Protein AF-A0A8X6NM04-F1 (afdb_monomer_lite)

Organism: Nephila pilipes (NCBI:txid299642)

Radius of gyration: 36.45 Å; chains: 1; bounding box: 81×59×105 Å

Secondary structure (DSSP, 8-state):
----HHHHHHHHHHHHHTT--HHHHHHHHHHHHGGGSPPHHHHHHHHHHHHTT----SPP---PSPS-S--HHHHHHHHHHHHH-TT--HHHHHHHHT--HHHHHHIIIIIS-----PPPPPS----HHHHHHHHHHHHHHHHHTGGG--TTGGGEEEEEEEEEES--PPPTTTT-----TTSPPP----PPPPS-EEEEEEEEETTEEEEEEE--S-SS--HHHIIIIIHHHHHHHHHHH-TT--EEEE----TTTSSHHHHHHHHHTTEEEE--HHHHHHHHHHSHHHHHHHHHHHTT---SB--SEEE-TTS-TTS-PPEEET-B--HHHHHT---SSSEEEEEEETTEEEEEEEHHHHHHHHHHHHHHHHHHT--TT-EEEEE--S-HHHHHHHHHHHHHTPEEEE--TTS-HHHHHHHHTTS-EEEEEEESEEEETTEEEE-HHHHHHHHHH-TT-SEEEEE-----

Structure (mmCIF, N/CA/C/O backbone):
data_AF-A0A8X6NM04-F1
#
_entry.id   AF-A0A8X6NM04-F1
#
loop_
_atom_site.group_PDB
_atom_site.id
_atom_site.type_symbol
_atom_site.label_atom_id
_atom_site.label_alt_id
_atom_site.label_comp_id
_atom_site.label_asym_id
_atom_site.label_entity_id
_atom_site.label_seq_id
_atom_site.pdbx_PDB_ins_code
_atom_site.Cartn_x
_atom_site.Cartn_y
_atom_site.Cartn_z
_atom_site.occupancy
_atom_site.B_iso_or_equiv
_atom_site.auth_seq_id
_atom_site.auth_comp_id
_atom_site.auth_asym_id
_atom_site.auth_atom_id
_atom_site.pdbx_PDB_model_num
ATOM 1 N N . MET A 1 1 ? 29.252 -13.497 -58.259 1.00 56.97 1 MET A N 1
ATOM 2 C CA . MET A 1 1 ? 29.589 -14.003 -56.911 1.00 56.97 1 MET A CA 1
ATOM 3 C C . MET A 1 1 ? 30.751 -13.171 -56.391 1.00 56.97 1 MET A C 1
ATOM 5 O O . MET A 1 1 ? 31.732 -13.041 -57.114 1.00 56.97 1 MET A O 1
ATOM 9 N N . GLU A 1 2 ? 30.635 -12.533 -55.226 1.00 68.25 2 GLU A N 1
ATOM 10 C CA . GLU A 1 2 ? 31.760 -11.788 -54.645 1.00 68.25 2 GLU A CA 1
ATOM 11 C C . GLU A 1 2 ? 32.726 -12.760 -53.964 1.00 68.25 2 GLU A C 1
ATOM 13 O O . GLU A 1 2 ? 32.400 -13.390 -52.959 1.00 68.25 2 GLU A O 1
ATOM 18 N N . LEU A 1 3 ? 33.918 -12.913 -54.539 1.00 76.88 3 LEU A N 1
ATOM 19 C CA . LEU A 1 3 ? 34.967 -13.748 -53.967 1.00 76.88 3 LEU A CA 1
ATOM 20 C C . LEU A 1 3 ? 35.626 -13.008 -52.799 1.00 76.88 3 LEU A C 1
ATOM 22 O O . LEU A 1 3 ? 36.336 -12.022 -52.982 1.00 76.88 3 LEU A O 1
ATOM 26 N N . ASN A 1 4 ? 35.379 -13.492 -51.584 1.00 82.12 4 ASN A N 1
ATOM 27 C CA . ASN A 1 4 ? 36.111 -13.071 -50.389 1.00 82.12 4 ASN A CA 1
ATOM 28 C C . ASN A 1 4 ? 37.496 -13.760 -50.276 1.00 82.12 4 ASN A C 1
ATOM 30 O O . ASN A 1 4 ? 37.853 -14.651 -51.050 1.00 82.12 4 ASN A O 1
ATOM 34 N N . ARG A 1 5 ? 38.280 -13.371 -49.262 1.00 83.12 5 ARG A N 1
ATOM 35 C CA . ARG A 1 5 ? 39.640 -13.892 -49.020 1.00 83.12 5 ARG A CA 1
ATOM 36 C C . ARG A 1 5 ? 39.695 -15.400 -48.758 1.00 83.12 5 ARG A C 1
ATOM 38 O O . ARG A 1 5 ? 40.692 -16.024 -49.107 1.00 83.12 5 ARG A O 1
ATOM 45 N N . GLU A 1 6 ? 38.668 -15.978 -48.146 1.00 84.62 6 GLU A N 1
ATOM 46 C CA . GLU A 1 6 ? 38.619 -17.414 -47.850 1.00 84.62 6 GLU A CA 1
ATOM 47 C C . GLU A 1 6 ? 38.424 -18.238 -49.123 1.00 84.62 6 GLU A C 1
ATOM 49 O O . GLU A 1 6 ? 39.082 -19.264 -49.286 1.00 84.62 6 GLU A O 1
ATOM 54 N N . HIS A 1 7 ? 37.630 -17.743 -50.079 1.00 88.06 7 HIS A N 1
ATOM 55 C CA . HIS A 1 7 ? 37.476 -18.394 -51.382 1.00 88.06 7 HIS A CA 1
ATOM 56 C C . HIS A 1 7 ? 38.807 -18.481 -52.135 1.00 88.06 7 HIS A C 1
ATOM 58 O O . HIS A 1 7 ? 39.165 -19.546 -52.630 1.00 88.06 7 HIS A O 1
ATOM 64 N N . PHE A 1 8 ? 39.591 -17.398 -52.166 1.00 88.62 8 PHE A N 1
ATOM 65 C CA . PHE A 1 8 ? 40.907 -17.429 -52.809 1.00 88.62 8 PHE A CA 1
ATOM 66 C C . PHE A 1 8 ? 41.858 -18.420 -52.139 1.00 88.62 8 PHE A C 1
ATOM 68 O O . PHE A 1 8 ? 42.585 -19.132 -52.823 1.00 88.62 8 PHE A O 1
ATOM 75 N N . ARG A 1 9 ? 41.826 -18.533 -50.809 1.00 89.88 9 ARG A N 1
ATOM 76 C CA . ARG A 1 9 ? 42.635 -19.521 -50.082 1.00 89.88 9 ARG A CA 1
ATOM 77 C C . ARG A 1 9 ? 42.192 -20.959 -50.364 1.00 89.88 9 ARG A C 1
ATOM 79 O O . ARG A 1 9 ? 43.049 -21.833 -50.464 1.00 89.88 9 ARG A O 1
ATOM 86 N N . ALA A 1 10 ? 40.893 -21.200 -50.544 1.00 88.06 10 ALA A N 1
ATOM 87 C CA . ALA A 1 10 ? 40.372 -22.502 -50.957 1.00 88.06 10 ALA A CA 1
ATOM 88 C C . ALA A 1 10 ? 40.851 -22.889 -52.367 1.00 88.06 10 ALA A C 1
ATOM 90 O O . ALA A 1 10 ? 41.275 -24.025 -52.576 1.00 88.06 10 ALA A O 1
ATOM 91 N N . ILE A 1 11 ? 40.870 -21.939 -53.309 1.00 88.75 11 ILE A N 1
ATOM 92 C CA . ILE A 1 11 ? 41.395 -22.159 -54.667 1.00 88.75 11 ILE A CA 1
ATOM 93 C C . ILE A 1 11 ? 42.910 -22.421 -54.629 1.00 88.75 11 ILE A C 1
ATOM 95 O O . ILE A 1 11 ? 43.389 -23.360 -55.260 1.00 88.75 11 ILE A O 1
ATOM 99 N N . ILE A 1 12 ? 43.667 -21.666 -53.825 1.00 90.00 12 ILE A N 1
ATOM 100 C CA . ILE A 1 12 ? 45.109 -21.901 -53.625 1.00 90.00 12 ILE A CA 1
ATOM 101 C C . ILE A 1 12 ? 45.352 -23.308 -53.052 1.00 90.00 12 ILE A C 1
ATOM 103 O O . ILE A 1 12 ? 46.252 -24.005 -53.517 1.00 90.00 12 ILE A O 1
ATOM 107 N N . PHE A 1 13 ? 44.547 -23.756 -52.081 1.00 89.50 13 PHE A N 1
ATOM 108 C CA . PHE A 1 13 ? 44.647 -25.109 -51.520 1.00 89.50 13 PHE A CA 1
ATOM 109 C C . PHE A 1 13 ? 44.315 -26.195 -52.551 1.00 89.50 13 PHE A C 1
ATOM 111 O O . PHE A 1 13 ? 44.999 -27.217 -52.621 1.00 89.50 13 PHE A O 1
ATOM 118 N N . HIS A 1 14 ? 43.296 -25.965 -53.381 1.00 89.94 14 HIS A N 1
ATOM 119 C CA . HIS A 1 14 ? 42.945 -26.857 -54.481 1.00 89.94 14 HIS A CA 1
ATOM 120 C C . HIS A 1 14 ? 44.099 -26.992 -55.488 1.00 89.94 14 HIS A C 1
ATOM 122 O O . HIS A 1 14 ? 44.499 -28.108 -55.818 1.00 89.94 14 HIS A O 1
ATOM 128 N N . ASN A 1 15 ? 44.698 -25.876 -55.905 1.00 90.19 15 ASN A N 1
ATOM 129 C CA . ASN A 1 15 ? 45.829 -25.870 -56.834 1.00 90.19 15 ASN A CA 1
ATOM 130 C C . ASN A 1 15 ? 47.096 -26.494 -56.235 1.00 90.19 15 ASN A C 1
ATOM 132 O O . ASN A 1 15 ? 47.800 -27.233 -56.922 1.00 90.19 15 ASN A O 1
ATOM 136 N N . PHE A 1 16 ? 47.328 -26.298 -54.935 1.00 88.88 16 PHE A N 1
ATOM 137 C CA . PHE A 1 16 ? 48.385 -26.989 -54.199 1.00 88.88 16 PHE A CA 1
ATOM 138 C C . PHE A 1 16 ? 48.189 -28.515 -54.224 1.00 88.88 16 PHE A C 1
ATOM 140 O O . PHE A 1 16 ? 49.127 -29.261 -54.493 1.00 88.88 16 PHE A O 1
ATOM 147 N N . ARG A 1 17 ? 46.953 -28.997 -54.018 1.00 87.31 17 ARG A N 1
ATOM 148 C CA . ARG A 1 17 ? 46.610 -30.429 -54.105 1.00 87.31 17 ARG A CA 1
ATOM 149 C C . ARG A 1 17 ? 46.719 -30.995 -55.523 1.00 87.31 17 ARG A C 1
ATOM 151 O O . ARG A 1 17 ? 47.002 -32.180 -55.661 1.00 87.31 17 ARG A O 1
ATOM 158 N N . ARG A 1 18 ? 46.524 -30.166 -56.554 1.00 87.62 18 ARG A N 1
ATOM 159 C CA . ARG A 1 18 ? 46.741 -30.527 -57.968 1.00 87.62 18 ARG A CA 1
ATOM 160 C C . ARG A 1 18 ? 48.221 -30.650 -58.347 1.00 87.62 18 ARG A C 1
ATOM 162 O O . ARG A 1 18 ? 48.507 -31.141 -59.433 1.00 87.62 18 ARG A O 1
ATOM 169 N N . GLY A 1 19 ? 49.144 -30.228 -57.479 1.00 85.06 19 GLY A N 1
ATOM 170 C CA . GLY A 1 19 ? 50.585 -30.281 -57.738 1.00 85.06 19 GLY A CA 1
ATOM 171 C C . GLY A 1 19 ? 51.109 -29.140 -58.614 1.00 85.06 19 GLY A C 1
ATOM 172 O O . GLY A 1 19 ? 52.221 -29.242 -59.124 1.00 85.06 19 GLY A O 1
ATOM 173 N N . LEU A 1 20 ? 50.333 -28.064 -58.785 1.00 90.38 20 LEU A N 1
ATOM 174 C CA . LEU A 1 20 ? 50.782 -26.868 -59.499 1.00 90.38 20 LEU A CA 1
ATOM 175 C C . LEU A 1 20 ? 51.885 -26.156 -58.708 1.00 90.38 20 LEU A C 1
ATOM 177 O O . LEU A 1 20 ? 51.884 -26.128 -57.474 1.00 90.38 20 LEU A O 1
ATOM 181 N N . SER A 1 21 ? 52.829 -25.545 -59.417 1.00 89.12 21 SER A N 1
ATOM 182 C CA . SER A 1 21 ? 53.830 -24.682 -58.802 1.00 89.12 21 SER A CA 1
ATOM 183 C C . SER A 1 21 ? 53.207 -23.363 -58.327 1.00 89.12 21 SER A C 1
ATOM 185 O O . SER A 1 21 ? 52.134 -22.934 -58.756 1.00 89.12 21 SER A O 1
ATOM 187 N N . ARG A 1 22 ? 53.915 -22.667 -57.429 1.00 91.44 22 ARG A N 1
ATOM 188 C CA . ARG A 1 22 ? 53.482 -21.366 -56.883 1.00 91.44 22 ARG A CA 1
ATOM 189 C C . ARG A 1 22 ? 53.242 -20.324 -57.977 1.00 91.44 22 ARG A C 1
ATOM 191 O O . ARG A 1 22 ? 52.344 -19.500 -57.829 1.00 91.44 22 ARG A O 1
ATOM 198 N N . GLN A 1 23 ? 54.068 -20.354 -59.023 1.00 89.12 23 GLN A N 1
ATOM 199 C CA . GLN A 1 23 ? 53.992 -19.420 -60.140 1.00 89.12 23 GLN A CA 1
ATOM 200 C C . GLN A 1 23 ? 52.780 -19.737 -61.016 1.00 89.12 23 GLN A C 1
ATOM 202 O O . GLN A 1 23 ? 51.954 -18.860 -61.222 1.00 89.12 23 GLN A O 1
ATOM 207 N N . GLU A 1 24 ? 52.590 -21.005 -61.388 1.00 89.50 24 GLU A N 1
ATOM 208 C CA . GLU A 1 24 ? 51.430 -21.442 -62.177 1.00 89.50 24 GLU A CA 1
ATOM 209 C C . GLU A 1 24 ? 50.105 -21.149 -61.461 1.00 89.50 24 GLU A C 1
ATOM 211 O O . GLU A 1 24 ? 49.157 -20.667 -62.072 1.00 89.50 24 GLU A O 1
ATOM 216 N N . CYS A 1 25 ? 50.047 -21.363 -60.143 1.00 90.12 25 CYS A N 1
ATOM 217 C CA . CYS A 1 25 ? 48.865 -21.033 -59.350 1.00 90.12 25 CYS A CA 1
ATOM 218 C C . CYS A 1 25 ? 48.574 -19.523 -59.320 1.00 90.12 25 CYS A C 1
ATOM 220 O O . CYS A 1 25 ? 47.410 -19.125 -59.270 1.00 90.12 25 CYS A O 1
ATOM 222 N N . PHE A 1 26 ? 49.608 -18.680 -59.290 1.00 91.50 26 PHE A N 1
ATOM 223 C CA . PHE A 1 26 ? 49.437 -17.231 -59.339 1.00 91.50 26 PHE A CA 1
ATOM 224 C C . PHE A 1 26 ? 49.000 -16.773 -60.729 1.00 91.50 26 PHE A C 1
ATOM 226 O O . PHE A 1 26 ? 48.071 -15.977 -60.826 1.00 91.50 26 PHE A O 1
ATOM 233 N N . ASP A 1 27 ? 49.608 -17.314 -61.782 1.00 89.19 27 ASP A N 1
ATOM 234 C CA . ASP A 1 27 ? 49.278 -16.979 -63.165 1.00 89.19 27 ASP A CA 1
ATOM 235 C C . ASP A 1 27 ? 47.831 -17.390 -63.501 1.00 89.19 27 ASP A C 1
ATOM 237 O O . ASP A 1 27 ? 47.102 -16.610 -64.112 1.00 89.19 27 ASP A O 1
ATOM 241 N N . GLU A 1 28 ? 47.364 -18.547 -63.013 1.00 90.44 28 GLU A N 1
ATOM 242 C CA . GLU A 1 28 ? 45.967 -18.995 -63.142 1.00 90.44 28 GLU A CA 1
ATOM 243 C C . GLU A 1 28 ? 44.995 -18.057 -62.406 1.00 90.44 28 GLU A C 1
ATOM 245 O O . GLU A 1 28 ? 44.000 -17.607 -62.977 1.00 90.44 28 GLU A O 1
ATOM 250 N N . LEU A 1 29 ? 45.295 -17.699 -61.152 1.00 89.50 29 LEU A N 1
ATOM 251 C CA . LEU A 1 29 ? 44.462 -16.776 -60.375 1.00 89.50 29 LEU A CA 1
ATOM 252 C C . LEU A 1 29 ? 44.427 -15.373 -60.991 1.00 89.50 29 LEU A C 1
ATOM 254 O O . LEU A 1 29 ? 43.369 -14.745 -61.022 1.00 89.50 29 LEU A O 1
ATOM 258 N N . ASN A 1 30 ? 45.560 -14.885 -61.489 1.00 89.25 30 ASN A N 1
ATOM 259 C CA . ASN A 1 30 ? 45.670 -13.569 -62.103 1.00 89.25 30 ASN A CA 1
ATOM 260 C C . ASN A 1 30 ? 44.990 -13.535 -63.481 1.00 89.25 30 ASN A C 1
ATOM 262 O O . ASN A 1 30 ? 44.308 -12.567 -63.801 1.00 89.25 30 ASN A O 1
ATOM 266 N N . SER A 1 31 ? 45.087 -14.614 -64.266 1.00 89.56 31 SER A N 1
ATOM 267 C CA . SER A 1 31 ? 44.394 -14.732 -65.553 1.00 89.56 31 SER A CA 1
ATOM 268 C C . SER A 1 31 ? 42.873 -14.784 -65.400 1.00 89.56 31 SER A C 1
ATOM 270 O O . SER A 1 31 ? 42.169 -14.235 -66.246 1.00 89.56 31 SER A O 1
ATOM 272 N N . LEU A 1 32 ? 42.360 -15.434 -64.350 1.00 86.50 32 LEU A N 1
ATOM 273 C CA . LEU A 1 32 ? 40.918 -15.591 -64.130 1.00 86.50 32 LEU A CA 1
ATOM 274 C C . LEU A 1 32 ? 40.281 -14.412 -63.385 1.00 86.50 32 LEU A C 1
ATOM 276 O O . LEU A 1 32 ? 39.110 -14.108 -63.618 1.00 86.50 32 LEU A O 1
ATOM 280 N N . TYR A 1 33 ? 41.016 -13.765 -62.474 1.00 86.31 33 TYR A N 1
ATOM 281 C CA . TYR A 1 33 ? 40.444 -12.789 -61.536 1.00 86.31 33 TYR A CA 1
ATOM 282 C C . TYR A 1 33 ? 41.114 -11.407 -61.548 1.00 86.31 33 TYR A C 1
ATOM 284 O O . TYR A 1 33 ? 40.620 -10.522 -60.844 1.00 86.31 33 TYR A O 1
ATOM 292 N N . SER A 1 34 ? 42.181 -11.213 -62.337 1.00 84.00 34 SER A N 1
ATOM 293 C CA . SER A 1 34 ? 42.927 -9.954 -62.519 1.00 84.00 34 SER A CA 1
ATOM 294 C C . SER A 1 34 ? 43.060 -9.169 -61.208 1.00 84.00 34 SER A C 1
ATOM 296 O O . SER A 1 34 ? 43.652 -9.642 -60.241 1.00 84.00 34 SER A O 1
ATOM 298 N N . ASP A 1 35 ? 42.414 -8.011 -61.120 1.00 79.38 35 ASP A N 1
ATOM 299 C CA . ASP A 1 35 ? 42.551 -7.016 -60.057 1.00 79.38 35 ASP A CA 1
ATOM 300 C C . ASP A 1 35 ? 42.051 -7.516 -58.690 1.00 79.38 35 ASP A C 1
ATOM 302 O O . ASP A 1 35 ? 42.374 -6.947 -57.647 1.00 79.38 35 ASP A O 1
ATOM 306 N N . LYS A 1 36 ? 41.238 -8.580 -58.684 1.00 82.94 36 LYS A N 1
ATOM 307 C CA . LYS A 1 36 ? 40.711 -9.213 -57.467 1.00 82.94 36 LYS A CA 1
ATOM 308 C C . LYS A 1 36 ? 41.568 -10.387 -56.997 1.00 82.94 36 LYS A C 1
ATOM 310 O O . LYS A 1 36 ? 41.307 -10.913 -55.915 1.00 82.94 36 LYS A O 1
ATOM 315 N N . ALA A 1 37 ? 42.563 -10.807 -57.779 1.00 84.69 37 ALA A N 1
ATOM 316 C CA . ALA A 1 37 ? 43.438 -11.913 -57.428 1.00 84.69 37 ALA A CA 1
ATOM 317 C C . ALA A 1 37 ? 44.348 -11.556 -56.233 1.00 84.69 37 ALA A C 1
ATOM 319 O O . ALA A 1 37 ? 44.793 -10.415 -56.081 1.00 84.69 37 ALA A O 1
ATOM 320 N N . PRO A 1 38 ? 44.656 -12.524 -55.353 1.00 87.88 38 PRO A N 1
ATOM 321 C CA . PRO A 1 38 ? 45.616 -12.315 -54.279 1.00 87.88 38 PRO A CA 1
ATOM 322 C C . PRO A 1 38 ? 47.025 -12.086 -54.841 1.00 87.88 38 PRO A C 1
ATOM 324 O O . PRO A 1 38 ? 47.426 -12.697 -55.828 1.00 87.88 38 PRO A O 1
ATOM 327 N N . SER A 1 39 ? 47.818 -11.255 -54.159 1.00 89.94 39 SER A N 1
ATOM 328 C CA . SER A 1 39 ? 49.214 -11.016 -54.547 1.00 89.94 39 SER A CA 1
ATOM 329 C C . SER A 1 39 ? 50.041 -12.309 -54.556 1.00 89.94 39 SER A C 1
ATOM 331 O O . SER A 1 39 ? 49.798 -13.216 -53.750 1.00 89.94 39 SER A O 1
ATOM 333 N N . TYR A 1 40 ? 51.088 -12.362 -55.384 1.00 89.62 40 TYR A N 1
ATOM 334 C CA . TYR A 1 40 ? 52.023 -13.494 -55.417 1.00 89.62 40 TYR A CA 1
ATOM 335 C C . TYR A 1 40 ? 52.589 -13.831 -54.027 1.00 89.62 40 TYR A C 1
ATOM 337 O O . TYR A 1 40 ? 52.680 -14.996 -53.642 1.00 89.62 40 TYR A O 1
ATOM 345 N N . SER A 1 41 ? 52.887 -12.811 -53.215 1.00 88.88 41 SER A N 1
ATOM 346 C CA . SER A 1 41 ? 53.340 -12.972 -51.827 1.00 88.88 41 SER A CA 1
ATOM 347 C C . SER A 1 41 ? 52.325 -13.721 -50.960 1.00 88.88 41 SER A C 1
ATOM 349 O O . SER A 1 41 ? 52.701 -14.555 -50.137 1.00 88.88 41 SER A O 1
ATOM 351 N N . THR A 1 42 ? 51.031 -13.463 -51.156 1.00 89.00 42 THR A N 1
ATOM 352 C CA . THR A 1 42 ? 49.950 -14.171 -50.463 1.00 89.00 42 THR A CA 1
ATOM 353 C C . THR A 1 42 ? 49.895 -15.637 -50.890 1.00 89.00 42 THR A C 1
ATOM 355 O O . THR A 1 42 ? 49.866 -16.505 -50.020 1.00 89.00 42 THR A O 1
ATOM 358 N N . VAL A 1 43 ? 49.955 -15.925 -52.196 1.00 88.62 43 VAL A N 1
ATOM 359 C CA . VAL A 1 43 ? 49.988 -17.303 -52.730 1.00 88.62 43 VAL A CA 1
ATOM 360 C C . VAL A 1 43 ? 51.196 -18.067 -52.179 1.00 88.62 43 VAL A C 1
ATOM 362 O O . VAL A 1 43 ? 51.049 -19.161 -51.636 1.00 88.62 43 VAL A O 1
ATOM 365 N N . LYS A 1 44 ? 52.385 -17.454 -52.217 1.00 91.62 44 LYS A N 1
ATOM 366 C CA . LYS A 1 44 ? 53.628 -18.021 -51.678 1.00 91.62 44 LYS A CA 1
ATOM 367 C C . LYS A 1 44 ? 53.525 -18.351 -50.187 1.00 91.62 44 LYS A C 1
ATOM 369 O O . LYS A 1 44 ? 53.950 -19.432 -49.779 1.00 91.62 44 LYS A O 1
ATOM 374 N N . ASN A 1 45 ? 52.968 -17.447 -49.380 1.00 89.31 45 ASN A N 1
ATOM 375 C CA . ASN A 1 45 ? 52.812 -17.663 -47.941 1.00 89.31 45 ASN A CA 1
ATOM 376 C C . ASN A 1 45 ? 51.864 -18.830 -47.646 1.00 89.31 45 ASN A C 1
ATOM 378 O O . ASN A 1 45 ? 52.206 -19.690 -46.842 1.00 89.31 45 ASN A O 1
ATOM 382 N N . TRP A 1 46 ? 50.732 -18.921 -48.347 1.00 89.94 46 TRP A N 1
ATOM 383 C CA . TRP A 1 46 ? 49.800 -20.039 -48.178 1.00 89.94 46 TRP A CA 1
ATOM 384 C C . TRP A 1 46 ? 50.385 -21.379 -48.632 1.00 89.94 46 TRP A C 1
ATOM 386 O O . TRP A 1 46 ? 50.229 -22.369 -47.927 1.00 89.94 46 TRP A O 1
ATOM 396 N N . TYR A 1 47 ? 51.150 -21.414 -49.727 1.00 89.75 47 TYR A N 1
ATOM 397 C CA . TYR A 1 47 ? 51.883 -22.622 -50.131 1.00 89.75 47 TYR A CA 1
ATOM 398 C C . TYR A 1 47 ? 52.893 -23.081 -49.070 1.00 89.75 47 TYR A C 1
ATOM 400 O O . TYR A 1 47 ? 53.063 -24.278 -48.850 1.00 89.75 47 TYR A O 1
ATOM 408 N N . ASN A 1 48 ? 53.572 -22.146 -48.399 1.00 89.31 48 ASN A N 1
ATOM 409 C CA . ASN A 1 48 ? 54.482 -22.488 -47.306 1.00 89.31 48 ASN A CA 1
ATOM 410 C C . ASN A 1 48 ? 53.731 -23.049 -46.094 1.00 89.31 48 ASN A C 1
ATOM 412 O O . ASN A 1 48 ? 54.193 -24.014 -45.495 1.00 89.31 48 ASN A O 1
ATOM 416 N N . GLU A 1 49 ? 52.575 -22.481 -45.755 1.00 87.31 49 GLU A N 1
ATOM 417 C CA . GLU A 1 49 ? 51.721 -22.973 -44.670 1.00 87.31 49 GLU A CA 1
ATOM 418 C C . GLU A 1 49 ? 51.145 -24.368 -44.971 1.00 87.31 49 GLU A C 1
ATOM 420 O O . GLU A 1 49 ? 51.139 -25.235 -44.097 1.00 87.31 49 GLU A O 1
ATOM 425 N N . PHE A 1 50 ? 50.743 -24.639 -46.216 1.00 88.69 50 PHE A N 1
ATOM 426 C CA . PHE A 1 50 ? 50.280 -25.968 -46.629 1.00 88.69 50 PHE A CA 1
ATOM 427 C C . PHE A 1 50 ? 51.409 -27.006 -46.635 1.00 88.69 50 PHE A C 1
ATOM 429 O O . PHE A 1 50 ? 51.211 -28.119 -46.153 1.00 88.69 50 PHE A O 1
ATOM 436 N N . ASN A 1 51 ? 52.620 -26.628 -47.057 1.00 86.06 51 ASN A N 1
ATOM 437 C CA . ASN A 1 51 ? 53.811 -27.475 -46.908 1.00 86.06 51 ASN A CA 1
ATOM 438 C C . ASN A 1 51 ? 54.159 -27.771 -45.438 1.00 86.06 51 ASN A C 1
ATOM 440 O O . ASN A 1 51 ? 54.749 -28.807 -45.150 1.00 86.06 51 ASN A O 1
ATOM 444 N N . ARG A 1 52 ? 53.788 -26.885 -44.503 1.00 85.88 52 ARG A N 1
ATOM 445 C CA . ARG A 1 52 ? 53.930 -27.088 -43.048 1.00 85.88 52 ARG A CA 1
ATOM 446 C C . ARG A 1 52 ? 52.807 -27.941 -42.440 1.00 85.88 52 ARG A C 1
ATOM 448 O O . ARG A 1 52 ? 52.788 -28.131 -41.229 1.00 85.88 52 ARG A O 1
ATOM 455 N N . GLY A 1 53 ? 51.882 -28.459 -43.254 1.00 82.50 53 GLY A N 1
ATOM 456 C CA . GLY A 1 53 ? 50.808 -29.357 -42.819 1.00 82.50 53 GLY A CA 1
ATOM 457 C C . GLY A 1 53 ? 49.515 -28.662 -42.381 1.00 82.50 53 GLY A C 1
ATOM 458 O O . GLY A 1 53 ? 48.600 -29.327 -41.890 1.00 82.50 53 GLY A O 1
ATOM 459 N N . ARG A 1 54 ? 49.385 -27.341 -42.568 1.00 80.50 54 ARG A N 1
ATOM 460 C CA . ARG A 1 54 ? 48.144 -26.618 -42.252 1.00 80.50 54 ARG A CA 1
ATOM 461 C C . ARG A 1 54 ? 47.015 -27.065 -43.184 1.00 80.50 54 ARG A C 1
ATOM 463 O O . ARG A 1 54 ? 47.140 -26.979 -44.399 1.00 80.50 54 ARG A O 1
ATOM 470 N N . CYS A 1 55 ? 45.883 -27.477 -42.615 1.00 72.69 55 CYS A N 1
ATOM 471 C CA . CYS A 1 55 ? 44.677 -27.846 -43.375 1.00 72.69 55 CYS A CA 1
ATOM 472 C C . CYS A 1 55 ? 43.520 -26.839 -43.218 1.00 72.69 55 CYS A C 1
ATOM 474 O O . CYS A 1 55 ? 42.488 -26.990 -43.866 1.00 72.69 55 CYS A O 1
ATOM 476 N N . SER A 1 56 ? 43.676 -25.816 -42.367 1.00 80.19 56 SER A N 1
ATOM 477 C CA . SER A 1 56 ? 42.656 -24.782 -42.146 1.00 80.19 56 SER A CA 1
ATOM 478 C C . SER A 1 56 ? 42.872 -23.560 -43.039 1.00 80.19 56 SER A C 1
ATOM 480 O O . SER A 1 56 ? 43.976 -23.016 -43.120 1.00 80.19 56 SER A O 1
ATOM 482 N N . ILE A 1 57 ? 41.780 -23.115 -43.661 1.00 80.25 57 ILE A N 1
ATOM 483 C CA . ILE A 1 57 ? 41.694 -21.957 -44.563 1.00 80.25 57 ILE A CA 1
ATOM 484 C C . ILE A 1 57 ? 41.393 -20.652 -43.782 1.00 80.25 57 ILE A C 1
ATOM 486 O O . ILE A 1 57 ? 41.601 -19.541 -44.287 1.00 80.25 57 ILE A O 1
ATOM 490 N N . GLN A 1 58 ? 40.955 -20.779 -42.524 1.00 79.75 58 GLN A N 1
ATOM 491 C CA . GLN A 1 58 ? 40.611 -19.664 -41.637 1.00 79.75 58 GLN A CA 1
ATOM 492 C C . GLN A 1 58 ? 41.858 -18.999 -41.036 1.00 79.75 58 GLN A C 1
ATOM 494 O O . GLN A 1 58 ? 42.921 -19.618 -40.918 1.00 79.75 58 GLN A O 1
ATOM 499 N N . ASP A 1 59 ? 41.727 -17.724 -40.660 1.00 73.94 59 ASP A N 1
ATOM 500 C CA . ASP A 1 59 ? 42.764 -16.999 -39.918 1.00 73.94 59 ASP A CA 1
ATOM 501 C C . ASP A 1 59 ? 42.929 -17.577 -38.502 1.00 73.94 59 ASP A C 1
ATOM 503 O O . ASP A 1 59 ? 41.954 -17.914 -37.836 1.00 73.94 59 ASP A O 1
ATOM 507 N N . GLU A 1 60 ? 44.170 -17.666 -38.021 1.00 71.88 60 GLU A N 1
ATOM 508 C CA . GLU A 1 60 ? 44.435 -18.001 -36.617 1.00 71.88 60 GLU A CA 1
ATOM 509 C C . GLU A 1 60 ? 44.059 -16.837 -35.694 1.00 71.88 60 GLU A C 1
ATOM 511 O O . GLU A 1 60 ? 44.146 -15.662 -36.070 1.00 71.88 60 GLU A O 1
ATOM 516 N N . SER A 1 61 ? 43.674 -17.162 -34.457 1.00 59.81 61 SER A N 1
ATOM 517 C CA . SER A 1 61 ? 43.362 -16.169 -33.433 1.00 59.81 61 SER A CA 1
ATOM 518 C C . SER A 1 61 ? 44.576 -15.278 -33.162 1.00 59.81 61 SER A C 1
ATOM 520 O O . SER A 1 61 ? 45.589 -15.731 -32.630 1.00 59.81 61 SER A O 1
ATOM 522 N N . ARG A 1 62 ? 44.478 -13.991 -33.503 1.00 60.31 62 ARG A N 1
ATOM 523 C CA . ARG A 1 62 ? 45.515 -13.001 -33.189 1.00 60.31 62 ARG A CA 1
ATOM 524 C C . ARG A 1 62 ? 45.315 -12.475 -31.768 1.00 60.31 62 ARG A C 1
ATOM 526 O O . ARG A 1 62 ? 44.235 -11.980 -31.448 1.00 60.31 62 ARG A O 1
ATOM 533 N N . ALA A 1 63 ? 46.357 -12.504 -30.940 1.00 48.72 63 ALA A N 1
ATOM 534 C CA . ALA A 1 63 ? 46.366 -11.789 -29.665 1.00 48.72 63 ALA A CA 1
ATOM 535 C C . ALA A 1 63 ? 46.496 -10.276 -29.928 1.00 48.72 63 ALA A C 1
ATOM 537 O O . ALA A 1 63 ? 47.583 -9.760 -30.178 1.00 48.72 63 ALA A O 1
ATOM 538 N N . GLY A 1 64 ? 45.371 -9.560 -29.942 1.00 54.22 64 GLY A N 1
ATOM 539 C CA . GLY A 1 64 ? 45.368 -8.096 -29.929 1.00 54.22 64 GLY A CA 1
ATOM 540 C C . GLY A 1 64 ? 45.673 -7.532 -28.534 1.00 54.22 64 GLY A C 1
ATOM 541 O O . GLY A 1 64 ? 45.535 -8.232 -27.533 1.00 54.22 64 GLY A O 1
ATOM 542 N N . ARG A 1 65 ? 46.035 -6.240 -28.462 1.00 45.38 65 ARG A N 1
ATOM 543 C CA . ARG A 1 65 ? 46.108 -5.448 -27.213 1.00 45.38 65 ARG A CA 1
ATOM 544 C C . ARG A 1 65 ? 44.837 -5.691 -26.371 1.00 45.38 65 ARG A C 1
ATOM 546 O O . ARG A 1 65 ? 43.751 -5.601 -26.951 1.00 45.38 65 ARG A O 1
ATOM 553 N N . PRO A 1 66 ? 44.923 -5.993 -25.058 1.00 48.31 66 PRO A N 1
ATOM 554 C CA . PRO A 1 66 ? 43.743 -6.339 -24.267 1.00 48.31 66 PRO A CA 1
ATOM 555 C C . PRO A 1 66 ? 42.724 -5.195 -24.311 1.00 48.31 66 PRO A C 1
ATOM 557 O O . PRO A 1 66 ? 43.038 -4.050 -23.988 1.00 48.31 66 PRO A O 1
ATOM 560 N N . LYS A 1 67 ? 41.502 -5.503 -24.763 1.00 46.31 67 LYS A N 1
ATOM 561 C CA . LYS A 1 67 ? 40.420 -4.525 -24.972 1.00 46.31 67 LYS A CA 1
ATOM 562 C C . LYS A 1 67 ? 39.754 -4.048 -23.673 1.00 46.31 67 LYS A C 1
ATOM 564 O O . LYS A 1 67 ? 38.930 -3.140 -23.728 1.00 46.31 67 LYS A O 1
ATOM 569 N N . SER A 1 68 ? 40.096 -4.610 -22.515 1.00 52.81 68 SER A N 1
ATOM 570 C CA . SER A 1 68 ? 39.493 -4.241 -21.233 1.00 52.81 68 SER A CA 1
ATOM 571 C C . SER A 1 68 ? 40.549 -4.063 -20.146 1.00 52.81 68 SER A C 1
ATOM 573 O O . SER A 1 68 ? 41.237 -5.007 -19.776 1.00 52.81 68 SER A O 1
ATOM 575 N N . VAL A 1 69 ? 40.608 -2.857 -19.579 1.00 55.69 69 VAL A N 1
ATOM 576 C CA . VAL A 1 69 ? 41.354 -2.501 -18.350 1.00 55.69 69 VAL A CA 1
ATOM 577 C C . VAL A 1 69 ? 40.788 -3.226 -17.105 1.00 55.69 69 VAL A C 1
ATOM 579 O O . VAL A 1 69 ? 41.333 -3.142 -16.009 1.00 55.69 69 VAL A O 1
ATOM 582 N N . VAL A 1 70 ? 39.694 -3.979 -17.263 1.00 62.62 70 VAL A N 1
ATOM 583 C CA . VAL A 1 70 ? 39.004 -4.708 -16.197 1.00 62.62 70 VAL A CA 1
ATOM 584 C C . VAL A 1 70 ? 39.595 -6.115 -16.045 1.00 62.62 70 VAL A C 1
ATOM 586 O O . VAL A 1 70 ? 39.244 -7.035 -16.779 1.00 62.62 70 VAL A O 1
ATOM 589 N N . VAL A 1 71 ? 40.514 -6.262 -15.090 1.00 80.19 71 VAL A N 1
ATOM 590 C CA . VAL A 1 71 ? 41.145 -7.534 -14.692 1.00 80.19 71 VAL A CA 1
ATOM 591 C C . VAL A 1 71 ? 40.445 -8.073 -13.428 1.00 80.19 71 VAL A C 1
ATOM 593 O O . VAL A 1 71 ? 40.059 -7.263 -12.578 1.00 80.19 71 VAL A O 1
ATOM 596 N N . PRO A 1 72 ? 40.291 -9.403 -13.242 1.00 82.38 72 PRO A N 1
ATOM 597 C CA . PRO A 1 72 ? 39.671 -9.990 -12.043 1.00 82.38 72 PRO A CA 1
ATOM 598 C C . PRO A 1 72 ? 40.241 -9.492 -10.705 1.00 82.38 72 PRO A C 1
ATOM 600 O O . PRO A 1 72 ? 39.500 -9.306 -9.742 1.00 82.38 72 PRO A O 1
ATOM 603 N N . GLU A 1 73 ? 41.540 -9.203 -10.656 1.00 85.56 73 GLU A N 1
ATOM 604 C CA . GLU A 1 73 ? 42.227 -8.626 -9.493 1.00 85.56 73 GLU A CA 1
ATOM 605 C C . GLU A 1 73 ? 41.656 -7.255 -9.109 1.00 85.56 73 GLU A C 1
ATOM 607 O O . GLU A 1 73 ? 41.343 -7.007 -7.946 1.00 85.56 73 GLU A O 1
ATOM 612 N N . LYS A 1 74 ? 41.444 -6.381 -10.101 1.00 84.25 74 LYS A N 1
ATOM 613 C CA . LYS A 1 74 ? 40.861 -5.049 -9.901 1.00 84.25 74 LYS A CA 1
ATOM 614 C C . LYS A 1 74 ? 39.383 -5.140 -9.509 1.00 84.25 74 LYS A C 1
ATOM 616 O O . LYS A 1 74 ? 38.947 -4.378 -8.653 1.00 84.25 74 LYS A O 1
ATOM 621 N N . ILE A 1 75 ? 38.627 -6.101 -10.057 1.00 88.19 75 ILE A N 1
ATOM 622 C CA . ILE A 1 75 ? 37.237 -6.367 -9.635 1.00 88.19 75 ILE A CA 1
ATOM 623 C C . ILE A 1 75 ? 37.188 -6.742 -8.147 1.00 88.19 75 ILE A C 1
ATOM 625 O O . ILE A 1 75 ? 36.373 -6.202 -7.396 1.00 88.19 75 ILE A O 1
ATOM 629 N N . ASN A 1 76 ? 38.064 -7.649 -7.710 1.00 90.06 76 ASN A N 1
ATOM 630 C CA . ASN A 1 76 ? 38.127 -8.070 -6.311 1.00 90.06 76 ASN A CA 1
ATOM 631 C C . ASN A 1 76 ? 38.572 -6.929 -5.388 1.00 90.06 76 ASN A C 1
ATOM 633 O O . ASN A 1 76 ? 37.981 -6.757 -4.326 1.00 90.06 76 ASN A O 1
ATOM 637 N N . ALA A 1 77 ? 39.537 -6.110 -5.808 1.00 88.50 77 ALA A N 1
ATOM 638 C CA . ALA A 1 77 ? 39.966 -4.944 -5.040 1.00 88.50 77 ALA A CA 1
ATOM 639 C C . ALA A 1 77 ? 38.823 -3.931 -4.831 1.00 88.50 77 ALA A C 1
ATOM 641 O O . ALA A 1 77 ? 38.605 -3.470 -3.712 1.00 88.50 77 ALA A O 1
ATOM 642 N N . VAL A 1 78 ? 38.031 -3.649 -5.875 1.00 89.38 78 VAL A N 1
ATOM 643 C CA . VAL A 1 78 ? 36.829 -2.799 -5.760 1.00 89.38 78 VAL A CA 1
ATOM 644 C C . VAL A 1 78 ? 35.797 -3.430 -4.818 1.00 89.38 78 VAL A C 1
ATOM 646 O O . VAL A 1 78 ? 35.203 -2.731 -3.999 1.00 89.38 78 VAL A O 1
ATOM 649 N N . ARG A 1 79 ? 35.591 -4.752 -4.886 1.00 92.06 79 ARG A N 1
ATOM 650 C CA . ARG A 1 79 ? 34.655 -5.466 -4.002 1.00 92.06 79 ARG A CA 1
ATOM 651 C C . ARG A 1 79 ? 35.042 -5.349 -2.527 1.00 92.06 79 ARG A C 1
ATOM 653 O O . ARG A 1 79 ? 34.162 -5.143 -1.694 1.00 92.06 79 ARG A O 1
ATOM 660 N N . GLU A 1 80 ? 36.322 -5.498 -2.200 1.00 93.06 80 GLU A N 1
ATOM 661 C CA . GLU A 1 80 ? 36.783 -5.423 -0.811 1.00 93.06 80 GLU A CA 1
ATOM 662 C C . GLU A 1 80 ? 36.694 -4.001 -0.246 1.00 93.06 80 GLU A C 1
ATOM 664 O O . GLU A 1 80 ? 36.239 -3.842 0.887 1.00 93.06 80 GLU A O 1
ATOM 669 N N . LEU A 1 81 ? 36.980 -2.967 -1.049 1.00 91.62 81 LEU A N 1
ATOM 670 C CA . LEU A 1 81 ? 36.754 -1.575 -0.637 1.00 91.62 81 LEU A CA 1
ATOM 671 C C . LEU A 1 81 ? 35.288 -1.319 -0.252 1.00 91.62 81 LEU A C 1
ATOM 673 O O . LEU A 1 81 ? 35.023 -0.739 0.795 1.00 91.62 81 LEU A O 1
ATOM 677 N N . ILE A 1 82 ? 34.331 -1.828 -1.037 1.00 90.38 82 ILE A N 1
ATOM 678 C CA . ILE A 1 82 ? 32.891 -1.672 -0.754 1.00 90.38 82 ILE A CA 1
ATOM 679 C C . ILE A 1 82 ? 32.461 -2.428 0.514 1.00 90.38 82 ILE A C 1
ATOM 681 O O . ILE A 1 82 ? 31.538 -2.007 1.214 1.00 90.38 82 ILE A O 1
ATOM 685 N N . LYS A 1 83 ? 33.076 -3.580 0.812 1.00 90.44 83 LYS A N 1
ATOM 686 C CA . LYS A 1 83 ? 32.764 -4.340 2.034 1.00 90.44 83 LYS A CA 1
ATOM 687 C C . LYS A 1 83 ? 33.257 -3.632 3.290 1.00 90.44 83 LYS A C 1
ATOM 689 O O . LYS A 1 83 ? 32.583 -3.721 4.315 1.00 90.44 83 LYS A O 1
ATOM 694 N N . GLN A 1 84 ? 34.415 -2.981 3.206 1.00 91.81 84 GLN A N 1
ATOM 695 C CA . GLN A 1 84 ? 34.991 -2.211 4.306 1.00 91.81 84 GLN A CA 1
ATOM 696 C C . GLN A 1 84 ? 34.199 -0.929 4.549 1.00 91.81 84 GLN A C 1
ATOM 698 O O . GLN A 1 84 ? 33.798 -0.668 5.682 1.00 91.81 84 GLN A O 1
ATOM 703 N N . ASP A 1 85 ? 33.917 -0.179 3.483 1.00 89.56 85 ASP A N 1
ATOM 704 C CA . ASP A 1 85 ? 33.106 1.028 3.537 1.00 89.56 85 ASP A CA 1
ATOM 705 C C . ASP A 1 85 ? 32.030 1.018 2.446 1.00 89.56 85 ASP A C 1
ATOM 707 O O . ASP A 1 85 ? 32.293 1.130 1.247 1.00 89.56 85 ASP A O 1
ATOM 711 N N . ARG A 1 86 ? 30.770 0.924 2.881 1.00 87.62 86 ARG A N 1
ATOM 712 C CA . ARG A 1 86 ? 29.614 0.925 1.977 1.00 87.62 86 ARG A CA 1
ATOM 713 C C . ARG A 1 86 ? 29.282 2.315 1.426 1.00 87.62 86 ARG A C 1
ATOM 715 O O . ARG A 1 86 ? 28.411 2.414 0.56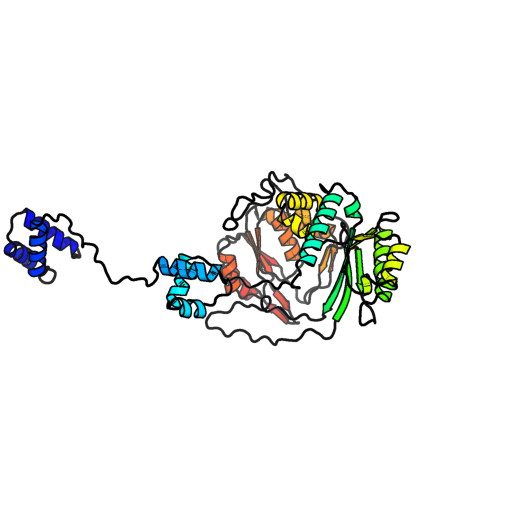0 1.00 87.62 86 ARG A O 1
ATOM 722 N N . HIS A 1 87 ? 29.935 3.371 1.911 1.00 88.06 87 HIS A N 1
ATOM 723 C CA . HIS A 1 87 ? 29.741 4.756 1.477 1.00 88.06 87 HIS A CA 1
ATOM 724 C C . HIS A 1 87 ? 30.807 5.247 0.495 1.00 88.06 87 HIS A C 1
ATOM 726 O O . HIS A 1 87 ? 30.708 6.389 0.042 1.00 88.06 87 HIS A O 1
ATOM 732 N N . VAL A 1 88 ? 31.753 4.383 0.110 1.00 89.50 88 VAL A N 1
ATOM 733 C CA . VAL A 1 88 ? 32.855 4.725 -0.795 1.00 89.50 88 VAL A CA 1
ATOM 734 C C . VAL A 1 88 ? 32.360 5.331 -2.116 1.00 89.50 88 VAL A C 1
ATOM 736 O O . VAL A 1 88 ? 31.448 4.832 -2.787 1.00 89.50 88 VAL A O 1
ATOM 739 N N . THR A 1 89 ? 32.968 6.446 -2.501 1.00 89.06 89 THR A N 1
ATOM 740 C CA . THR A 1 89 ? 32.644 7.196 -3.712 1.00 89.06 89 THR A CA 1
ATOM 741 C C . THR A 1 89 ? 33.480 6.737 -4.904 1.00 89.06 89 THR A C 1
ATOM 743 O O . THR A 1 89 ? 34.573 6.193 -4.770 1.00 89.06 89 THR A O 1
ATOM 746 N N . TYR A 1 90 ? 33.000 7.030 -6.115 1.00 88.56 90 TYR A N 1
ATOM 747 C CA . TYR A 1 90 ? 33.736 6.749 -7.351 1.00 88.56 90 TYR A CA 1
ATOM 748 C C . TYR A 1 90 ? 35.158 7.341 -7.354 1.00 88.56 90 TYR A C 1
ATOM 750 O O . TYR A 1 90 ? 36.086 6.689 -7.820 1.00 88.56 90 TYR A O 1
ATOM 758 N N . ARG A 1 91 ? 35.329 8.550 -6.802 1.00 87.44 91 ARG A N 1
ATOM 759 C CA . ARG A 1 91 ? 36.628 9.237 -6.737 1.00 87.44 91 ARG A CA 1
ATOM 760 C C . ARG A 1 91 ? 37.585 8.583 -5.743 1.00 87.44 91 ARG A C 1
ATOM 762 O O . ARG A 1 91 ? 38.776 8.515 -6.009 1.00 87.44 91 ARG A O 1
ATOM 769 N N . GLU A 1 92 ? 37.076 8.095 -4.616 1.00 88.25 92 GLU A N 1
ATOM 770 C CA . GLU A 1 92 ? 37.887 7.379 -3.623 1.00 88.25 92 GLU A CA 1
ATOM 771 C C . GLU A 1 92 ? 38.354 6.022 -4.159 1.00 88.25 92 GLU A C 1
ATOM 773 O O . GLU A 1 92 ? 39.503 5.642 -3.938 1.00 88.25 92 GLU A O 1
ATOM 778 N N . ILE A 1 93 ? 37.508 5.324 -4.927 1.00 89.25 93 ILE A N 1
ATOM 779 C CA . ILE A 1 93 ? 37.899 4.092 -5.628 1.00 89.25 93 ILE A CA 1
ATOM 780 C C . ILE A 1 93 ? 38.980 4.389 -6.679 1.00 89.25 93 ILE A C 1
ATOM 782 O O . ILE A 1 93 ? 39.973 3.665 -6.746 1.00 89.25 93 ILE A O 1
ATOM 786 N N . GLU A 1 94 ? 38.808 5.448 -7.478 1.00 90.12 94 GLU A N 1
ATOM 787 C CA . GLU A 1 94 ? 39.786 5.883 -8.487 1.00 90.12 94 GLU A CA 1
ATOM 788 C C . GLU A 1 94 ? 41.137 6.216 -7.846 1.00 90.12 94 GLU A C 1
ATOM 790 O O . GLU A 1 94 ? 42.153 5.661 -8.255 1.00 90.12 94 GLU A O 1
ATOM 795 N N . ALA A 1 95 ? 41.140 7.021 -6.781 1.00 88.31 95 ALA A N 1
ATOM 796 C CA . ALA A 1 95 ? 42.354 7.394 -6.059 1.00 88.31 95 ALA A CA 1
ATOM 797 C C . ALA A 1 95 ? 43.049 6.203 -5.376 1.00 88.31 95 ALA A C 1
ATOM 799 O O . ALA A 1 95 ? 44.274 6.172 -5.297 1.00 88.31 95 ALA A O 1
ATOM 800 N N . SER A 1 96 ? 42.285 5.220 -4.890 1.00 87.94 96 SER A N 1
ATOM 801 C CA . SER A 1 96 ? 42.839 4.067 -4.166 1.00 87.94 96 SER A CA 1
ATOM 802 C C . SER A 1 96 ? 43.402 2.989 -5.093 1.00 87.94 96 SER A C 1
ATOM 804 O O . SER A 1 96 ? 44.361 2.309 -4.735 1.00 87.94 96 SER A O 1
ATOM 806 N N . LEU A 1 97 ? 42.785 2.782 -6.262 1.00 86.69 97 LEU A N 1
ATOM 807 C CA . LEU A 1 97 ? 43.102 1.654 -7.144 1.00 86.69 97 LEU A CA 1
ATOM 808 C C . LEU A 1 97 ? 43.723 2.056 -8.486 1.00 86.69 97 LEU A C 1
ATOM 810 O O . LEU A 1 97 ? 44.079 1.154 -9.255 1.00 86.69 97 LEU A O 1
ATOM 814 N N . ASP A 1 98 ? 43.849 3.358 -8.757 1.00 83.88 98 ASP A N 1
ATOM 815 C CA . ASP A 1 98 ? 44.327 3.933 -10.021 1.00 83.88 98 ASP A CA 1
ATOM 816 C C . ASP A 1 98 ? 43.576 3.345 -11.230 1.00 83.88 98 ASP A C 1
ATOM 818 O O . ASP A 1 98 ? 44.140 2.797 -12.179 1.00 83.88 98 ASP A O 1
ATOM 822 N N . ILE A 1 99 ? 42.244 3.342 -11.129 1.00 84.44 99 ILE A N 1
ATOM 823 C CA . ILE A 1 99 ? 41.332 2.825 -12.154 1.00 84.44 99 ILE A CA 1
ATOM 824 C C . ILE A 1 99 ? 40.503 3.991 -12.678 1.00 84.44 99 ILE A C 1
ATOM 826 O O . ILE A 1 99 ? 39.878 4.696 -11.894 1.00 84.44 99 ILE A O 1
ATOM 830 N N . SER A 1 100 ? 40.402 4.131 -14.000 1.00 84.00 100 SER A N 1
ATOM 831 C CA . SER A 1 100 ? 39.556 5.164 -14.601 1.00 84.00 100 SER A CA 1
ATOM 832 C C . SER A 1 100 ? 38.080 5.027 -14.210 1.00 84.00 100 SER A C 1
ATOM 834 O O . SER A 1 100 ? 37.526 3.922 -14.172 1.00 84.00 100 SER A 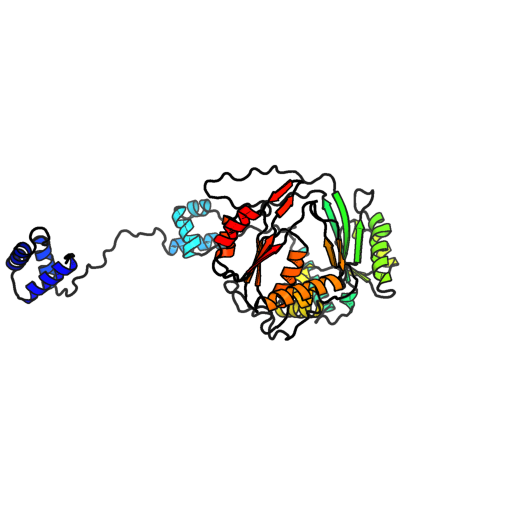O 1
ATOM 836 N N . MET A 1 101 ? 37.409 6.167 -14.035 1.00 85.12 101 MET A N 1
ATOM 837 C CA . MET A 1 101 ? 35.969 6.274 -13.754 1.00 85.12 101 MET A CA 1
ATOM 838 C C . MET A 1 101 ? 35.083 5.355 -14.627 1.00 85.12 101 MET A C 1
ATOM 840 O O . MET A 1 101 ? 34.159 4.708 -14.131 1.00 85.12 101 MET A O 1
ATOM 844 N N . THR A 1 102 ? 35.385 5.247 -15.927 1.00 84.75 102 THR A N 1
ATOM 845 C CA . THR A 1 102 ? 34.654 4.390 -16.880 1.00 84.75 102 THR A CA 1
ATOM 846 C C . THR A 1 102 ? 34.806 2.904 -16.559 1.00 84.75 102 THR A C 1
ATOM 848 O O . THR A 1 102 ? 33.853 2.137 -16.679 1.00 84.75 102 THR A O 1
ATOM 851 N N . SER A 1 103 ? 35.998 2.482 -16.135 1.00 86.12 103 SER A N 1
ATOM 852 C CA . SER A 1 103 ? 36.261 1.089 -15.764 1.00 86.12 103 SER A CA 1
ATOM 853 C C . SER A 1 103 ? 35.630 0.758 -14.411 1.00 86.12 103 SER A C 1
ATOM 855 O O . SER A 1 103 ? 35.080 -0.328 -14.259 1.00 86.12 103 SER A O 1
ATOM 857 N N . ILE A 1 104 ? 35.614 1.706 -13.466 1.00 87.25 104 ILE A N 1
ATOM 858 C CA . ILE A 1 104 ? 34.882 1.575 -12.196 1.00 87.25 104 ILE A CA 1
ATOM 859 C C . ILE A 1 104 ? 33.385 1.391 -12.461 1.00 87.25 104 ILE A C 1
ATOM 861 O O . ILE A 1 104 ? 32.779 0.480 -11.903 1.00 87.25 104 ILE A O 1
ATOM 865 N N . ASN A 1 105 ? 32.792 2.192 -13.353 1.00 88.06 105 ASN A N 1
ATOM 866 C CA . ASN A 1 105 ? 31.378 2.068 -13.714 1.00 88.06 105 ASN A CA 1
ATOM 867 C C . ASN A 1 105 ? 31.040 0.664 -14.253 1.00 88.06 105 ASN A C 1
ATOM 869 O O . ASN A 1 105 ? 30.096 0.038 -13.770 1.00 88.06 105 ASN A O 1
ATOM 873 N N . LYS A 1 106 ? 31.869 0.127 -15.161 1.00 87.50 106 LYS A N 1
ATOM 874 C CA . LYS A 1 106 ? 31.731 -1.252 -15.660 1.00 87.50 106 LYS A CA 1
ATOM 875 C C . LYS A 1 106 ? 31.892 -2.291 -14.555 1.00 87.50 106 LYS A C 1
ATOM 877 O O . LYS A 1 106 ? 31.082 -3.203 -14.445 1.00 87.50 106 LYS A O 1
ATOM 882 N N . ILE A 1 107 ? 32.904 -2.150 -13.697 1.00 89.00 107 ILE A N 1
ATOM 883 C CA . ILE A 1 107 ? 33.118 -3.071 -12.573 1.00 89.00 107 ILE A CA 1
ATOM 884 C C . ILE A 1 107 ? 31.892 -3.096 -11.653 1.00 89.00 107 ILE A C 1
ATOM 886 O O . ILE A 1 107 ? 31.424 -4.175 -11.298 1.00 89.00 107 ILE A O 1
ATOM 890 N N . LEU A 1 108 ? 31.336 -1.937 -11.299 1.00 89.31 108 LEU A N 1
ATOM 891 C CA . LEU A 1 108 ? 30.195 -1.844 -10.388 1.00 89.31 108 LEU A CA 1
ATOM 892 C C . LEU A 1 108 ? 28.898 -2.388 -11.003 1.00 89.31 108 LEU A C 1
ATOM 894 O O . LEU A 1 108 ? 28.173 -3.117 -10.326 1.00 89.31 108 LEU A O 1
ATOM 898 N N . HIS A 1 109 ? 28.604 -2.059 -12.263 1.00 87.81 109 HIS A N 1
ATOM 899 C CA . HIS A 1 109 ? 27.311 -2.370 -12.880 1.00 87.81 109 HIS A CA 1
ATOM 900 C C . HIS A 1 109 ? 27.291 -3.666 -13.700 1.00 87.81 109 HIS A C 1
ATOM 902 O O . HIS A 1 109 ? 26.277 -4.356 -13.682 1.00 87.81 109 HIS A O 1
ATOM 908 N N . GLU A 1 110 ? 28.387 -4.028 -14.372 1.00 88.25 110 GLU A N 1
ATOM 909 C CA . GLU A 1 110 ? 28.456 -5.219 -15.236 1.00 88.25 110 GLU A CA 1
ATOM 910 C C . GLU A 1 110 ? 29.038 -6.441 -14.504 1.00 88.25 110 GLU A C 1
ATOM 912 O O . GLU A 1 110 ? 28.600 -7.561 -14.749 1.00 88.25 110 GLU A O 1
ATOM 917 N N . HIS A 1 111 ? 29.998 -6.251 -13.586 1.00 88.94 111 HIS A N 1
ATOM 918 C CA . HIS A 1 111 ? 30.678 -7.369 -12.907 1.00 88.94 111 HIS A CA 1
ATOM 919 C C . HIS A 1 111 ? 30.208 -7.616 -11.468 1.00 88.94 111 HIS A C 1
ATOM 921 O O . HIS A 1 111 ? 30.037 -8.766 -11.064 1.00 88.94 111 HIS A O 1
ATOM 927 N N . LEU A 1 112 ? 30.044 -6.560 -10.666 1.00 88.44 112 LEU A N 1
ATOM 928 C CA . LEU A 1 112 ? 29.620 -6.666 -9.265 1.00 88.44 112 LEU A CA 1
ATOM 929 C C . LEU A 1 112 ? 28.102 -6.563 -9.091 1.00 88.44 112 LEU A C 1
ATOM 931 O O . LEU A 1 112 ? 27.597 -6.998 -8.059 1.00 88.44 112 LEU A O 1
ATOM 935 N N . ILE A 1 113 ? 27.397 -6.008 -10.083 1.00 89.44 113 ILE A N 1
ATOM 936 C CA . ILE A 1 113 ? 25.935 -5.847 -10.108 1.00 89.44 113 ILE A CA 1
ATOM 937 C C . ILE A 1 113 ? 25.434 -5.162 -8.821 1.00 89.44 113 ILE A C 1
ATOM 939 O O . ILE A 1 113 ? 24.425 -5.528 -8.219 1.00 89.44 113 ILE A O 1
ATOM 943 N N . VAL A 1 114 ? 26.173 -4.153 -8.354 1.00 87.25 114 VAL A N 1
ATOM 944 C CA . VAL A 1 114 ? 25.802 -3.395 -7.155 1.00 87.25 114 VAL A CA 1
ATOM 945 C C . VAL A 1 114 ? 24.919 -2.207 -7.524 1.00 87.25 114 VAL A C 1
ATOM 947 O O . VAL A 1 114 ? 25.112 -1.538 -8.542 1.00 87.25 114 VAL A O 1
ATOM 950 N N . LYS A 1 115 ? 23.940 -1.915 -6.664 1.00 85.00 115 LYS A N 1
ATOM 951 C CA . LYS A 1 115 ? 23.039 -0.767 -6.801 1.00 85.00 115 LYS A CA 1
ATOM 952 C C . LYS A 1 115 ? 23.268 0.209 -5.657 1.00 85.00 115 LYS A C 1
ATOM 954 O O . LYS A 1 115 ? 23.378 -0.192 -4.501 1.00 85.00 115 LYS A O 1
ATOM 959 N N . LYS A 1 116 ? 23.279 1.505 -5.969 1.00 83.31 116 LYS A N 1
ATOM 960 C CA . LYS A 1 116 ? 23.293 2.552 -4.947 1.00 83.31 116 LYS A CA 1
ATOM 961 C C . LYS A 1 116 ? 21.970 2.537 -4.179 1.00 83.31 116 LYS A C 1
ATOM 963 O O . LYS A 1 116 ? 20.908 2.716 -4.776 1.00 83.31 116 LYS A O 1
ATOM 968 N N . ILE A 1 117 ? 22.051 2.380 -2.862 1.00 82.19 117 ILE A N 1
ATOM 969 C CA . ILE A 1 117 ? 20.923 2.513 -1.936 1.00 82.19 117 ILE A CA 1
ATOM 970 C C . ILE A 1 117 ? 21.190 3.736 -1.059 1.00 82.19 117 ILE A C 1
ATOM 972 O O . ILE A 1 117 ? 22.314 3.956 -0.612 1.00 82.19 117 ILE A O 1
ATOM 976 N N . CYS A 1 118 ? 20.174 4.569 -0.847 1.00 77.06 118 CYS A N 1
ATOM 977 C CA . CYS A 1 118 ? 20.285 5.702 0.066 1.00 77.06 118 CYS A CA 1
ATOM 978 C C . CYS A 1 118 ? 20.274 5.208 1.518 1.00 77.06 118 CYS A C 1
ATOM 980 O O . CYS A 1 118 ? 19.470 4.344 1.869 1.00 77.06 118 CYS A O 1
ATOM 982 N N . SER A 1 119 ? 21.129 5.782 2.368 1.00 79.50 119 SER A N 1
ATOM 983 C CA . SER A 1 119 ? 21.096 5.524 3.809 1.00 79.50 119 SER A CA 1
ATOM 984 C C . SER A 1 119 ? 19.706 5.822 4.374 1.00 79.50 119 SER A C 1
ATOM 986 O O . SER A 1 119 ? 19.101 6.849 4.055 1.00 79.50 119 SER A O 1
ATOM 988 N N . ARG A 1 120 ? 19.211 4.937 5.239 1.00 78.00 120 ARG A N 1
ATOM 989 C CA . ARG A 1 120 ? 17.985 5.170 6.001 1.00 78.00 120 ARG A CA 1
ATOM 990 C C . ARG A 1 120 ? 18.330 5.987 7.238 1.00 78.00 120 ARG A C 1
ATOM 992 O O . ARG A 1 120 ? 19.228 5.616 7.990 1.00 78.00 120 ARG A O 1
ATOM 999 N N . TRP A 1 121 ? 17.612 7.083 7.449 1.00 77.56 121 TRP A N 1
ATOM 1000 C CA . TRP A 1 121 ? 17.720 7.839 8.689 1.00 77.56 121 TRP A CA 1
ATOM 1001 C C . TRP A 1 121 ? 17.215 6.986 9.851 1.00 77.56 121 TRP A C 1
ATOM 1003 O O . TRP A 1 121 ? 16.094 6.478 9.815 1.00 77.56 121 TRP A O 1
ATOM 1013 N N . ILE A 1 122 ? 18.061 6.820 10.865 1.00 76.94 122 ILE A N 1
ATOM 1014 C CA . ILE A 1 122 ? 17.698 6.195 12.134 1.00 76.94 122 ILE A CA 1
ATOM 1015 C C . ILE A 1 122 ? 17.477 7.343 13.129 1.00 76.94 122 ILE A C 1
ATOM 1017 O O . ILE A 1 122 ? 18.395 8.147 13.299 1.00 76.94 122 ILE A O 1
ATOM 1021 N N . PRO A 1 123 ? 16.298 7.453 13.771 1.00 72.88 123 PRO A N 1
ATOM 1022 C CA . PRO A 1 123 ? 15.954 8.607 14.608 1.00 72.88 123 PRO A CA 1
ATOM 1023 C C . PRO A 1 123 ? 16.911 8.860 15.778 1.00 72.88 123 PRO A C 1
ATOM 1025 O O . PRO A 1 123 ? 17.081 9.999 16.205 1.00 72.88 123 PRO A O 1
ATOM 1028 N N . HIS A 1 124 ? 17.533 7.804 16.308 1.00 78.50 124 HIS A N 1
ATOM 1029 C CA . HIS A 1 124 ? 18.421 7.901 17.457 1.00 78.50 124 HIS A CA 1
ATOM 1030 C C . HIS A 1 124 ? 19.531 6.852 17.407 1.00 78.50 124 HIS A C 1
ATOM 1032 O O . HIS A 1 124 ? 19.303 5.706 17.014 1.00 78.50 124 HIS A O 1
ATOM 1038 N N . ASN A 1 125 ? 20.730 7.225 17.854 1.00 86.19 125 ASN A N 1
ATOM 1039 C CA . ASN A 1 125 ? 21.831 6.282 17.998 1.00 86.19 125 ASN A CA 1
ATOM 1040 C C . ASN A 1 125 ? 21.755 5.612 19.377 1.00 86.19 125 ASN A C 1
ATOM 1042 O O . ASN A 1 125 ? 22.064 6.230 20.393 1.00 86.19 125 ASN A O 1
ATOM 1046 N N . LEU A 1 126 ? 21.295 4.360 19.416 1.00 87.38 126 LEU A N 1
ATOM 1047 C CA . LEU A 1 126 ? 21.035 3.643 20.666 1.00 87.38 126 LEU A CA 1
ATOM 1048 C C . LEU A 1 126 ? 22.327 3.185 21.354 1.00 87.38 126 LEU A C 1
ATOM 1050 O O . LEU A 1 126 ? 23.191 2.551 20.741 1.00 87.38 126 LEU A O 1
ATOM 1054 N N . THR A 1 127 ? 22.397 3.390 22.667 1.00 90.50 127 THR A N 1
ATOM 1055 C CA . THR A 1 127 ? 23.421 2.790 23.530 1.00 90.50 127 THR A CA 1
ATOM 1056 C C . THR A 1 127 ? 23.215 1.278 23.663 1.00 90.50 127 THR A C 1
ATOM 1058 O O . THR A 1 127 ? 22.112 0.758 23.480 1.00 90.50 127 THR A O 1
ATOM 1061 N N . ASN A 1 128 ? 24.264 0.536 24.026 1.00 91.06 128 ASN A N 1
ATOM 1062 C CA . ASN A 1 128 ? 24.155 -0.917 24.222 1.00 91.06 128 ASN A CA 1
ATOM 1063 C C . ASN A 1 128 ? 23.182 -1.293 25.352 1.00 91.06 128 ASN A C 1
ATOM 1065 O O . ASN A 1 128 ? 22.483 -2.297 25.240 1.00 91.06 128 ASN A O 1
ATOM 1069 N N . ALA A 1 129 ? 23.084 -0.466 26.398 1.00 87.00 129 ALA A N 1
ATOM 1070 C CA . ALA A 1 129 ? 22.111 -0.652 27.472 1.00 87.00 129 ALA A CA 1
ATOM 1071 C C . ALA A 1 129 ? 20.669 -0.498 26.962 1.00 87.00 129 ALA A C 1
ATOM 1073 O O . ALA A 1 129 ? 19.837 -1.358 27.232 1.00 87.00 129 ALA A O 1
ATOM 1074 N N . GLN A 1 130 ? 20.391 0.533 26.154 1.00 81.69 130 GLN A N 1
ATOM 1075 C CA . GLN A 1 130 ? 19.080 0.714 25.517 1.00 81.69 130 GLN A CA 1
ATOM 1076 C C . GLN A 1 130 ? 18.744 -0.452 24.584 1.00 81.69 130 GLN A C 1
ATOM 1078 O O . GLN A 1 130 ? 17.620 -0.943 24.602 1.00 81.69 130 GLN A O 1
ATOM 1083 N N . LYS A 1 131 ? 19.715 -0.939 23.797 1.00 86.38 131 LYS A N 1
ATOM 1084 C CA . LYS A 1 131 ? 19.525 -2.125 22.945 1.00 86.38 131 LYS A CA 1
ATOM 1085 C C . LYS A 1 131 ? 19.155 -3.355 23.774 1.00 86.38 131 LYS A C 1
ATOM 1087 O O . LYS A 1 131 ? 18.221 -4.058 23.412 1.00 86.38 131 LYS A O 1
ATOM 1092 N N . LYS A 1 132 ? 19.860 -3.595 24.884 1.00 87.50 132 LYS A N 1
ATOM 1093 C CA . LYS A 1 132 ? 19.589 -4.728 25.773 1.00 87.50 132 LYS A CA 1
ATOM 1094 C C . LYS A 1 132 ? 18.214 -4.620 26.433 1.00 87.50 132 LYS A C 1
ATOM 1096 O O . LYS A 1 132 ? 17.442 -5.559 26.320 1.00 87.50 132 LYS A O 1
ATOM 1101 N N . ALA A 1 133 ? 17.892 -3.475 27.036 1.00 78.38 133 ALA A N 1
ATOM 1102 C CA . ALA A 1 133 ? 16.600 -3.249 27.685 1.00 78.38 133 ALA A CA 1
ATOM 1103 C C . ALA A 1 133 ? 15.427 -3.472 26.722 1.00 78.38 133 ALA A C 1
ATOM 1105 O O . ALA A 1 133 ? 14.433 -4.086 27.089 1.00 78.38 133 ALA A O 1
ATOM 1106 N N . ARG A 1 134 ? 15.581 -3.039 25.465 1.00 79.75 134 ARG A N 1
ATOM 1107 C CA . ARG A 1 134 ? 14.599 -3.310 24.412 1.00 79.75 134 ARG A CA 1
ATOM 1108 C C . ARG A 1 134 ? 14.459 -4.806 24.149 1.00 79.75 134 ARG A C 1
ATOM 1110 O O . ARG A 1 134 ? 13.347 -5.301 24.153 1.00 79.75 134 ARG A O 1
ATOM 1117 N N . VAL A 1 135 ? 15.572 -5.529 23.983 1.00 84.38 135 VAL A N 1
ATOM 1118 C CA . VAL A 1 135 ? 15.558 -6.988 23.749 1.00 84.38 135 VAL A CA 1
ATOM 1119 C C . VAL A 1 135 ? 14.935 -7.764 24.911 1.00 84.38 135 VAL A C 1
ATOM 1121 O O . VAL A 1 135 ? 14.207 -8.726 24.671 1.00 84.38 135 VAL A O 1
ATOM 1124 N N . ASP A 1 136 ? 15.242 -7.382 26.148 1.00 81.62 136 ASP A N 1
ATOM 1125 C CA . ASP A 1 136 ? 14.714 -8.033 27.349 1.00 81.62 136 ASP A CA 1
ATOM 1126 C C . ASP A 1 136 ? 13.196 -7.817 27.457 1.00 81.62 136 ASP A C 1
ATOM 1128 O O . ASP A 1 136 ? 12.458 -8.779 27.667 1.00 81.62 136 ASP A O 1
ATOM 1132 N N . TRP A 1 137 ? 12.719 -6.600 27.181 1.00 71.12 137 TRP A N 1
ATOM 1133 C CA . TRP A 1 137 ? 11.287 -6.306 27.114 1.00 71.12 137 TRP A CA 1
ATOM 1134 C C . TRP A 1 137 ? 10.566 -7.095 26.006 1.00 71.12 137 TRP A C 1
ATOM 1136 O O . TRP A 1 137 ? 9.487 -7.637 26.260 1.00 71.12 137 TRP A O 1
ATOM 1146 N N . CYS A 1 138 ? 11.193 -7.282 24.827 1.00 71.38 138 CYS A N 1
ATOM 1147 C CA . CYS A 1 138 ? 10.613 -8.126 23.767 1.00 71.38 138 CYS A CA 1
ATOM 1148 C C . CYS A 1 138 ? 10.300 -9.518 24.272 1.00 71.38 138 CYS A C 1
ATOM 1150 O O . CYS A 1 138 ? 9.258 -10.081 23.954 1.00 71.38 138 CYS A O 1
ATOM 1152 N N . LYS A 1 139 ? 11.254 -10.098 24.998 1.00 81.25 139 LYS A N 1
ATOM 1153 C CA . LYS A 1 139 ? 11.137 -11.465 25.487 1.00 81.25 139 LYS A CA 1
ATOM 1154 C C . LYS A 1 139 ? 9.993 -11.566 26.482 1.00 81.25 139 LYS A C 1
ATOM 1156 O O . LYS A 1 139 ? 9.183 -12.472 26.348 1.00 81.25 139 LYS A O 1
ATOM 1161 N N . GLU A 1 140 ? 9.866 -10.595 27.384 1.00 76.50 140 GLU A N 1
ATOM 1162 C CA . GLU A 1 140 ? 8.757 -10.537 28.340 1.00 76.50 140 GLU A CA 1
ATOM 1163 C C . GLU A 1 140 ? 7.396 -10.415 27.635 1.00 76.50 140 GLU A C 1
ATOM 1165 O O . GLU A 1 140 ? 6.454 -11.133 27.972 1.00 76.50 140 GLU A O 1
ATOM 1170 N N . MET A 1 141 ? 7.274 -9.553 26.619 1.00 72.50 141 MET A N 1
ATOM 1171 C CA . MET A 1 141 ? 6.026 -9.424 25.856 1.00 72.50 141 MET A CA 1
ATOM 1172 C C . MET A 1 141 ? 5.722 -10.677 25.030 1.00 72.50 141 MET A C 1
ATOM 1174 O O . MET A 1 141 ? 4.577 -11.130 25.010 1.00 72.50 141 MET A O 1
ATOM 1178 N N . LEU A 1 142 ? 6.734 -11.272 24.394 1.00 77.06 142 LEU A N 1
ATOM 1179 C CA . LEU A 1 142 ? 6.587 -12.531 23.665 1.00 77.06 142 LEU A CA 1
ATOM 1180 C C . LEU A 1 142 ? 6.112 -13.646 24.593 1.00 77.06 142 LEU A C 1
ATOM 1182 O O . LEU A 1 142 ? 5.181 -14.350 24.223 1.00 77.06 142 LEU A O 1
ATOM 1186 N N . GLU A 1 143 ? 6.679 -13.758 25.798 1.00 77.44 143 GLU A N 1
ATOM 1187 C CA . GLU A 1 143 ? 6.256 -14.709 26.835 1.00 77.44 143 GLU A CA 1
ATOM 1188 C C . GLU A 1 143 ? 4.822 -14.452 27.321 1.00 77.44 143 GLU A C 1
ATOM 1190 O O . GLU A 1 143 ? 4.028 -15.381 27.479 1.00 77.44 143 GLU A O 1
ATOM 1195 N N . LYS A 1 144 ? 4.451 -13.183 27.511 1.00 68.00 144 LYS A N 1
ATOM 1196 C CA . LYS A 1 144 ? 3.118 -12.772 27.974 1.00 68.00 144 LYS A CA 1
ATOM 1197 C C . LYS A 1 144 ? 2.009 -13.030 26.946 1.00 68.00 144 LYS A C 1
ATOM 1199 O O . LYS A 1 144 ? 0.849 -13.194 27.332 1.00 68.00 144 LYS A O 1
ATOM 1204 N N . TYR A 1 145 ? 2.350 -13.060 25.657 1.00 69.81 145 TYR A N 1
ATOM 1205 C CA . TYR A 1 145 ? 1.400 -13.167 24.544 1.00 69.81 145 TYR A CA 1
ATOM 1206 C C . TYR A 1 145 ? 1.666 -14.362 23.606 1.00 69.81 145 TYR A C 1
ATOM 1208 O O . TYR A 1 145 ? 1.191 -14.355 22.468 1.00 69.81 145 TYR A O 1
ATOM 1216 N N . ILE A 1 146 ? 2.378 -15.398 24.075 1.00 68.44 146 ILE A N 1
ATOM 1217 C CA . ILE A 1 146 ? 2.697 -16.617 23.306 1.00 68.44 146 ILE A CA 1
ATOM 1218 C C . ILE A 1 146 ? 1.454 -17.145 22.565 1.00 68.44 146 ILE A C 1
ATOM 1220 O O . ILE A 1 146 ? 0.379 -17.309 23.148 1.00 68.44 146 ILE A O 1
ATOM 1224 N N . GLN A 1 147 ? 1.612 -17.439 21.267 1.00 57.09 147 GLN A N 1
ATOM 1225 C CA . GLN A 1 147 ? 0.576 -18.036 20.404 1.00 57.09 147 GLN A CA 1
ATOM 1226 C C . GLN A 1 147 ? -0.723 -17.210 20.281 1.00 57.09 147 GLN A C 1
ATOM 1228 O O . GLN A 1 147 ? -1.775 -17.776 20.003 1.00 57.09 147 GLN A O 1
ATOM 1233 N N . GLY A 1 148 ? -0.704 -15.895 20.551 1.00 54.19 148 GLY A N 1
ATOM 1234 C CA . GLY A 1 148 ? -1.886 -15.030 20.383 1.00 54.19 148 GLY A CA 1
ATOM 1235 C C . GLY A 1 148 ? -3.066 -15.371 21.308 1.00 54.19 148 GLY A C 1
ATOM 1236 O O . GLY A 1 148 ? -4.147 -14.795 21.202 1.00 54.19 148 GLY A O 1
ATOM 1237 N N . THR A 1 149 ? -2.873 -16.288 22.259 1.00 51.59 149 THR A N 1
ATOM 1238 C CA . THR A 1 149 ? -3.953 -16.877 23.069 1.00 51.59 149 THR A CA 1
ATOM 1239 C C . THR A 1 149 ? -4.503 -15.940 24.142 1.00 51.59 149 THR A C 1
ATOM 1241 O O . THR A 1 149 ? -5.554 -16.206 24.736 1.00 51.59 149 THR A O 1
ATOM 1244 N N . SER A 1 150 ? -3.859 -14.798 24.384 1.00 56.78 150 SER A N 1
ATOM 1245 C CA . SER A 1 150 ? -4.359 -13.847 25.364 1.00 56.78 150 SER A CA 1
ATOM 1246 C C . SER A 1 150 ? -5.414 -12.929 24.749 1.00 56.78 150 SER A C 1
ATOM 1248 O O . SER A 1 150 ? -5.109 -11.942 24.077 1.00 56.78 150 SER A O 1
ATOM 1250 N N . LYS A 1 151 ? -6.684 -13.153 25.119 1.00 64.06 151 LYS A N 1
ATOM 1251 C CA . LYS A 1 151 ? -7.783 -12.174 24.954 1.00 64.06 151 LYS A CA 1
ATOM 1252 C C . LYS A 1 151 ? -7.459 -10.786 25.548 1.00 64.06 151 LYS A C 1
ATOM 1254 O O . LYS A 1 151 ? -8.262 -9.864 25.394 1.00 64.06 151 LYS A O 1
ATOM 1259 N N . ALA A 1 152 ? -6.322 -10.627 26.234 1.00 64.19 152 ALA A N 1
ATOM 1260 C CA . ALA A 1 152 ? -5.814 -9.356 26.722 1.00 64.19 152 ALA A CA 1
ATOM 1261 C C . ALA A 1 152 ? -5.358 -8.397 25.610 1.00 64.19 152 ALA A C 1
ATOM 1263 O O . ALA A 1 152 ? -5.407 -7.197 25.850 1.00 64.19 152 ALA A O 1
ATOM 1264 N N . VAL A 1 153 ? -5.011 -8.862 24.399 1.00 73.00 153 VAL A N 1
ATOM 1265 C CA . VAL A 1 153 ? -4.632 -7.947 23.296 1.00 73.00 153 VAL A CA 1
ATOM 1266 C C . VAL A 1 153 ? -5.794 -7.032 22.891 1.00 73.00 153 VAL A C 1
ATOM 1268 O O . VAL A 1 153 ? -5.607 -5.855 22.610 1.00 73.00 153 VAL A O 1
ATOM 1271 N N . TYR A 1 154 ? -7.030 -7.525 22.992 1.00 76.38 154 TYR A N 1
ATOM 1272 C CA . TYR A 1 154 ? -8.252 -6.742 22.767 1.00 76.38 154 TYR A CA 1
ATOM 1273 C C . TYR A 1 154 ? -8.472 -5.607 23.779 1.00 76.38 154 TYR A C 1
ATOM 1275 O O . TYR A 1 154 ? -9.385 -4.802 23.607 1.00 76.38 154 TYR A O 1
ATOM 1283 N N . ASN A 1 155 ? -7.696 -5.584 24.863 1.00 80.62 155 ASN A N 1
ATOM 1284 C CA . ASN A 1 155 ? -7.730 -4.517 25.854 1.00 80.62 155 ASN A CA 1
ATOM 1285 C C . ASN A 1 155 ? -6.731 -3.403 25.526 1.00 80.62 155 ASN A C 1
ATOM 1287 O O . ASN A 1 155 ? -6.725 -2.410 26.247 1.00 80.62 155 ASN A O 1
ATOM 1291 N N . ILE A 1 156 ? -5.883 -3.578 24.505 1.00 85.62 156 ILE A N 1
ATOM 1292 C CA . ILE A 1 156 ? -4.848 -2.616 24.132 1.00 85.62 156 ILE A CA 1
ATOM 1293 C C . ILE A 1 156 ? -5.459 -1.506 23.276 1.00 85.62 156 ILE A C 1
ATOM 1295 O O . ILE A 1 156 ? -6.071 -1.753 22.235 1.00 85.62 156 ILE A O 1
ATOM 1299 N N . TYR A 1 157 ? -5.241 -0.276 23.721 1.00 88.56 157 TYR A N 1
ATOM 1300 C CA . TYR A 1 157 ? -5.576 0.957 23.032 1.00 88.56 157 TYR A CA 1
ATOM 1301 C C . TYR A 1 157 ? -4.296 1.763 22.874 1.00 88.56 157 TYR A C 1
ATOM 1303 O O . TYR A 1 157 ? -3.666 2.119 23.866 1.00 88.56 157 TYR A O 1
ATOM 1311 N N . THR A 1 158 ? -3.899 2.025 21.634 1.00 90.62 158 THR A N 1
ATOM 1312 C CA . THR A 1 158 ? -2.690 2.784 21.321 1.00 90.62 158 THR A CA 1
ATOM 1313 C C . THR A 1 158 ? -3.049 4.176 20.836 1.00 90.62 158 THR A C 1
ATOM 1315 O O . THR A 1 158 ? -4.031 4.336 20.114 1.00 90.62 158 THR A O 1
ATOM 1318 N N . GLY A 1 159 ? -2.253 5.178 21.180 1.00 89.44 159 GLY A N 1
ATOM 1319 C CA . GLY A 1 159 ? -2.404 6.510 20.608 1.00 89.44 159 GLY A CA 1
ATOM 1320 C C . GLY A 1 159 ? -1.118 7.307 20.634 1.00 89.44 159 GLY A C 1
ATOM 1321 O O . GLY A 1 159 ? -0.197 6.986 21.383 1.00 89.44 159 GLY A O 1
ATOM 1322 N N . ASP A 1 160 ? -1.076 8.312 19.771 1.00 91.31 160 ASP A N 1
ATOM 1323 C CA . ASP A 1 160 ? 0.050 9.230 19.630 1.00 91.31 160 ASP A CA 1
ATOM 1324 C C . ASP A 1 160 ? -0.458 10.611 19.188 1.00 91.31 160 ASP A C 1
ATOM 1326 O O . ASP A 1 160 ? -1.559 10.744 18.626 1.00 91.31 160 ASP A O 1
ATOM 1330 N N . GLU A 1 161 ? 0.343 11.639 19.445 1.00 91.38 161 GLU A N 1
ATOM 1331 C CA . GLU A 1 161 ? 0.072 13.015 19.058 1.00 91.38 161 GLU A CA 1
ATOM 1332 C C . GLU A 1 161 ? 0.816 13.402 17.785 1.00 91.38 161 GLU A C 1
ATOM 1334 O O . GLU A 1 161 ? 2.026 13.231 17.645 1.00 91.38 161 GLU A O 1
ATOM 1339 N N . SER A 1 162 ? 0.101 14.027 16.851 1.00 88.81 162 SER A N 1
ATOM 1340 C CA . SER A 1 162 ? 0.700 14.503 15.608 1.00 88.81 162 SER A CA 1
ATOM 1341 C C . SER A 1 162 ? 0.269 15.922 15.267 1.00 88.81 162 SER A C 1
ATOM 1343 O O . SER A 1 162 ? -0.856 16.349 15.543 1.00 88.81 162 SER A O 1
ATOM 1345 N N . TRP A 1 163 ? 1.190 16.669 14.658 1.00 85.94 163 TRP A N 1
ATOM 1346 C CA . TRP A 1 163 ? 0.894 17.971 14.071 1.00 85.94 163 TRP A CA 1
ATOM 1347 C C . TRP A 1 163 ? 0.352 17.778 12.661 1.00 85.94 163 TRP A C 1
ATOM 1349 O O . TRP A 1 163 ? 1.068 17.311 11.778 1.00 85.94 163 TRP A O 1
ATOM 1359 N N . ILE A 1 164 ? -0.874 18.234 12.435 1.00 84.62 164 ILE A N 1
ATOM 1360 C CA . ILE A 1 164 ? -1.429 18.405 11.098 1.00 84.62 164 ILE A CA 1
ATOM 1361 C C . ILE A 1 164 ? -1.172 19.846 10.674 1.00 84.62 164 ILE A C 1
ATOM 1363 O O . ILE A 1 164 ? -1.638 20.797 11.306 1.00 84.62 164 ILE A O 1
ATOM 1367 N N . TYR A 1 165 ? -0.400 20.015 9.608 1.00 82.06 165 TYR A N 1
ATOM 1368 C CA . TYR A 1 165 ? -0.138 21.318 9.009 1.00 82.06 165 TYR A CA 1
ATOM 1369 C C . TYR A 1 165 ? -1.206 21.613 7.958 1.00 82.06 165 TYR A C 1
ATOM 1371 O O . TYR A 1 165 ? -1.568 20.729 7.188 1.00 82.06 165 TYR A O 1
ATOM 1379 N N . ALA A 1 166 ? -1.674 22.862 7.886 1.00 81.19 166 ALA A N 1
ATOM 1380 C CA . ALA A 1 166 ? -2.578 23.289 6.814 1.00 81.19 166 ALA A CA 1
ATOM 1381 C C . ALA A 1 166 ? -1.938 23.130 5.420 1.00 81.19 166 ALA A C 1
ATOM 1383 O O . ALA A 1 166 ? -2.633 22.913 4.433 1.00 81.19 166 ALA A O 1
ATOM 1384 N N . TYR A 1 167 ? -0.608 23.228 5.348 1.00 77.94 167 TYR A N 1
ATOM 1385 C CA . TYR A 1 167 ? 0.178 22.913 4.165 1.00 77.94 167 TYR A CA 1
ATOM 1386 C C . TYR A 1 167 ? 1.481 22.213 4.559 1.00 77.94 167 TYR A C 1
ATOM 1388 O O . TYR A 1 167 ? 2.325 22.778 5.270 1.00 77.94 167 TYR A O 1
ATOM 1396 N N . GLU A 1 168 ? 1.665 20.999 4.047 1.00 75.88 168 GLU A N 1
ATOM 1397 C CA . GLU A 1 168 ? 2.915 20.258 4.139 1.00 75.88 168 GLU A CA 1
ATOM 1398 C C . GLU A 1 168 ? 3.614 20.250 2.770 1.00 75.88 168 GLU A C 1
ATOM 1400 O O . GLU A 1 168 ? 3.027 19.801 1.785 1.00 75.88 168 GLU A O 1
ATOM 1405 N N . PRO A 1 169 ? 4.850 20.771 2.664 1.00 77.31 169 PRO A N 1
ATOM 1406 C CA . PRO A 1 169 ? 5.572 20.761 1.407 1.00 77.31 169 PRO A CA 1
ATOM 1407 C C . PRO A 1 169 ? 5.925 19.327 1.020 1.00 77.31 169 PRO A C 1
ATOM 1409 O O . PRO A 1 169 ? 6.381 18.537 1.848 1.00 77.31 169 PRO A O 1
ATOM 1412 N N . GLU A 1 170 ? 5.767 19.021 -0.263 1.00 77.00 170 GLU A N 1
ATOM 1413 C CA . GLU A 1 170 ? 6.184 17.744 -0.831 1.00 77.00 170 GLU A CA 1
ATOM 1414 C C . GLU A 1 170 ? 7.659 17.454 -0.541 1.00 77.00 170 GLU A C 1
ATOM 1416 O O . GLU A 1 170 ? 8.546 18.304 -0.681 1.00 77.00 170 GLU A O 1
ATOM 1421 N N . THR A 1 171 ? 7.942 16.200 -0.207 1.00 76.69 171 THR A N 1
ATOM 1422 C CA . THR A 1 171 ? 9.314 15.701 -0.163 1.00 76.69 171 THR A CA 1
ATOM 1423 C C . THR A 1 171 ? 9.954 15.757 -1.552 1.00 76.69 171 THR A C 1
ATOM 1425 O O . THR A 1 171 ? 9.282 15.729 -2.582 1.00 76.69 171 THR A O 1
ATOM 1428 N N . LYS A 1 172 ? 11.292 15.750 -1.606 1.00 71.00 172 LYS A N 1
ATOM 1429 C CA . LYS A 1 172 ? 12.049 15.700 -2.870 1.00 71.00 172 LYS A CA 1
ATOM 1430 C C . LYS A 1 172 ? 11.655 14.517 -3.767 1.00 71.00 172 LYS A C 1
ATOM 1432 O O . LYS A 1 172 ? 11.810 14.592 -4.978 1.00 71.00 172 LYS A O 1
ATOM 1437 N N . GLN A 1 173 ? 11.191 13.419 -3.168 1.00 73.19 173 GLN A N 1
ATOM 1438 C CA . GLN A 1 173 ? 10.731 12.249 -3.906 1.00 73.19 173 GLN A CA 1
ATOM 1439 C C . GLN A 1 173 ? 9.322 12.460 -4.477 1.00 73.19 173 GLN A C 1
ATOM 1441 O O . GLN A 1 173 ? 9.094 12.152 -5.643 1.00 73.19 173 GLN A O 1
ATOM 1446 N N . GLN A 1 174 ? 8.410 13.035 -3.688 1.00 74.75 174 GLN A N 1
ATOM 1447 C CA . GLN A 1 174 ? 7.058 13.392 -4.138 1.00 74.75 174 GLN A CA 1
ATOM 1448 C C . GLN A 1 174 ? 7.067 14.464 -5.235 1.00 74.75 174 GLN A C 1
ATOM 1450 O O . GLN A 1 174 ? 6.221 14.420 -6.117 1.00 74.75 174 GLN A O 1
ATOM 1455 N N . SER A 1 175 ? 8.055 15.363 -5.230 1.00 76.81 175 SER A N 1
ATOM 1456 C CA . SER A 1 175 ? 8.219 16.396 -6.261 1.00 76.81 175 SER A CA 1
ATOM 1457 C C . SER A 1 175 ? 9.026 15.950 -7.488 1.00 76.81 175 SER A C 1
ATOM 1459 O O . SER A 1 175 ? 9.375 16.781 -8.329 1.00 76.81 175 SER A O 1
ATOM 1461 N N . THR A 1 176 ? 9.350 14.654 -7.618 1.00 78.44 176 THR A N 1
ATOM 1462 C CA . THR A 1 176 ? 10.005 14.157 -8.836 1.00 78.44 176 THR A CA 1
ATOM 1463 C C . THR A 1 176 ? 9.048 14.158 -10.022 1.00 78.44 176 THR A C 1
ATOM 1465 O O . THR A 1 176 ? 7.918 13.686 -9.939 1.00 78.44 176 THR A O 1
ATOM 1468 N N . VAL A 1 177 ? 9.530 14.679 -11.148 1.00 77.25 177 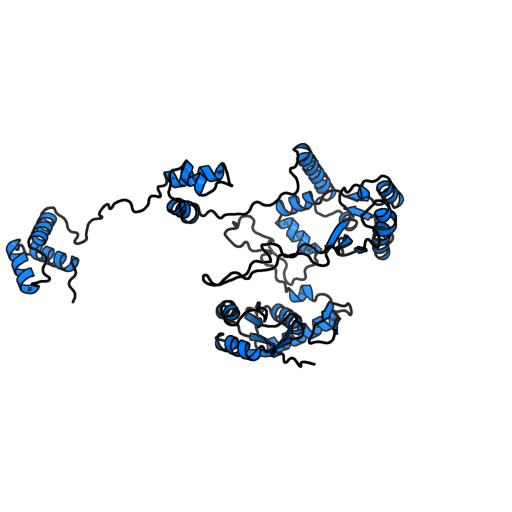VAL A N 1
ATOM 1469 C CA . VAL A 1 177 ? 8.791 14.762 -12.408 1.00 77.25 177 VAL A CA 1
ATOM 1470 C C . VAL A 1 177 ? 9.592 14.095 -13.517 1.00 77.25 177 VAL A C 1
ATOM 1472 O O . VAL A 1 177 ? 10.825 14.147 -13.529 1.00 77.25 177 VAL A O 1
ATOM 1475 N N . TRP A 1 178 ? 8.886 13.463 -14.448 1.00 75.25 178 TRP A N 1
ATOM 1476 C CA . TRP A 1 178 ? 9.479 12.948 -15.675 1.00 75.25 178 TRP A CA 1
ATOM 1477 C C . TRP A 1 178 ? 9.535 14.081 -16.698 1.00 75.25 178 TRP A C 1
ATOM 1479 O O . TRP A 1 178 ? 8.503 14.666 -17.007 1.00 75.25 178 TRP A O 1
ATOM 1489 N N . VAL A 1 179 ? 10.732 14.383 -17.193 1.00 81.75 179 VAL A N 1
ATOM 1490 C CA . VAL A 1 179 ? 10.984 15.360 -18.263 1.00 81.75 179 VAL A CA 1
ATOM 1491 C C . VAL A 1 179 ? 11.847 14.704 -19.334 1.00 81.75 179 VAL A C 1
ATOM 1493 O O . VAL A 1 179 ? 12.613 13.783 -19.025 1.00 81.75 179 VAL A O 1
ATOM 1496 N N . PHE A 1 180 ? 11.724 15.150 -20.582 1.00 75.06 180 PHE A N 1
ATOM 1497 C CA . PHE A 1 180 ? 12.596 14.680 -21.658 1.00 75.06 180 PHE A CA 1
ATOM 1498 C C . PHE A 1 180 ? 14.038 15.179 -21.459 1.00 75.06 180 PHE A C 1
ATOM 1500 O O . PHE A 1 180 ? 14.274 16.150 -20.743 1.00 75.06 180 PHE A O 1
ATOM 1507 N N . GLN A 1 181 ? 15.019 14.500 -22.068 1.00 77.94 181 GLN A N 1
ATOM 1508 C CA . GLN A 1 181 ? 16.451 14.771 -21.849 1.00 77.94 181 GLN A CA 1
ATOM 1509 C C . GLN A 1 181 ? 16.850 16.224 -22.167 1.00 77.94 181 GLN A C 1
ATOM 1511 O O . GLN A 1 181 ? 17.726 16.769 -21.495 1.00 77.94 181 GLN A O 1
ATOM 1516 N N . ASP A 1 182 ? 16.169 16.842 -23.133 1.00 86.31 182 ASP A N 1
ATOM 1517 C CA . ASP A 1 182 ? 16.458 18.192 -23.625 1.00 86.31 182 ASP A CA 1
ATOM 1518 C C . ASP A 1 182 ? 15.514 19.262 -23.042 1.00 86.31 182 ASP A C 1
ATOM 1520 O O . ASP A 1 182 ? 15.627 20.444 -23.366 1.00 86.31 182 ASP A O 1
ATOM 1524 N N . GLU A 1 183 ? 14.576 18.871 -22.175 1.00 80.31 183 GLU A N 1
ATOM 1525 C CA . GLU A 1 183 ? 13.571 19.767 -21.606 1.00 80.31 183 GLU A CA 1
ATOM 1526 C C . GLU A 1 183 ? 14.019 20.321 -20.246 1.00 80.31 183 GLU A C 1
ATOM 1528 O O . GLU A 1 183 ? 14.566 19.617 -19.388 1.00 80.31 183 GLU A O 1
ATOM 1533 N N . ALA A 1 184 ? 13.783 21.616 -20.027 1.00 80.88 184 ALA A N 1
ATOM 1534 C CA . ALA A 1 184 ? 14.106 22.249 -18.759 1.00 80.88 184 ALA A CA 1
ATOM 1535 C C . ALA A 1 184 ? 13.230 21.680 -17.633 1.00 80.88 184 ALA A C 1
ATOM 1537 O O . ALA A 1 184 ? 12.013 21.554 -17.759 1.00 80.88 184 ALA A O 1
ATOM 1538 N N . LYS A 1 185 ? 13.846 21.371 -16.486 1.00 77.88 185 LYS A N 1
ATOM 1539 C CA . LYS A 1 185 ? 13.100 20.931 -15.300 1.00 77.88 185 LYS A CA 1
ATOM 1540 C C . LYS A 1 185 ? 12.182 22.062 -14.827 1.00 77.88 185 LYS A C 1
ATOM 1542 O O . LYS A 1 185 ? 12.667 23.187 -14.690 1.00 77.88 185 LYS A O 1
ATOM 1547 N N . PRO A 1 186 ? 10.906 21.785 -14.514 1.00 76.69 186 PRO A N 1
ATOM 1548 C CA . PRO A 1 186 ? 9.999 22.811 -14.029 1.00 76.69 186 PRO A CA 1
ATOM 1549 C C . PRO A 1 186 ? 10.498 23.377 -12.697 1.00 76.69 186 PRO A C 1
ATOM 1551 O O . PRO A 1 186 ? 10.799 22.643 -11.750 1.00 76.69 186 PRO A O 1
ATOM 1554 N N . THR A 1 187 ? 10.587 24.702 -12.624 1.00 75.25 187 THR A N 1
ATOM 1555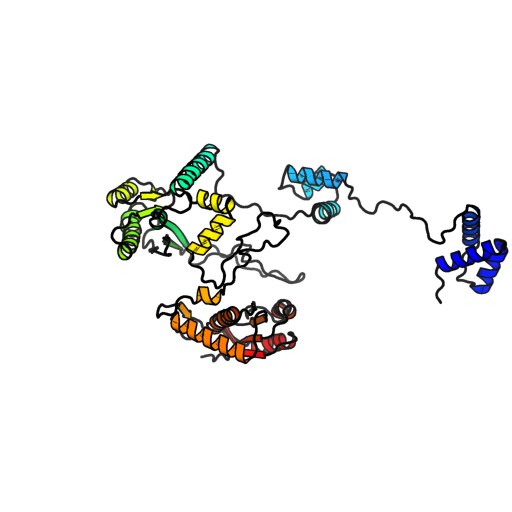 C CA . THR A 1 187 ? 10.980 25.412 -11.407 1.00 75.25 187 THR A CA 1
ATOM 1556 C C . THR A 1 187 ? 9.791 25.459 -10.457 1.00 75.25 187 THR A C 1
ATOM 1558 O O . THR A 1 187 ? 8.826 26.181 -10.695 1.00 75.25 187 THR A O 1
ATOM 1561 N N . LYS A 1 188 ? 9.851 24.702 -9.358 1.00 70.06 188 LYS A N 1
ATOM 1562 C CA . LYS A 1 188 ? 8.828 24.740 -8.306 1.00 70.06 188 LYS A CA 1
ATOM 1563 C C . LYS A 1 188 ? 9.271 25.671 -7.182 1.00 70.06 188 LYS A C 1
ATOM 1565 O O . LYS A 1 188 ? 10.367 25.527 -6.640 1.00 70.06 188 LYS A O 1
ATOM 1570 N N . VAL A 1 189 ? 8.407 26.613 -6.810 1.00 71.00 189 VAL A N 1
ATOM 1571 C CA . VAL A 1 189 ? 8.636 27.473 -5.644 1.00 71.00 189 VAL A CA 1
ATOM 1572 C C . VAL A 1 189 ? 8.529 26.616 -4.385 1.00 71.00 189 VAL A C 1
ATOM 1574 O O . VAL A 1 189 ? 7.457 26.108 -4.054 1.00 71.00 189 VAL A O 1
ATOM 1577 N N . VAL A 1 190 ? 9.643 26.453 -3.673 1.00 65.00 190 VAL A N 1
ATOM 1578 C CA . VAL A 1 190 ? 9.663 25.765 -2.379 1.00 65.00 190 VAL A CA 1
ATOM 1579 C C . VAL A 1 190 ? 9.000 26.675 -1.351 1.00 65.00 190 VAL A C 1
ATOM 1581 O O . VAL A 1 190 ? 9.585 27.657 -0.899 1.00 65.00 190 VAL A O 1
ATOM 1584 N N . ARG A 1 191 ? 7.755 26.360 -0.990 1.00 69.50 191 ARG A N 1
ATOM 1585 C CA . ARG A 1 191 ? 7.067 27.001 0.134 1.00 69.50 191 ARG A CA 1
ATOM 1586 C C . ARG A 1 191 ? 7.455 26.283 1.425 1.00 69.50 191 ARG A C 1
ATOM 1588 O O . ARG A 1 191 ? 7.508 25.056 1.460 1.00 69.50 191 ARG A O 1
ATOM 1595 N N . GLY A 1 192 ? 7.730 27.043 2.482 1.00 69.88 192 GLY A N 1
ATOM 1596 C CA . GLY A 1 192 ? 7.908 26.474 3.818 1.00 69.88 192 GLY A CA 1
ATOM 1597 C C . GLY A 1 192 ? 6.616 25.825 4.329 1.00 69.88 192 GLY A C 1
ATOM 1598 O O . GLY A 1 192 ? 5.532 26.100 3.813 1.00 69.88 192 GLY A O 1
ATOM 1599 N N . ARG A 1 193 ? 6.727 24.975 5.358 1.00 68.88 193 ARG A N 1
ATOM 1600 C CA . ARG A 1 193 ? 5.555 24.471 6.099 1.00 68.88 193 ARG A CA 1
ATOM 1601 C C . ARG A 1 193 ? 4.699 25.644 6.581 1.00 68.88 193 ARG A C 1
ATOM 1603 O O . ARG A 1 193 ? 5.250 26.655 7.022 1.00 68.88 193 ARG A O 1
ATOM 1610 N N . SER A 1 194 ? 3.373 25.509 6.503 1.00 67.62 194 SER A N 1
ATOM 1611 C CA . SER A 1 194 ? 2.463 26.549 6.994 1.00 67.62 194 SER A CA 1
ATOM 1612 C C . SER A 1 194 ? 2.703 26.850 8.473 1.00 67.62 194 SER A C 1
ATOM 1614 O O . SER A 1 194 ? 3.001 25.959 9.270 1.00 67.62 194 SER A O 1
ATOM 1616 N N . THR A 1 195 ? 2.512 28.113 8.863 1.00 64.31 195 THR A N 1
ATOM 1617 C CA . THR A 1 195 ? 2.457 28.508 10.281 1.00 64.31 195 THR A CA 1
ATOM 1618 C C . THR A 1 195 ? 1.178 28.013 10.954 1.00 64.31 195 THR A C 1
ATOM 1620 O O . THR A 1 195 ? 1.200 27.708 12.145 1.00 64.31 195 THR A O 1
ATOM 1623 N N . SER A 1 196 ? 0.085 27.885 10.191 1.00 78.44 196 SER A N 1
ATOM 1624 C CA . SER A 1 196 ? -1.151 27.245 10.644 1.00 78.44 196 SER A CA 1
ATOM 1625 C C . SER A 1 196 ? -0.945 25.735 10.773 1.00 78.44 196 SER A C 1
ATOM 1627 O O . SER A 1 196 ? -0.625 25.053 9.791 1.00 78.44 196 SER A O 1
ATOM 1629 N N . LYS A 1 197 ? -1.086 25.235 12.000 1.00 83.31 197 LYS A N 1
ATOM 1630 C CA . LYS A 1 197 ? -0.962 23.827 12.374 1.00 83.31 197 LYS A CA 1
ATOM 1631 C C . LYS A 1 197 ? -1.906 23.524 13.534 1.00 83.31 197 LYS A C 1
ATOM 1633 O O . LYS A 1 197 ? -2.070 24.361 14.420 1.00 83.31 197 LYS A O 1
ATOM 1638 N N . GLN A 1 198 ? -2.465 22.323 13.546 1.00 85.50 198 GLN A N 1
ATOM 1639 C CA . GLN A 1 198 ? -3.328 21.815 14.605 1.00 85.50 198 GLN A CA 1
ATOM 1640 C C . GLN A 1 198 ? -2.706 20.538 15.167 1.00 85.50 198 GLN A C 1
ATOM 1642 O O . GLN A 1 198 ? -2.309 19.654 14.412 1.00 85.50 198 GLN A O 1
ATOM 1647 N N . MET A 1 199 ? -2.589 20.448 16.489 1.00 87.94 199 MET A N 1
ATOM 1648 C CA . MET A 1 199 ? -2.160 19.214 17.143 1.00 87.94 199 MET A CA 1
ATOM 1649 C C . MET A 1 199 ? -3.385 18.369 17.450 1.00 87.94 199 MET A C 1
ATOM 1651 O O . MET A 1 199 ? -4.381 18.888 17.965 1.00 87.94 199 MET A O 1
ATOM 1655 N N . ILE A 1 200 ? -3.304 17.084 17.131 1.00 91.06 200 ILE A N 1
ATOM 1656 C CA . ILE A 1 200 ? -4.335 16.106 17.458 1.00 91.06 200 ILE A CA 1
ATOM 1657 C C . ILE A 1 200 ? -3.705 14.926 18.192 1.00 91.06 200 ILE A C 1
ATOM 1659 O O . ILE A 1 200 ? -2.586 14.532 17.867 1.00 91.06 200 ILE A O 1
ATOM 1663 N N . ALA A 1 201 ? -4.428 14.353 19.148 1.00 92.00 201 ALA A N 1
ATOM 1664 C CA . ALA A 1 201 ? -4.143 13.026 19.678 1.00 92.00 201 ALA A CA 1
ATOM 1665 C C . ALA A 1 201 ? -5.113 12.036 19.042 1.00 92.00 201 ALA A C 1
ATOM 1667 O O . ALA A 1 201 ? -6.325 12.260 19.064 1.00 92.00 201 ALA A O 1
ATOM 1668 N N . CYS A 1 202 ? -4.601 10.958 18.457 1.00 93.12 202 CYS A N 1
ATOM 1669 C CA . CYS A 1 202 ? -5.429 9.967 17.781 1.00 93.12 202 CYS A CA 1
ATOM 1670 C C . CYS A 1 202 ? -5.224 8.590 18.406 1.00 93.12 202 CYS A C 1
ATOM 1672 O O . CYS A 1 202 ? -4.090 8.131 18.524 1.00 93.12 202 CYS A O 1
ATOM 1674 N N . PHE A 1 203 ? -6.323 7.935 18.788 1.00 93.69 203 PHE A N 1
ATOM 1675 C CA . PHE A 1 203 ? -6.306 6.639 19.460 1.00 93.69 203 PHE A CA 1
ATOM 1676 C C . PHE A 1 203 ? -7.006 5.565 18.634 1.00 93.69 203 PHE A C 1
ATOM 1678 O O . PHE A 1 203 ? -8.085 5.769 18.069 1.00 93.69 203 PHE A O 1
ATOM 1685 N N . PHE A 1 204 ? -6.404 4.384 18.638 1.00 91.56 204 PHE A N 1
ATOM 1686 C CA . PHE A 1 204 ? -6.855 3.194 17.942 1.00 91.56 204 PHE A CA 1
ATOM 1687 C C . PHE A 1 204 ? -6.890 2.019 18.912 1.00 91.56 204 PHE A C 1
ATOM 1689 O O . PHE A 1 204 ? -6.013 1.848 19.757 1.00 91.56 204 PHE A O 1
ATOM 1696 N N . GLY A 1 205 ? -7.911 1.188 18.774 1.00 87.81 205 GLY A N 1
ATOM 1697 C CA . GLY A 1 205 ? -7.947 -0.137 19.366 1.00 87.81 205 GLY A CA 1
ATOM 1698 C C . GLY A 1 205 ? -7.935 -1.188 18.268 1.00 87.81 205 GLY A C 1
ATOM 1699 O O . GLY A 1 205 ? -7.941 -0.888 17.075 1.00 87.81 205 GLY A O 1
ATOM 1700 N N . ILE A 1 206 ? -8.013 -2.443 18.685 1.00 81.12 206 ILE A N 1
ATOM 1701 C CA . ILE A 1 206 ? -8.093 -3.577 17.766 1.00 81.12 206 ILE A CA 1
ATOM 1702 C C . ILE A 1 206 ? -9.292 -3.487 16.793 1.00 81.12 206 ILE A C 1
ATOM 1704 O O . ILE A 1 206 ? -9.202 -3.894 15.644 1.00 81.12 206 ILE A O 1
ATOM 1708 N N . ASN A 1 207 ? -10.398 -2.866 17.212 1.00 82.50 207 ASN A N 1
ATOM 1709 C CA . ASN A 1 207 ? -11.601 -2.690 16.387 1.00 82.50 207 ASN A CA 1
ATOM 1710 C C . ASN A 1 207 ? -11.574 -1.407 15.526 1.00 82.50 207 ASN A C 1
ATOM 1712 O O . ASN A 1 207 ? -12.616 -0.984 15.023 1.00 82.50 207 ASN A O 1
ATOM 1716 N N . GLY A 1 208 ? -10.411 -0.763 15.392 1.00 86.69 208 GLY A N 1
ATOM 1717 C CA . GLY A 1 208 ? -10.215 0.453 14.608 1.00 86.69 208 GLY A CA 1
ATOM 1718 C C . GLY A 1 208 ? -10.153 1.730 15.447 1.00 86.69 208 GLY A C 1
ATOM 1719 O O . GLY A 1 208 ? -9.766 1.721 16.618 1.00 86.69 208 GLY A O 1
ATOM 1720 N N . HIS A 1 209 ? -10.502 2.851 14.815 1.00 91.69 209 HIS A N 1
ATOM 1721 C CA . HIS A 1 209 ? -10.453 4.182 15.421 1.00 91.69 209 HIS A CA 1
ATOM 1722 C C . HIS A 1 209 ? -11.360 4.294 16.656 1.00 91.69 209 HIS A C 1
ATOM 1724 O O . HIS A 1 209 ? -12.491 3.791 16.682 1.00 91.69 209 HIS A O 1
ATOM 1730 N N . VAL A 1 210 ? -10.830 4.940 17.695 1.00 91.25 210 VAL A N 1
ATOM 1731 C CA . VAL A 1 210 ? -11.522 5.158 18.968 1.00 91.25 210 VAL A CA 1
ATOM 1732 C C . VAL A 1 210 ? -11.909 6.616 19.124 1.00 91.25 210 VAL A C 1
ATOM 1734 O O . VAL A 1 210 ? -13.088 6.897 19.310 1.00 91.25 210 VAL A O 1
ATOM 1737 N N . ALA A 1 211 ? -10.933 7.520 19.064 1.00 93.31 211 ALA A N 1
ATOM 1738 C CA . ALA A 1 211 ? -11.155 8.948 19.243 1.00 93.31 211 ALA A CA 1
ATOM 1739 C C . ALA A 1 211 ? -10.012 9.759 18.622 1.00 93.31 211 ALA A C 1
ATOM 1741 O O . ALA A 1 211 ? -8.862 9.311 18.582 1.00 93.31 211 ALA A O 1
ATOM 1742 N N . THR A 1 212 ? -10.339 10.966 18.165 1.00 93.50 212 THR A N 1
ATOM 1743 C CA . THR A 1 212 ? -9.365 11.985 17.767 1.00 93.50 212 THR A CA 1
ATOM 1744 C C . THR A 1 212 ? -9.680 13.255 18.531 1.00 93.50 212 THR A C 1
ATOM 1746 O O . THR A 1 212 ? -10.715 13.867 18.292 1.00 93.50 212 THR A O 1
ATOM 1749 N N . VAL A 1 213 ? -8.780 13.645 19.428 1.00 92.62 213 VAL A N 1
ATOM 1750 C CA . VAL A 1 213 ? -8.959 14.809 20.293 1.00 92.62 213 VAL A CA 1
ATOM 1751 C C . VAL A 1 213 ? -8.062 15.931 19.798 1.00 92.62 213 VAL A C 1
ATOM 1753 O O . VAL A 1 213 ? -6.836 15.799 19.770 1.00 92.62 213 VAL A O 1
ATOM 1756 N N . ALA A 1 214 ? -8.667 17.043 19.390 1.00 90.75 214 ALA A N 1
ATOM 1757 C CA . ALA A 1 214 ? -7.932 18.225 18.968 1.00 90.75 214 ALA A CA 1
ATOM 1758 C C . ALA A 1 214 ? -7.460 19.040 20.181 1.00 90.75 214 ALA A C 1
ATOM 1760 O O . ALA A 1 214 ? -8.196 19.264 21.141 1.00 90.75 214 ALA A O 1
ATOM 1761 N N . LEU A 1 215 ? -6.221 19.528 20.131 1.00 87.62 215 LEU A N 1
ATOM 1762 C CA . LEU A 1 215 ? -5.720 20.494 21.105 1.00 87.62 215 LEU A CA 1
ATOM 1763 C C . LEU A 1 215 ? -6.275 21.891 20.783 1.00 87.62 215 LEU A C 1
ATOM 1765 O O . LEU A 1 215 ? -5.652 22.673 20.064 1.00 87.62 215 LEU A O 1
ATOM 1769 N N . GLU A 1 216 ? -7.466 22.208 21.286 1.00 79.69 216 GLU A N 1
ATOM 1770 C CA . GLU A 1 216 ? -8.089 23.520 21.090 1.00 79.69 216 GLU A CA 1
ATOM 1771 C C . GLU A 1 216 ? -7.474 24.579 22.020 1.00 79.69 216 GLU A C 1
ATOM 1773 O O . GLU A 1 216 ? -7.251 24.340 23.207 1.00 79.69 216 GLU A O 1
ATOM 1778 N N . GLN A 1 217 ? -7.183 25.769 21.481 1.00 66.94 217 GLN A N 1
ATOM 1779 C CA . GLN A 1 217 ? -6.762 26.976 22.221 1.00 66.94 217 GLN A CA 1
ATOM 1780 C C . GLN A 1 217 ? -5.447 26.886 23.040 1.00 66.94 217 GLN A C 1
ATOM 1782 O O . GLN A 1 217 ? -5.000 27.899 23.582 1.00 66.94 217 GLN A O 1
ATOM 1787 N N . ARG A 1 218 ? -4.770 25.730 23.104 1.00 60.44 218 ARG A N 1
ATOM 1788 C CA . ARG A 1 218 ? -3.480 25.528 23.800 1.00 60.44 218 ARG A CA 1
ATOM 1789 C C . ARG A 1 218 ? -2.327 25.307 22.807 1.00 60.44 218 ARG A C 1
ATOM 1791 O O . ARG A 1 218 ? -2.511 24.744 21.735 1.00 60.44 218 ARG A O 1
ATOM 1798 N N . ARG A 1 219 ? -1.110 25.755 23.161 1.00 65.75 219 ARG A N 1
ATOM 1799 C CA . ARG A 1 219 ? 0.085 25.674 22.284 1.00 65.75 219 ARG A CA 1
ATOM 1800 C C . ARG A 1 219 ? 0.866 24.354 22.384 1.00 65.75 219 ARG A C 1
ATOM 1802 O O . ARG A 1 219 ? 1.640 24.061 21.475 1.00 65.75 219 ARG A O 1
ATOM 1809 N N . THR A 1 220 ? 0.706 23.591 23.466 1.00 77.75 220 THR A N 1
ATOM 1810 C CA . THR A 1 220 ? 1.477 22.368 23.750 1.00 77.75 220 THR A CA 1
ATOM 1811 C C . THR A 1 220 ? 0.636 21.325 24.486 1.00 77.75 220 THR A C 1
ATOM 1813 O O . THR A 1 220 ? -0.240 21.672 25.279 1.00 77.75 220 THR A O 1
ATOM 1816 N N . VAL A 1 221 ? 0.935 20.046 24.250 1.00 83.12 221 VAL A N 1
ATOM 1817 C CA . VAL A 1 221 ? 0.389 18.922 25.022 1.00 83.12 221 VAL A CA 1
ATOM 1818 C C . VAL A 1 221 ? 1.038 18.936 26.403 1.00 83.12 221 VAL A C 1
ATOM 1820 O O . VAL A 1 221 ? 2.250 18.779 26.534 1.00 83.12 221 VAL A O 1
ATOM 1823 N N . ASN A 1 222 ? 0.240 19.181 27.440 1.00 89.88 222 ASN A N 1
ATOM 1824 C CA . ASN A 1 222 ? 0.668 19.102 28.833 1.00 89.88 222 ASN A CA 1
ATOM 1825 C C . ASN A 1 222 ? -0.124 18.012 29.573 1.00 89.88 222 ASN A C 1
ATOM 1827 O O . ASN A 1 222 ? -1.168 17.560 29.103 1.00 89.88 222 ASN A O 1
ATOM 1831 N N . SER A 1 223 ? 0.374 17.581 30.736 1.00 89.19 223 SER A N 1
ATOM 1832 C CA . SER A 1 223 ? -0.277 16.541 31.550 1.00 89.19 223 SER A CA 1
ATOM 1833 C C . SER A 1 223 ? -1.708 16.907 31.943 1.00 89.19 223 SER A C 1
ATOM 1835 O O . SER A 1 223 ? -2.576 16.042 32.028 1.00 89.19 223 SER A O 1
ATOM 1837 N N . GLU A 1 224 ? -1.973 18.196 32.149 1.00 89.38 224 GLU A N 1
ATOM 1838 C CA . GLU A 1 224 ? -3.297 18.709 32.479 1.00 89.38 224 GLU A CA 1
ATOM 1839 C C . GLU A 1 224 ? -4.287 18.484 31.335 1.00 89.38 224 GLU A C 1
ATOM 1841 O O . GLU A 1 224 ? -5.318 17.860 31.552 1.00 89.38 224 GLU A O 1
ATOM 1846 N N . TRP A 1 225 ? -3.975 18.911 30.109 1.00 91.44 225 TRP A N 1
ATOM 1847 C CA . TRP A 1 225 ? -4.826 18.653 28.945 1.00 91.44 225 TRP A CA 1
ATOM 1848 C C . TRP A 1 225 ? -4.984 17.151 28.701 1.00 91.44 225 TRP A C 1
ATOM 1850 O O . TRP A 1 225 ? -6.094 16.672 28.463 1.00 91.44 225 TRP A O 1
ATOM 1860 N N . TYR A 1 226 ? -3.889 16.398 28.837 1.00 92.00 226 TYR A N 1
ATOM 1861 C CA . TYR A 1 226 ? -3.895 14.957 28.617 1.00 92.00 226 TYR A CA 1
ATOM 1862 C C . TYR A 1 226 ? -4.855 14.229 29.572 1.00 92.00 226 TYR A C 1
ATOM 1864 O O . TYR A 1 226 ? -5.596 13.343 29.157 1.00 92.00 226 TYR A O 1
ATOM 1872 N N . THR A 1 227 ? -4.896 14.640 30.842 1.00 91.81 227 THR A N 1
ATOM 1873 C CA . THR A 1 227 ? -5.720 13.998 31.882 1.00 91.81 227 THR A CA 1
ATOM 1874 C C . THR A 1 227 ? -7.116 14.594 32.049 1.00 91.81 227 THR A C 1
ATOM 1876 O O . THR A 1 227 ? -8.001 13.900 32.541 1.00 91.81 227 THR A O 1
ATOM 1879 N N . THR A 1 228 ? -7.344 15.849 31.653 1.00 89.31 228 THR A N 1
ATOM 1880 C CA . THR A 1 228 ? -8.649 16.521 31.817 1.00 89.31 228 THR A CA 1
ATOM 1881 C C . THR A 1 228 ? -9.516 16.484 30.564 1.00 89.31 228 THR A C 1
ATOM 1883 O O . THR A 1 228 ? -10.737 16.499 30.690 1.00 89.31 228 THR A O 1
ATOM 1886 N N . ILE A 1 229 ? -8.908 16.399 29.377 1.00 90.81 229 ILE A N 1
ATOM 1887 C CA . ILE A 1 229 ? -9.619 16.454 28.093 1.00 90.81 229 ILE A CA 1
ATOM 1888 C C . ILE A 1 229 ? -9.361 15.171 27.299 1.00 90.81 229 ILE A C 1
ATOM 1890 O O . ILE A 1 229 ? -10.283 14.384 27.100 1.00 90.81 229 ILE A O 1
ATOM 1894 N N . CYS A 1 230 ? -8.101 14.910 26.934 1.00 92.12 230 CYS A N 1
ATOM 1895 C CA . CYS A 1 230 ? -7.741 13.841 25.998 1.00 92.12 230 CYS A CA 1
ATOM 1896 C C . CYS A 1 230 ? -8.144 12.439 26.483 1.00 92.12 230 CYS A C 1
ATOM 1898 O O . CYS A 1 230 ? -9.029 11.806 25.906 1.00 92.12 230 CYS A O 1
ATOM 1900 N N . LEU A 1 231 ? -7.540 11.952 27.572 1.00 92.81 231 LEU A N 1
ATOM 1901 C CA . LEU A 1 231 ? -7.839 10.618 28.089 1.00 92.81 231 LEU A CA 1
ATOM 1902 C C . LEU A 1 231 ? -9.308 10.460 28.509 1.00 92.81 231 LEU A C 1
ATOM 1904 O O . LEU A 1 231 ? -9.880 9.421 28.186 1.00 92.81 231 LEU A O 1
ATOM 1908 N N . PRO A 1 232 ? -9.962 11.419 29.198 1.00 93.56 232 PRO A N 1
ATOM 1909 C CA . PRO A 1 232 ? -11.384 11.304 29.516 1.00 93.56 232 PRO A CA 1
ATOM 1910 C C . PRO A 1 232 ? -12.286 11.089 28.298 1.00 93.56 232 PRO A C 1
ATOM 1912 O O . PRO A 1 232 ? -13.186 10.251 28.373 1.00 93.56 232 PRO A O 1
ATOM 1915 N N . GLU A 1 233 ? -12.037 11.787 27.189 1.00 93.31 233 GLU A N 1
ATOM 1916 C CA . GLU A 1 233 ? -12.794 11.617 25.946 1.00 93.31 233 GLU A CA 1
ATOM 1917 C C . GLU A 1 233 ? -12.564 10.226 25.343 1.00 93.31 233 GLU A C 1
ATOM 1919 O O . GLU A 1 233 ? -13.518 9.482 25.105 1.00 93.31 233 GLU A O 1
ATOM 1924 N N . VAL A 1 234 ? -11.297 9.815 25.223 1.00 92.12 234 VAL A N 1
ATOM 1925 C CA . VAL A 1 234 ? -10.904 8.491 24.712 1.00 92.12 234 VAL A CA 1
ATOM 1926 C C . VAL A 1 234 ? -11.519 7.369 25.555 1.00 92.12 234 VAL A C 1
ATOM 1928 O O . VAL A 1 234 ? -12.141 6.447 25.030 1.00 92.12 234 VAL A O 1
ATOM 1931 N N . ILE A 1 235 ? -11.394 7.449 26.881 1.00 91.06 235 ILE A N 1
ATOM 1932 C CA . ILE A 1 235 ? -11.958 6.468 27.819 1.00 91.06 235 ILE A CA 1
ATOM 1933 C C . ILE A 1 235 ? -13.486 6.470 27.744 1.00 91.06 235 ILE A C 1
ATOM 1935 O O . ILE A 1 235 ? -14.104 5.409 27.861 1.00 91.06 235 ILE A O 1
ATOM 1939 N N . GLY A 1 236 ? -14.100 7.639 27.552 1.00 90.44 236 GLY A N 1
ATOM 1940 C CA . GLY A 1 236 ? -15.532 7.781 27.317 1.00 90.44 236 GLY A CA 1
ATOM 1941 C C . GLY A 1 236 ? -15.982 6.963 26.109 1.00 90.44 236 GLY A C 1
ATOM 1942 O O . GLY A 1 236 ? -16.879 6.129 26.241 1.00 90.44 236 GLY A O 1
ATOM 1943 N N . GLU A 1 237 ? -15.311 7.123 24.968 1.00 90.38 237 GLU A N 1
ATOM 1944 C CA . GLU A 1 237 ? -15.594 6.359 23.745 1.00 90.38 237 GLU A CA 1
ATOM 1945 C C . GLU A 1 237 ? -15.365 4.852 23.918 1.00 90.38 237 GLU A C 1
ATOM 1947 O O . GLU A 1 237 ? -16.199 4.037 23.506 1.00 90.38 237 GLU A O 1
ATOM 1952 N N . ILE A 1 238 ? -14.292 4.458 24.612 1.00 88.50 238 ILE A N 1
ATOM 1953 C CA . ILE A 1 238 ? -14.023 3.049 24.934 1.00 88.50 238 ILE A CA 1
ATOM 1954 C C . ILE A 1 238 ? -15.165 2.463 25.773 1.00 88.50 238 ILE A C 1
ATOM 1956 O O . ILE A 1 238 ? -15.703 1.399 25.455 1.00 88.50 238 ILE A O 1
ATOM 1960 N N . ARG A 1 239 ? -15.582 3.165 26.833 1.00 85.94 239 ARG A N 1
ATOM 1961 C CA . ARG A 1 239 ? -16.608 2.683 27.770 1.00 85.94 239 ARG A CA 1
ATOM 1962 C C . ARG A 1 239 ? -18.020 2.705 27.189 1.00 85.94 239 ARG A C 1
ATOM 1964 O O . ARG A 1 239 ? -18.834 1.880 27.606 1.00 85.94 239 ARG A O 1
ATOM 1971 N N . LYS A 1 240 ? -18.311 3.574 26.211 1.00 85.62 240 LYS A N 1
ATOM 1972 C CA . LYS A 1 240 ? -19.561 3.525 25.428 1.00 85.62 240 LYS A CA 1
ATOM 1973 C C . LYS A 1 240 ? -19.709 2.178 24.723 1.00 85.62 240 LYS A C 1
ATOM 1975 O O . LYS A 1 240 ? -20.782 1.582 24.765 1.00 85.62 240 LYS A O 1
ATOM 1980 N N . LYS A 1 241 ? -18.621 1.680 24.126 1.00 75.31 241 LYS A N 1
ATOM 1981 C CA . LYS A 1 241 ? -18.596 0.388 23.424 1.00 75.31 241 LYS A CA 1
ATOM 1982 C C . LYS A 1 241 ? -18.433 -0.799 24.386 1.00 75.31 241 LYS A C 1
ATOM 1984 O O . LYS A 1 241 ? -18.969 -1.870 24.117 1.00 75.31 241 LYS A O 1
ATOM 1989 N N . GLN A 1 242 ? -17.707 -0.637 25.499 1.00 70.06 242 GLN A N 1
ATOM 1990 C CA . GLN A 1 242 ? -17.370 -1.721 26.435 1.00 70.06 242 GLN A CA 1
ATOM 1991 C C . GLN A 1 242 ? -17.327 -1.247 27.902 1.00 70.06 242 GLN A C 1
ATOM 1993 O O . GLN A 1 242 ? -16.289 -0.826 28.409 1.00 70.06 242 GLN A O 1
ATOM 1998 N N . LYS A 1 243 ? -18.449 -1.370 28.626 1.00 66.19 243 LYS A N 1
ATOM 1999 C CA . LYS A 1 243 ? -18.622 -0.769 29.968 1.00 66.19 243 LYS A CA 1
ATOM 2000 C C . LYS A 1 243 ? -17.631 -1.242 31.047 1.00 66.19 243 LYS A C 1
ATOM 2002 O O . LYS A 1 243 ? -17.239 -0.428 31.875 1.00 66.19 243 LYS A O 1
ATOM 2007 N N . ASN A 1 244 ? -17.225 -2.517 31.039 1.00 66.06 244 ASN A N 1
ATOM 2008 C CA . ASN A 1 244 ? -16.486 -3.148 32.152 1.00 66.06 244 ASN A CA 1
ATOM 2009 C C . ASN A 1 244 ? -15.186 -3.858 31.731 1.00 66.06 244 ASN A C 1
ATOM 2011 O O . ASN A 1 244 ? -14.687 -4.715 32.463 1.00 66.06 244 ASN A O 1
ATOM 2015 N N . ARG A 1 245 ? -14.641 -3.563 30.546 1.00 68.94 245 ARG A N 1
ATOM 2016 C CA . ARG A 1 245 ? -13.419 -4.229 30.076 1.00 68.94 245 ARG A CA 1
ATOM 2017 C C . ARG A 1 245 ? -12.172 -3.532 30.629 1.00 68.94 245 ARG A C 1
ATOM 2019 O O . ARG A 1 245 ? -12.140 -2.310 30.752 1.00 68.94 245 ARG A O 1
ATOM 2026 N N . ARG A 1 246 ? -11.153 -4.327 30.965 1.00 78.81 246 ARG A N 1
ATOM 2027 C CA . ARG A 1 246 ? -9.804 -3.853 31.319 1.00 78.81 246 ARG A CA 1
ATOM 2028 C C . ARG A 1 246 ? -9.254 -3.005 30.166 1.00 78.81 246 ARG A C 1
ATOM 2030 O O . ARG A 1 246 ? -9.449 -3.377 29.012 1.00 78.81 246 ARG A O 1
ATOM 2037 N N . ILE A 1 247 ? -8.587 -1.896 30.481 1.00 86.19 247 ILE A N 1
ATOM 2038 C CA . ILE A 1 247 ? -7.978 -0.987 29.499 1.00 86.19 247 ILE A CA 1
ATOM 2039 C C . ILE A 1 247 ? -6.466 -1.029 29.701 1.00 86.19 247 ILE A C 1
ATOM 2041 O O . ILE A 1 247 ? -5.983 -0.780 30.805 1.00 86.19 247 ILE A O 1
ATOM 2045 N N . ILE A 1 248 ? -5.749 -1.348 28.630 1.00 85.62 248 ILE A N 1
ATOM 2046 C CA . ILE A 1 248 ? -4.296 -1.296 28.531 1.00 85.62 248 ILE A CA 1
ATOM 2047 C C . ILE A 1 248 ? -3.974 -0.187 27.524 1.00 85.62 248 ILE A C 1
ATOM 2049 O O . ILE A 1 248 ? -4.349 -0.277 26.362 1.00 85.62 248 ILE A O 1
ATOM 2053 N N . LEU A 1 249 ? -3.336 0.884 27.968 1.00 87.31 249 LEU A N 1
ATOM 2054 C CA . LEU A 1 249 ? -2.961 2.038 27.165 1.00 87.31 249 LEU A CA 1
ATOM 2055 C C . LEU A 1 249 ? -1.520 1.876 26.670 1.00 87.31 249 LEU A C 1
ATOM 2057 O O . LEU A 1 249 ? -0.625 1.640 27.470 1.00 87.31 249 LEU A O 1
ATOM 2061 N N . HIS A 1 250 ? -1.289 2.035 25.372 1.00 87.25 250 HIS A N 1
ATOM 2062 C CA . HIS A 1 250 ? 0.042 2.143 24.776 1.00 87.25 250 HIS A CA 1
ATOM 2063 C C . HIS A 1 250 ? 0.218 3.567 24.231 1.00 87.25 250 HIS A C 1
ATOM 2065 O O . HIS A 1 250 ? -0.536 4.005 23.362 1.00 87.25 250 HIS A O 1
ATOM 2071 N N . HIS A 1 251 ? 1.187 4.305 24.759 1.00 86.44 251 HIS A N 1
ATOM 2072 C CA . HIS A 1 251 ? 1.535 5.655 24.309 1.00 86.44 251 HIS A CA 1
ATOM 2073 C C . HIS A 1 251 ? 3.042 5.878 24.442 1.00 86.44 251 HIS A C 1
ATOM 2075 O O . HIS A 1 251 ? 3.743 5.046 25.021 1.00 86.44 251 HIS A O 1
ATOM 2081 N N . ASP A 1 252 ? 3.557 6.966 23.879 1.00 82.69 252 ASP A N 1
ATOM 2082 C CA . ASP A 1 252 ? 4.977 7.282 23.989 1.00 82.69 252 ASP A CA 1
ATOM 2083 C C . ASP A 1 252 ? 5.372 7.729 25.418 1.00 82.69 252 ASP A C 1
ATOM 2085 O O . ASP A 1 252 ? 4.540 7.977 26.294 1.00 82.69 252 ASP A O 1
ATOM 2089 N N . ASN A 1 253 ? 6.678 7.858 25.658 1.00 83.44 253 ASN A N 1
ATOM 2090 C CA . ASN A 1 253 ? 7.229 8.259 26.956 1.00 83.44 253 ASN A CA 1
ATOM 2091 C C . ASN A 1 253 ? 7.434 9.782 27.077 1.00 83.44 253 ASN A C 1
ATOM 2093 O O . ASN A 1 253 ? 8.394 10.229 27.714 1.00 83.44 253 ASN A O 1
ATOM 2097 N N . ALA A 1 254 ? 6.574 10.596 26.453 1.00 83.81 254 ALA A N 1
ATOM 2098 C CA . ALA A 1 254 ? 6.640 12.049 26.577 1.00 83.81 254 ALA A CA 1
ATOM 2099 C C . ALA A 1 254 ? 6.506 12.508 28.043 1.00 83.81 254 ALA A C 1
ATOM 2101 O O . ALA A 1 254 ? 5.879 11.860 28.884 1.00 83.81 254 ALA A O 1
ATOM 2102 N N . SER A 1 255 ? 7.065 13.677 28.371 1.00 84.75 255 SER A N 1
ATOM 2103 C CA . SER A 1 255 ? 7.065 14.189 29.752 1.00 84.75 255 SER A CA 1
ATOM 2104 C C . SER A 1 255 ? 5.654 14.406 30.320 1.00 84.75 255 SER A C 1
ATOM 2106 O O . SER A 1 255 ? 5.437 14.221 31.520 1.00 84.75 255 SER A O 1
ATOM 2108 N N . SER A 1 256 ? 4.681 14.742 29.468 1.00 86.94 256 SER A N 1
ATOM 2109 C CA . SER A 1 256 ? 3.251 14.801 29.798 1.00 86.94 256 SER A CA 1
ATOM 2110 C C . SER A 1 256 ? 2.698 13.437 30.215 1.00 86.94 256 SER A C 1
ATOM 2112 O O . SER A 1 256 ? 1.903 13.363 31.154 1.00 86.94 256 SER A O 1
ATOM 2114 N N . HIS A 1 257 ? 3.139 12.360 29.568 1.00 86.75 257 HIS A N 1
ATOM 2115 C CA . HIS A 1 257 ? 2.659 10.990 29.759 1.00 86.75 257 HIS A CA 1
ATOM 2116 C C . HIS A 1 257 ? 3.242 10.341 31.009 1.00 86.75 257 HIS A C 1
ATOM 2118 O O . HIS A 1 257 ? 2.529 9.696 31.775 1.00 86.75 257 HIS A O 1
ATOM 2124 N N . THR A 1 258 ? 4.513 10.614 31.300 1.00 84.31 258 THR A N 1
ATOM 2125 C CA . THR A 1 258 ? 5.199 10.059 32.473 1.00 84.31 258 THR A CA 1
ATOM 2126 C C . THR A 1 258 ? 5.040 10.901 33.744 1.00 84.31 258 THR A C 1
ATOM 2128 O O . THR A 1 258 ? 5.600 10.541 34.786 1.00 84.31 258 THR A O 1
ATOM 2131 N N . SER A 1 259 ? 4.322 12.029 33.674 1.00 87.19 259 SER A N 1
ATOM 2132 C CA . SER A 1 259 ? 4.117 12.947 34.800 1.00 87.19 259 SER A CA 1
ATOM 2133 C C . SER A 1 259 ? 3.387 12.284 35.977 1.00 87.19 259 SER A C 1
ATOM 2135 O O . SER A 1 259 ? 2.600 11.351 35.803 1.00 87.19 259 SER A O 1
ATOM 2137 N N . THR A 1 260 ? 3.599 12.798 37.192 1.00 86.56 260 THR A N 1
ATOM 2138 C CA . THR A 1 260 ? 2.903 12.313 38.398 1.00 86.56 260 THR A CA 1
ATOM 2139 C C . THR A 1 260 ? 1.387 12.425 38.260 1.00 86.56 260 THR A C 1
ATOM 2141 O O . THR A 1 260 ? 0.669 11.518 38.667 1.00 86.56 260 THR A O 1
ATOM 2144 N N . GLN A 1 261 ? 0.904 13.504 37.636 1.00 89.69 261 GLN A N 1
ATOM 2145 C CA . GLN A 1 261 ? -0.517 13.726 37.378 1.00 89.69 261 GLN A CA 1
ATOM 2146 C C . GLN A 1 261 ? -1.101 12.638 36.468 1.00 89.69 261 GLN A C 1
ATOM 2148 O O . GLN A 1 261 ? -2.134 12.059 36.795 1.00 89.69 261 GLN A O 1
ATOM 2153 N N . THR A 1 262 ? -0.422 12.314 35.365 1.00 87.25 262 THR A N 1
ATOM 2154 C CA . THR A 1 262 ? -0.875 11.268 34.436 1.00 87.25 262 THR A CA 1
ATOM 2155 C C . THR A 1 262 ? -0.821 9.889 35.080 1.00 87.25 262 THR A C 1
ATOM 2157 O O . THR A 1 262 ? -1.799 9.150 35.014 1.00 87.25 262 THR A O 1
ATOM 2160 N N . LYS A 1 263 ? 0.257 9.559 35.802 1.00 84.75 263 LYS A N 1
ATOM 2161 C CA . LYS A 1 263 ? 0.357 8.290 36.545 1.00 84.75 263 LYS A CA 1
ATOM 2162 C C . LYS A 1 263 ? -0.745 8.143 37.600 1.00 84.75 263 LYS A C 1
ATOM 2164 O O . LYS A 1 263 ? -1.334 7.067 37.719 1.00 84.75 263 LYS A O 1
ATOM 2169 N N . ALA A 1 264 ? -1.053 9.216 38.332 1.00 87.31 264 ALA A N 1
ATOM 2170 C CA . ALA A 1 264 ? -2.142 9.235 39.307 1.00 87.31 264 ALA A CA 1
ATOM 2171 C C . ALA A 1 264 ? -3.504 9.023 38.631 1.00 87.31 264 ALA A C 1
ATOM 2173 O O . ALA A 1 264 ? -4.265 8.163 39.067 1.00 87.31 264 ALA A O 1
ATOM 2174 N N . PHE A 1 265 ? -3.767 9.721 37.522 1.00 90.81 265 PHE A N 1
ATOM 2175 C CA . PHE A 1 265 ? -4.995 9.565 36.741 1.00 90.81 265 PHE A CA 1
ATOM 2176 C C . PHE A 1 265 ? -5.181 8.130 36.223 1.00 90.81 265 PHE A C 1
ATOM 2178 O O . PHE A 1 265 ? -6.257 7.551 36.377 1.00 90.81 265 PHE A O 1
ATOM 2185 N N . LEU A 1 266 ? -4.136 7.528 35.641 1.00 87.38 266 LEU A N 1
ATOM 2186 C CA . LEU A 1 266 ? -4.188 6.147 35.147 1.00 87.38 266 LEU A CA 1
ATOM 2187 C C . LEU A 1 266 ? -4.469 5.159 36.289 1.00 87.38 266 LEU A C 1
ATOM 2189 O O . LEU A 1 266 ? -5.322 4.281 36.148 1.00 87.38 266 LEU A O 1
ATOM 2193 N N . THR A 1 267 ? -3.828 5.356 37.445 1.00 84.25 267 THR A N 1
ATOM 2194 C CA . THR A 1 267 ? -4.034 4.526 38.644 1.00 84.25 267 THR A CA 1
ATOM 2195 C C . THR A 1 267 ? -5.464 4.649 39.175 1.00 84.25 267 THR A C 1
ATOM 2197 O O . THR A 1 267 ? -6.131 3.638 39.396 1.00 84.25 267 THR A O 1
ATOM 2200 N N . GLU A 1 268 ? -5.974 5.875 39.321 1.00 88.69 268 GLU A N 1
ATOM 2201 C CA . GLU A 1 268 ? -7.339 6.155 39.782 1.00 88.69 268 GLU A CA 1
ATOM 2202 C C . GLU A 1 268 ? -8.390 5.531 38.850 1.00 88.69 268 GLU A C 1
ATOM 2204 O O . GLU A 1 268 ? -9.376 4.937 39.295 1.00 88.69 268 GLU A O 1
ATOM 2209 N N . ARG A 1 269 ? -8.161 5.609 37.535 1.00 84.44 269 ARG A N 1
ATOM 2210 C CA . ARG A 1 269 ? -9.066 5.072 36.511 1.00 84.44 269 ARG A CA 1
ATOM 2211 C C . ARG A 1 269 ? -8.878 3.577 36.235 1.00 84.44 269 ARG A C 1
ATOM 2213 O O . ARG A 1 269 ? -9.653 3.040 35.438 1.00 84.44 269 ARG A O 1
ATOM 2220 N N . LYS A 1 270 ? -7.933 2.913 36.917 1.00 83.75 270 LYS A N 1
ATOM 2221 C CA . LYS A 1 270 ? -7.568 1.493 36.749 1.00 83.75 270 LYS A CA 1
ATOM 2222 C C . LYS A 1 270 ? -7.171 1.152 35.305 1.00 83.75 270 LYS A C 1
ATOM 2224 O O . LYS A 1 270 ? -7.642 0.164 34.743 1.00 83.75 270 LYS A O 1
ATOM 2229 N N . ILE A 1 271 ? -6.350 2.009 34.703 1.00 84.12 271 ILE A N 1
ATOM 2230 C CA . ILE A 1 271 ? -5.804 1.843 33.353 1.00 84.12 271 ILE A CA 1
ATOM 2231 C C . ILE A 1 271 ? -4.359 1.383 33.477 1.00 84.12 271 ILE A C 1
ATOM 2233 O O . ILE A 1 271 ? -3.572 1.973 34.213 1.00 84.12 271 ILE A O 1
ATOM 2237 N N . GLU A 1 272 ? -4.021 0.326 32.754 1.00 81.38 272 GLU A N 1
ATOM 2238 C CA . GLU A 1 272 ? -2.666 -0.215 32.721 1.00 81.38 272 GLU A CA 1
ATOM 2239 C C . GLU A 1 272 ? -1.884 0.364 31.560 1.00 81.38 272 GLU A C 1
ATOM 2241 O O . GLU A 1 272 ? -2.475 0.695 30.540 1.00 81.38 272 GLU A O 1
ATOM 2246 N N . LEU A 1 273 ? -0.565 0.454 31.697 1.00 78.12 273 LEU A N 1
ATOM 2247 C CA . LEU A 1 273 ? 0.307 0.930 30.635 1.00 78.12 273 LEU A CA 1
ATOM 2248 C C . LEU A 1 273 ? 1.029 -0.229 29.945 1.00 78.12 273 LEU A C 1
ATOM 2250 O O . LEU A 1 273 ? 1.443 -1.183 30.603 1.00 78.12 273 LEU A O 1
ATOM 2254 N N . MET A 1 274 ? 1.151 -0.145 28.624 1.00 69.50 274 MET A N 1
ATOM 2255 C CA . MET A 1 274 ? 1.896 -1.066 27.780 1.00 69.50 274 MET A CA 1
ATOM 2256 C C . MET A 1 274 ? 3.068 -0.342 27.133 1.00 69.50 274 MET A C 1
ATOM 2258 O O . MET A 1 274 ? 2.878 0.672 26.469 1.00 69.50 274 MET A O 1
ATOM 2262 N N . ASP A 1 275 ? 4.246 -0.939 27.240 1.00 58.84 275 ASP A N 1
ATOM 2263 C CA . ASP A 1 275 ? 5.436 -0.573 26.476 1.00 58.84 275 ASP A CA 1
ATOM 2264 C C . ASP A 1 275 ? 5.627 -1.640 25.350 1.00 58.84 275 ASP A C 1
ATOM 2266 O O . ASP A 1 275 ? 5.272 -2.796 25.589 1.00 58.84 275 ASP A O 1
ATOM 2270 N N . GLY A 1 276 ? 6.127 -1.346 24.122 1.00 57.75 276 GLY A N 1
ATOM 2271 C CA . GLY A 1 276 ? 6.660 -2.427 23.229 1.00 57.75 276 GLY A CA 1
ATOM 2272 C C . GLY A 1 276 ? 6.377 -2.526 21.701 1.00 57.75 276 GLY A C 1
ATOM 2273 O O . GLY A 1 276 ? 6.402 -3.640 21.182 1.00 57.75 276 GLY A O 1
ATOM 2274 N N . TYR A 1 277 ? 6.168 -1.454 20.918 1.00 53.06 277 TYR A N 1
ATOM 2275 C CA . TYR A 1 277 ? 6.008 -1.547 19.433 1.00 53.06 277 TYR A CA 1
ATOM 2276 C C . TYR A 1 277 ? 7.123 -2.324 18.683 1.00 53.06 277 TYR A C 1
ATOM 2278 O O . TYR A 1 277 ? 6.873 -3.023 17.700 1.00 53.06 277 TYR A O 1
ATOM 2286 N N . GLU A 1 278 ? 8.369 -2.206 19.134 1.00 54.09 278 GLU A N 1
ATOM 2287 C CA . GLU A 1 278 ? 9.557 -2.710 18.420 1.00 54.09 278 GLU A CA 1
ATOM 2288 C C . GLU A 1 278 ? 9.663 -4.235 18.391 1.00 54.09 278 GLU A C 1
ATOM 2290 O O . GLU A 1 278 ? 10.317 -4.822 17.528 1.00 54.09 278 GLU A O 1
ATOM 2295 N N . ASP A 1 279 ? 8.939 -4.878 19.290 1.00 49.53 279 ASP A N 1
ATOM 2296 C CA . ASP A 1 279 ? 9.022 -6.308 19.527 1.00 49.53 279 ASP A CA 1
ATOM 2297 C C . ASP A 1 279 ? 8.023 -7.029 18.633 1.00 49.53 279 ASP A C 1
ATOM 2299 O O . ASP A 1 279 ? 8.342 -8.075 18.074 1.00 49.53 279 ASP A O 1
ATOM 2303 N N . LEU A 1 280 ? 6.861 -6.405 18.396 1.00 56.47 280 LEU A N 1
ATOM 2304 C CA . LEU A 1 280 ? 5.920 -6.811 17.354 1.00 56.47 280 LEU A CA 1
ATOM 2305 C C . LEU A 1 280 ? 6.556 -6.669 15.970 1.00 56.47 280 LEU A C 1
ATOM 2307 O O . LEU A 1 280 ? 6.444 -7.577 15.149 1.00 56.47 280 LEU A O 1
ATOM 2311 N N . TYR A 1 281 ? 7.265 -5.560 15.721 1.00 65.56 281 TYR A N 1
ATOM 2312 C CA . TYR A 1 281 ? 8.007 -5.391 14.473 1.00 65.56 281 TYR A CA 1
ATOM 2313 C C . TYR A 1 281 ? 9.060 -6.493 14.313 1.00 65.56 281 TYR A C 1
ATOM 2315 O O . TYR A 1 281 ? 9.065 -7.189 13.297 1.00 65.56 281 TYR A O 1
ATOM 2323 N N . LYS A 1 282 ? 9.900 -6.720 15.330 1.00 62.38 282 LYS A N 1
ATOM 2324 C CA . LYS A 1 282 ? 10.903 -7.789 15.304 1.00 62.38 282 LYS A CA 1
ATOM 2325 C C . LYS A 1 282 ? 10.270 -9.169 15.094 1.00 62.38 282 LYS A C 1
ATOM 2327 O O . LYS A 1 282 ? 10.719 -9.907 14.222 1.00 62.38 282 LYS A O 1
ATOM 2332 N N . TRP A 1 283 ? 9.196 -9.487 15.814 1.00 63.41 283 TRP A N 1
ATOM 2333 C CA . TRP A 1 283 ? 8.472 -10.749 15.668 1.00 63.41 283 TRP A CA 1
ATOM 2334 C C . TRP A 1 283 ? 7.894 -10.927 14.262 1.00 63.41 283 TRP A C 1
ATOM 2336 O O . TRP A 1 283 ? 8.062 -11.999 13.688 1.00 63.41 283 TRP A O 1
ATOM 2346 N N . SER A 1 284 ? 7.302 -9.879 13.673 1.00 70.12 284 SER A N 1
ATOM 2347 C CA . SER A 1 284 ? 6.750 -9.919 12.307 1.00 70.12 284 SER A CA 1
ATOM 2348 C C . SER A 1 284 ? 7.806 -10.197 11.232 1.00 70.12 284 SER A C 1
ATOM 2350 O O . SER A 1 284 ? 7.500 -10.786 10.198 1.00 70.12 284 SER A O 1
ATOM 2352 N N . VAL A 1 285 ? 9.054 -9.787 11.482 1.00 83.50 285 VAL A N 1
ATOM 2353 C CA . VAL A 1 285 ? 10.193 -10.004 10.581 1.00 83.50 285 VAL A CA 1
ATOM 2354 C C . VAL A 1 285 ? 10.826 -11.381 10.799 1.00 83.50 285 VAL A C 1
ATOM 2356 O O . VAL A 1 285 ? 11.276 -11.998 9.838 1.00 83.50 285 VAL A O 1
ATOM 2359 N N . GLU A 1 286 ? 10.868 -11.872 12.039 1.00 76.25 286 GLU A N 1
ATOM 2360 C CA . GLU A 1 286 ? 11.434 -13.188 12.374 1.00 76.25 286 GLU A CA 1
ATOM 2361 C C . GLU A 1 286 ? 10.455 -14.346 12.102 1.00 76.25 286 GLU A C 1
ATOM 2363 O O . GLU A 1 286 ? 10.896 -15.452 11.804 1.00 76.25 286 GLU A O 1
ATOM 2368 N N . ASN A 1 287 ? 9.142 -14.093 12.151 1.00 72.88 287 ASN A N 1
ATOM 2369 C CA . ASN A 1 287 ? 8.064 -15.085 12.018 1.00 72.88 287 ASN A CA 1
ATOM 2370 C C . ASN A 1 287 ? 7.063 -14.636 10.943 1.00 72.88 287 ASN A C 1
ATOM 2372 O O . ASN A 1 287 ? 5.877 -14.426 11.199 1.00 72.88 287 ASN A O 1
ATOM 2376 N N . ILE A 1 288 ? 7.573 -14.403 9.731 1.00 86.88 288 ILE A N 1
ATOM 2377 C CA . ILE A 1 288 ? 6.813 -13.809 8.621 1.00 86.88 288 ILE A CA 1
ATOM 2378 C C . ILE A 1 288 ? 5.547 -14.622 8.318 1.00 86.88 288 ILE A C 1
ATOM 2380 O O . ILE A 1 288 ? 4.466 -14.054 8.168 1.00 86.88 288 ILE A O 1
ATOM 2384 N N . CYS A 1 289 ? 5.663 -15.948 8.225 1.00 88.44 289 CYS A N 1
ATOM 2385 C CA . CYS A 1 289 ? 4.539 -16.813 7.868 1.00 88.44 289 CYS A CA 1
ATOM 2386 C C . CYS A 1 289 ? 3.429 -16.759 8.922 1.00 88.44 289 CYS A C 1
ATOM 2388 O O . CYS A 1 289 ? 2.257 -16.629 8.578 1.00 88.44 289 CYS A O 1
ATOM 2390 N N . GLU A 1 290 ? 3.804 -16.824 10.193 1.00 73.88 290 GLU A N 1
ATOM 2391 C CA . GLU A 1 290 ? 2.905 -16.803 11.337 1.00 73.88 290 GLU A CA 1
ATOM 2392 C C . GLU A 1 290 ? 2.226 -15.439 11.455 1.00 73.88 290 GLU A C 1
ATOM 2394 O O . GLU A 1 290 ? 1.002 -15.370 11.497 1.00 73.88 290 GLU A O 1
ATOM 2399 N N . PHE A 1 291 ? 2.991 -14.344 11.405 1.00 77.56 291 PHE A N 1
ATOM 2400 C CA . PHE A 1 291 ? 2.447 -12.988 11.487 1.00 77.56 291 PHE A CA 1
ATOM 2401 C C . PHE A 1 291 ? 1.391 -12.723 10.409 1.00 77.56 291 PHE A C 1
ATOM 2403 O O . PHE A 1 291 ? 0.308 -12.223 10.707 1.00 77.56 291 PHE A O 1
ATOM 2410 N N . TRP A 1 292 ? 1.681 -13.064 9.153 1.00 87.12 292 TRP A N 1
ATOM 2411 C CA . TRP A 1 292 ? 0.763 -12.804 8.044 1.00 87.12 292 TRP A CA 1
ATOM 2412 C C . TRP A 1 292 ? -0.435 -13.766 8.017 1.00 87.12 292 TRP A C 1
ATOM 2414 O O . TRP A 1 292 ? -1.501 -13.370 7.543 1.00 87.12 292 TRP A O 1
ATOM 2424 N N . ALA A 1 293 ? -0.300 -14.989 8.545 1.00 79.81 293 ALA A N 1
ATOM 2425 C CA . ALA A 1 293 ? -1.439 -15.881 8.778 1.00 79.81 293 ALA A CA 1
ATOM 2426 C C . ALA A 1 293 ? -2.371 -15.332 9.870 1.00 79.81 293 ALA A C 1
ATOM 2428 O O . ALA A 1 293 ? -3.580 -15.261 9.661 1.00 79.81 293 ALA A O 1
ATOM 2429 N N . GLU A 1 294 ? -1.810 -14.888 10.994 1.00 75.50 294 GLU A N 1
ATOM 2430 C CA . GLU A 1 294 ? -2.565 -14.278 12.095 1.00 75.50 294 GLU A CA 1
ATOM 2431 C C . GLU A 1 294 ? -3.245 -12.982 11.643 1.00 75.50 294 GLU A C 1
ATOM 2433 O O . GLU A 1 294 ? -4.421 -12.763 11.922 1.00 75.50 294 GLU A O 1
ATOM 2438 N N . LEU A 1 295 ? -2.545 -12.139 10.875 1.00 78.44 295 LEU A N 1
ATOM 2439 C CA . LEU A 1 295 ? -3.115 -10.906 10.334 1.00 78.44 295 LEU A CA 1
ATOM 2440 C C . LEU A 1 295 ? -4.283 -11.189 9.380 1.00 78.44 295 LEU A C 1
ATOM 2442 O O . LEU A 1 295 ? -5.273 -10.461 9.390 1.00 78.44 295 LEU A O 1
ATOM 2446 N N . TRP A 1 296 ? -4.188 -12.240 8.564 1.00 87.19 296 TRP A N 1
ATOM 2447 C CA . TRP A 1 296 ? -5.278 -12.662 7.686 1.00 87.19 296 TRP A CA 1
ATOM 2448 C C . TRP A 1 296 ? -6.545 -13.014 8.474 1.00 87.19 296 TRP A C 1
ATOM 2450 O O . TRP A 1 296 ? -7.640 -12.585 8.104 1.00 87.19 296 TRP A O 1
ATOM 2460 N N . ASP A 1 297 ? -6.399 -13.781 9.555 1.00 78.25 297 ASP A N 1
ATOM 2461 C CA . ASP A 1 297 ? -7.523 -14.169 10.409 1.00 78.25 297 ASP A CA 1
ATOM 2462 C C . ASP A 1 297 ? -8.068 -12.981 11.195 1.00 78.25 297 ASP A C 1
ATOM 2464 O O . ASP A 1 297 ? -9.280 -12.782 11.261 1.00 78.25 297 ASP A O 1
ATOM 2468 N N . PHE A 1 298 ? -7.173 -12.146 11.715 1.00 76.69 298 PHE A N 1
ATOM 2469 C CA . PHE A 1 298 ? -7.508 -10.930 12.436 1.00 76.69 298 PHE A CA 1
ATOM 2470 C C . PHE A 1 298 ? -8.334 -9.942 11.598 1.00 76.69 298 PHE A C 1
ATOM 2472 O O . PHE A 1 298 ? -9.294 -9.354 12.092 1.00 76.69 298 PHE A O 1
ATOM 2479 N N . LEU A 1 299 ? -7.975 -9.763 10.323 1.00 83.12 299 LEU A N 1
ATOM 2480 C CA . LEU A 1 299 ? -8.700 -8.892 9.394 1.00 83.12 299 LEU A CA 1
ATOM 2481 C C . LEU A 1 299 ? -10.028 -9.495 8.913 1.00 83.12 299 LEU A C 1
ATOM 2483 O O . LEU A 1 299 ? -10.781 -8.814 8.207 1.00 83.12 299 LEU A O 1
ATOM 2487 N N . GLU A 1 300 ? -10.307 -10.749 9.281 1.00 88.38 300 GLU A N 1
ATOM 2488 C CA . GLU A 1 300 ? -11.476 -11.515 8.852 1.00 88.38 300 GLU A CA 1
ATOM 2489 C C . GLU A 1 300 ? -11.619 -11.495 7.322 1.00 88.38 300 GLU A C 1
ATOM 2491 O O . GLU A 1 300 ? -12.684 -11.186 6.777 1.00 88.38 300 GLU A O 1
ATOM 2496 N N . ILE A 1 301 ? -10.513 -11.768 6.615 1.00 91.50 301 ILE A N 1
ATOM 2497 C CA . ILE A 1 301 ? -10.498 -11.777 5.150 1.00 91.50 301 ILE A CA 1
ATOM 2498 C C . ILE A 1 301 ? -11.538 -12.780 4.644 1.00 91.50 301 ILE A C 1
ATOM 2500 O O . ILE A 1 301 ? -11.544 -13.948 5.030 1.00 91.50 301 ILE A O 1
ATOM 2504 N N . ILE A 1 302 ? -12.404 -12.331 3.740 1.00 94.31 302 ILE A N 1
ATOM 2505 C CA . ILE A 1 302 ? -13.382 -13.166 3.047 1.00 94.31 302 ILE A CA 1
ATOM 2506 C C . ILE A 1 302 ? -12.669 -13.887 1.902 1.00 94.31 302 ILE A C 1
ATOM 2508 O O . ILE A 1 302 ? -12.015 -13.263 1.058 1.00 94.31 302 ILE A O 1
ATOM 2512 N N . TYR A 1 303 ? -12.791 -15.212 1.866 1.00 96.06 303 TYR A N 1
ATOM 2513 C CA . TYR A 1 303 ? -12.176 -16.059 0.850 1.00 96.06 303 TYR A CA 1
ATOM 2514 C C . TYR A 1 303 ? -13.054 -17.265 0.510 1.00 96.06 303 TYR A C 1
ATOM 2516 O O . TYR A 1 303 ? -13.806 -17.777 1.332 1.00 96.06 303 TYR A O 1
ATOM 2524 N N . SER A 1 304 ? -12.895 -17.763 -0.715 1.00 97.12 304 SER A N 1
ATOM 2525 C CA . SER A 1 304 ? -13.521 -19.005 -1.197 1.00 97.12 304 SER A CA 1
ATOM 2526 C C . SER A 1 304 ? -12.642 -20.240 -0.980 1.00 97.12 304 SER A C 1
ATOM 2528 O O . SER A 1 304 ? -13.136 -21.362 -0.914 1.00 97.12 304 SER A O 1
ATOM 2530 N N . ARG A 1 305 ? -11.323 -20.041 -0.871 1.00 96.88 305 ARG A N 1
ATOM 2531 C CA . ARG A 1 305 ? -10.346 -21.070 -0.504 1.00 96.88 305 ARG A CA 1
ATOM 2532 C C . ARG A 1 305 ? -9.237 -20.423 0.313 1.00 96.88 305 ARG A C 1
ATOM 2534 O O . ARG A 1 305 ? -8.714 -19.386 -0.100 1.00 96.88 305 ARG A O 1
ATOM 2541 N N . ARG A 1 306 ? -8.889 -21.036 1.442 1.00 92.62 306 ARG A N 1
ATOM 2542 C CA . ARG A 1 306 ? -7.770 -20.605 2.286 1.00 92.62 306 ARG A CA 1
ATOM 2543 C C . ARG A 1 306 ? -6.434 -20.905 1.596 1.00 92.62 306 ARG A C 1
ATOM 2545 O O . ARG A 1 306 ? -6.370 -21.786 0.741 1.00 92.62 306 ARG A O 1
ATOM 2552 N N . PHE A 1 307 ? -5.390 -20.156 1.933 1.00 95.62 307 PHE A N 1
ATOM 2553 C CA . PHE A 1 307 ? -4.035 -20.467 1.478 1.00 95.62 307 PHE A CA 1
ATOM 2554 C C . PHE A 1 307 ? -3.558 -21.813 2.034 1.00 95.62 307 PHE A C 1
ATOM 2556 O O . PHE A 1 307 ? -3.920 -22.200 3.144 1.00 95.62 307 PHE A O 1
ATOM 2563 N N . ASP A 1 308 ? -2.711 -22.486 1.261 1.00 93.31 308 ASP A N 1
ATOM 2564 C CA . ASP A 1 308 ? -1.967 -23.676 1.670 1.00 93.31 308 ASP A CA 1
ATOM 2565 C C . ASP A 1 308 ? -0.654 -23.268 2.371 1.00 93.31 308 ASP A C 1
ATOM 2567 O O . ASP A 1 308 ? -0.213 -23.916 3.318 1.00 93.31 308 ASP A O 1
ATOM 2571 N N . LYS A 1 309 ? -0.036 -22.162 1.924 1.00 93.00 309 LYS A N 1
ATOM 2572 C CA . LYS A 1 309 ? 1.227 -21.620 2.452 1.00 93.00 309 LYS A CA 1
ATOM 2573 C C . LYS A 1 309 ? 1.248 -20.094 2.344 1.00 93.00 309 LYS A C 1
ATOM 2575 O O . LYS A 1 309 ? 0.851 -19.546 1.320 1.00 93.00 309 LYS A O 1
ATOM 2580 N N . VAL A 1 310 ? 1.729 -19.399 3.379 1.00 92.06 310 VAL A N 1
ATOM 2581 C CA . VAL A 1 310 ? 1.792 -17.924 3.391 1.00 92.06 310 VAL A CA 1
ATOM 2582 C C . VAL A 1 310 ? 2.881 -17.394 2.471 1.00 92.06 310 VAL A C 1
ATOM 2584 O O . VAL A 1 310 ? 2.594 -16.572 1.616 1.00 92.06 310 VAL A O 1
ATOM 2587 N N . VAL A 1 311 ? 4.120 -17.850 2.611 1.00 93.81 311 VAL A N 1
ATOM 2588 C CA . VAL A 1 311 ? 5.210 -17.492 1.698 1.00 93.81 311 VAL A CA 1
ATOM 2589 C C . VAL A 1 311 ? 6.311 -18.543 1.803 1.00 93.81 311 VAL A C 1
ATOM 2591 O O . VAL A 1 311 ? 6.472 -19.185 2.842 1.00 93.81 311 VAL A O 1
ATOM 2594 N N . ASP A 1 312 ? 7.057 -18.772 0.724 1.00 91.31 312 ASP A N 1
ATOM 2595 C CA . ASP A 1 312 ? 8.279 -19.572 0.782 1.00 91.31 312 ASP A CA 1
ATOM 2596 C C . ASP A 1 312 ? 9.493 -18.687 1.057 1.00 91.31 312 ASP A C 1
ATOM 2598 O O . ASP A 1 312 ? 9.942 -17.945 0.185 1.00 91.31 312 ASP A O 1
ATOM 2602 N N . LEU A 1 313 ? 10.032 -18.784 2.273 1.00 88.44 313 LEU A N 1
ATOM 2603 C CA . LEU A 1 313 ? 11.183 -17.995 2.714 1.00 88.44 313 LEU A CA 1
ATOM 2604 C C . LEU A 1 313 ? 12.506 -18.420 2.058 1.00 88.44 313 LEU A C 1
ATOM 2606 O O . LEU A 1 313 ? 13.501 -17.714 2.199 1.00 88.44 313 LEU A O 1
ATOM 2610 N N . ASN A 1 314 ? 12.531 -19.541 1.329 1.00 91.56 314 ASN A N 1
ATOM 2611 C CA . ASN A 1 314 ? 13.720 -19.984 0.598 1.00 91.56 314 ASN A CA 1
ATOM 2612 C C . ASN A 1 314 ? 13.845 -19.341 -0.791 1.00 91.56 314 ASN A C 1
ATOM 2614 O O . ASN A 1 314 ? 14.885 -19.481 -1.433 1.00 91.56 314 ASN A O 1
ATOM 2618 N N . VAL A 1 315 ? 12.799 -18.658 -1.272 1.00 89.25 315 VAL A N 1
ATOM 2619 C CA . VAL A 1 315 ? 12.831 -17.965 -2.564 1.00 89.25 315 VAL A CA 1
ATOM 2620 C C . VAL A 1 315 ? 13.624 -16.664 -2.402 1.00 89.25 315 VAL A C 1
ATOM 2622 O O . VAL A 1 315 ? 13.263 -15.829 -1.567 1.00 89.25 315 VAL A O 1
ATOM 2625 N N . PRO A 1 316 ? 14.714 -16.462 -3.164 1.00 86.19 316 PRO A N 1
ATOM 2626 C CA . PRO A 1 316 ? 15.506 -15.245 -3.061 1.00 86.19 316 PRO A CA 1
ATOM 2627 C C . PRO A 1 316 ? 14.691 -14.036 -3.528 1.00 86.19 316 PRO A C 1
ATOM 2629 O O . PRO A 1 316 ? 13.886 -14.145 -4.444 1.00 86.19 316 PRO A O 1
ATOM 2632 N N . MET A 1 317 ? 14.958 -12.849 -2.971 1.00 78.94 317 MET A N 1
ATOM 2633 C CA . MET A 1 317 ? 14.272 -11.607 -3.381 1.00 78.94 317 MET A CA 1
ATOM 2634 C C . MET A 1 317 ? 14.495 -11.211 -4.853 1.00 78.94 317 MET A C 1
ATOM 2636 O O . MET A 1 317 ? 13.817 -10.313 -5.345 1.00 78.94 317 MET A O 1
ATOM 2640 N N . SER A 1 318 ? 15.473 -11.813 -5.541 1.00 89.19 318 SER A N 1
ATOM 2641 C CA . SER A 1 318 ? 15.641 -11.656 -6.992 1.00 89.19 318 SER A CA 1
ATOM 2642 C C . SER A 1 318 ? 14.472 -12.249 -7.777 1.00 89.19 318 SER A C 1
ATOM 2644 O O . SER A 1 318 ? 14.199 -11.796 -8.885 1.00 89.19 318 SER A O 1
ATOM 2646 N N . ASP A 1 319 ? 13.784 -13.218 -7.179 1.00 89.44 319 ASP A N 1
ATOM 2647 C CA . ASP A 1 319 ? 12.545 -13.789 -7.673 1.00 89.44 319 ASP A CA 1
ATOM 2648 C C . ASP A 1 319 ? 11.364 -13.197 -6.892 1.00 89.44 319 ASP A C 1
ATOM 2650 O O . ASP A 1 319 ? 11.503 -12.708 -5.771 1.00 89.44 319 ASP A O 1
ATOM 2654 N N . LEU A 1 320 ? 10.173 -13.220 -7.489 1.00 85.44 320 LEU A N 1
ATOM 2655 C CA . LEU A 1 320 ? 8.947 -12.766 -6.833 1.00 85.44 320 LEU A CA 1
ATOM 2656 C C . LEU A 1 320 ? 8.370 -13.920 -5.996 1.00 85.44 320 LEU A C 1
ATOM 2658 O O . LEU A 1 320 ? 7.787 -14.840 -6.581 1.00 85.44 320 LEU A O 1
ATOM 2662 N N . PRO A 1 321 ? 8.497 -13.912 -4.653 1.00 89.62 321 PRO A N 1
ATOM 2663 C CA . PRO A 1 321 ? 7.914 -14.960 -3.831 1.00 89.62 321 PRO A CA 1
ATOM 2664 C C . PRO A 1 321 ? 6.387 -14.907 -3.933 1.00 89.62 321 PRO A C 1
ATOM 2666 O O . PRO A 1 321 ? 5.773 -13.839 -3.861 1.00 89.62 321 PRO A O 1
ATOM 2669 N N . LYS A 1 322 ? 5.757 -16.072 -4.093 1.00 92.00 322 LYS A N 1
ATOM 2670 C CA . LYS A 1 322 ? 4.297 -16.171 -4.069 1.00 92.00 322 LYS A CA 1
ATOM 2671 C C . LYS A 1 322 ? 3.804 -16.037 -2.634 1.00 92.00 322 LYS A C 1
ATOM 2673 O O . LYS A 1 322 ? 4.207 -16.808 -1.767 1.00 92.00 322 LYS A O 1
ATOM 2678 N N . TRP A 1 323 ? 2.902 -15.088 -2.423 1.00 94.88 323 TRP A N 1
ATOM 2679 C CA . TRP A 1 323 ? 2.215 -14.897 -1.153 1.00 94.88 323 TRP A CA 1
ATOM 2680 C C . TRP A 1 323 ? 0.845 -15.572 -1.168 1.00 94.88 323 TRP A C 1
ATOM 2682 O O . TRP A 1 323 ? 0.130 -15.505 -2.168 1.00 94.88 323 TRP A O 1
ATOM 2692 N N . PHE A 1 324 ? 0.486 -16.194 -0.047 1.00 95.56 324 PHE A N 1
ATOM 2693 C CA . PHE A 1 324 ? -0.773 -16.892 0.200 1.00 95.56 324 PHE A CA 1
ATOM 2694 C C . PHE A 1 324 ? -1.099 -17.911 -0.899 1.00 95.56 324 PHE A C 1
ATOM 2696 O O . PHE A 1 324 ? -2.208 -17.947 -1.439 1.00 95.56 324 PHE A O 1
ATOM 2703 N N . GLU A 1 325 ? -0.112 -18.736 -1.256 1.00 95.50 325 GLU A N 1
ATOM 2704 C CA . GLU A 1 325 ? -0.251 -19.730 -2.313 1.00 95.50 325 GLU A CA 1
ATOM 2705 C C . GLU A 1 325 ? -1.450 -20.642 -2.035 1.00 95.50 325 GLU A C 1
ATOM 2707 O O . GLU A 1 325 ? -1.655 -21.127 -0.924 1.00 95.50 325 GLU A O 1
ATOM 2712 N N . GLY A 1 326 ? -2.283 -20.825 -3.058 1.00 94.94 326 GLY A N 1
ATOM 2713 C CA . GLY A 1 326 ? -3.514 -21.599 -2.974 1.00 94.94 326 GLY A CA 1
ATOM 2714 C C . GLY A 1 326 ? -4.760 -20.811 -2.559 1.00 94.94 326 GLY A C 1
ATOM 2715 O O . GLY A 1 326 ? -5.868 -21.276 -2.857 1.00 94.94 326 GLY A O 1
ATOM 2716 N N . ALA A 1 327 ? -4.622 -19.621 -1.964 1.00 97.19 327 ALA A N 1
ATOM 2717 C CA . ALA A 1 327 ? -5.779 -18.813 -1.596 1.00 97.19 327 ALA A CA 1
ATOM 2718 C C . ALA A 1 327 ? -6.571 -18.357 -2.826 1.00 97.19 327 ALA A C 1
ATOM 2720 O O . ALA A 1 327 ? -6.022 -18.048 -3.887 1.00 97.19 327 ALA A O 1
ATOM 2721 N N . LYS A 1 328 ? -7.893 -18.276 -2.666 1.00 97.00 328 LYS A N 1
ATOM 2722 C CA . LYS A 1 328 ? -8.801 -17.678 -3.649 1.00 97.00 328 LYS A CA 1
ATOM 2723 C C . LYS A 1 328 ? -9.721 -16.691 -2.948 1.00 97.00 328 LYS A C 1
ATOM 2725 O O . LYS A 1 328 ? -10.611 -17.101 -2.204 1.00 97.00 328 LYS A O 1
ATOM 2730 N N . LEU A 1 329 ? -9.537 -15.410 -3.236 1.00 96.44 329 LEU A N 1
ATOM 2731 C CA . LEU A 1 329 ? -10.320 -14.302 -2.688 1.00 96.44 329 LEU A CA 1
ATOM 2732 C C . LEU A 1 329 ? -10.664 -13.295 -3.788 1.00 96.44 329 LEU A C 1
ATOM 2734 O O . LEU A 1 329 ? -10.053 -13.308 -4.860 1.00 96.44 329 LEU A O 1
ATOM 2738 N N . ASN A 1 330 ? -11.612 -12.404 -3.508 1.00 96.94 330 ASN A N 1
ATOM 2739 C CA . ASN A 1 330 ? -11.878 -11.237 -4.338 1.00 96.94 330 ASN A CA 1
ATOM 2740 C C . ASN A 1 330 ? -11.712 -9.949 -3.515 1.00 96.94 330 ASN A C 1
ATOM 2742 O O . ASN A 1 330 ? -12.253 -9.823 -2.417 1.00 96.94 330 ASN A O 1
ATOM 2746 N N . HIS A 1 331 ? -10.945 -8.989 -4.039 1.00 95.88 331 HIS A N 1
ATOM 2747 C CA . HIS A 1 331 ? -10.696 -7.731 -3.334 1.00 95.88 331 HIS A CA 1
ATOM 2748 C C . HIS A 1 331 ? -11.974 -6.887 -3.194 1.00 95.88 331 HIS A C 1
ATOM 2750 O O . HIS A 1 331 ? -12.234 -6.370 -2.111 1.00 95.88 331 HIS A O 1
ATOM 2756 N N . ALA A 1 332 ? -12.811 -6.816 -4.235 1.00 96.06 332 ALA A N 1
ATOM 2757 C CA . ALA A 1 332 ? -14.071 -6.076 -4.182 1.00 96.06 332 ALA A CA 1
ATOM 2758 C C . ALA A 1 332 ? -15.065 -6.705 -3.191 1.00 96.06 332 ALA A C 1
ATOM 2760 O O . ALA A 1 332 ? -15.786 -5.979 -2.518 1.00 96.06 332 ALA A O 1
ATOM 2761 N N . GLU A 1 333 ? -15.074 -8.035 -3.037 1.00 95.12 333 GLU A N 1
ATOM 2762 C CA . GLU A 1 333 ? -15.883 -8.719 -2.012 1.00 95.12 333 GLU A CA 1
ATOM 2763 C C . GLU A 1 333 ? -15.477 -8.316 -0.589 1.00 95.12 333 GLU A C 1
ATOM 2765 O O . GLU A 1 333 ? -16.338 -8.054 0.248 1.00 95.12 333 GLU A O 1
ATOM 2770 N N . ASN A 1 334 ? -14.171 -8.213 -0.329 1.00 95.56 334 ASN A N 1
ATOM 2771 C CA . ASN A 1 334 ? -13.650 -7.784 0.967 1.00 95.56 334 ASN A CA 1
ATOM 2772 C C . ASN A 1 334 ? -13.923 -6.297 1.238 1.00 95.56 334 ASN A C 1
ATOM 2774 O O . ASN A 1 334 ? -14.309 -5.939 2.351 1.00 95.56 334 ASN A O 1
ATOM 2778 N N . LEU A 1 335 ? -13.754 -5.435 0.229 1.00 93.69 335 LEU A N 1
ATOM 2779 C CA . LEU A 1 335 ? -14.019 -3.999 0.348 1.00 93.69 335 LEU A CA 1
ATOM 2780 C C . LEU A 1 335 ? -15.516 -3.711 0.560 1.00 93.69 335 LEU A C 1
ATOM 2782 O O . LEU A 1 335 ? -15.884 -2.879 1.384 1.00 93.69 335 LEU A O 1
ATOM 2786 N N . LEU A 1 336 ? -16.380 -4.432 -0.157 1.00 92.44 336 LEU A N 1
ATOM 2787 C CA . LEU A 1 336 ? -17.837 -4.276 -0.134 1.00 92.44 336 LEU A CA 1
ATOM 2788 C C . LEU A 1 336 ? -18.521 -5.284 0.804 1.00 92.44 336 LEU A C 1
ATOM 2790 O O . LEU A 1 336 ? -19.669 -5.684 0.577 1.00 92.44 336 LEU A O 1
ATOM 2794 N N . LYS A 1 337 ? -17.816 -5.724 1.856 1.00 91.06 337 LYS A N 1
ATOM 2795 C CA . LYS A 1 337 ? -18.365 -6.675 2.834 1.00 91.06 337 LYS A CA 1
ATOM 2796 C C . LYS A 1 337 ? -19.564 -6.111 3.595 1.00 91.06 337 LYS A C 1
ATOM 2798 O O . LYS A 1 337 ? -20.448 -6.859 4.005 1.00 91.06 337 LYS A O 1
ATOM 2803 N N . TYR A 1 338 ? -19.612 -4.792 3.751 1.00 89.62 338 TYR A N 1
ATOM 2804 C CA . TYR A 1 338 ? -20.741 -4.084 4.338 1.00 89.62 338 TYR A CA 1
ATOM 2805 C C . TYR A 1 338 ? -21.754 -3.707 3.256 1.00 89.62 338 TYR A C 1
ATOM 2807 O O . TYR A 1 338 ? -21.380 -3.275 2.168 1.00 89.62 338 TYR A O 1
ATOM 2815 N N . ARG A 1 339 ? -23.042 -3.888 3.558 1.00 92.50 339 ARG A N 1
ATOM 2816 C CA . ARG A 1 339 ? -24.172 -3.639 2.643 1.00 92.50 339 ARG A CA 1
ATOM 2817 C C . ARG A 1 339 ? -25.329 -2.977 3.387 1.00 92.50 339 ARG A C 1
ATOM 2819 O O . ARG A 1 339 ? -26.478 -3.383 3.259 1.00 92.50 339 ARG A O 1
ATOM 2826 N N . ASP A 1 340 ? -24.984 -2.019 4.234 1.00 94.31 340 ASP A N 1
ATOM 2827 C CA . ASP A 1 340 ? -25.901 -1.314 5.125 1.00 94.31 340 ASP A CA 1
ATOM 2828 C C . ASP A 1 340 ? -25.891 0.198 4.850 1.00 94.31 340 ASP A C 1
ATOM 2830 O O . ASP A 1 340 ? -25.212 0.680 3.938 1.00 94.31 340 ASP A O 1
ATOM 2834 N N . ASP A 1 341 ? -26.665 0.943 5.638 1.00 96.50 341 ASP A N 1
ATOM 2835 C CA . ASP A 1 341 ? -26.882 2.380 5.455 1.00 96.50 341 ASP A CA 1
ATOM 2836 C C . ASP A 1 341 ? -25.754 3.257 6.018 1.00 96.50 341 ASP A C 1
ATOM 2838 O O . ASP A 1 341 ? -25.877 4.482 6.058 1.00 96.50 341 ASP A O 1
ATOM 2842 N N . ARG A 1 342 ? -24.627 2.672 6.450 1.00 94.88 342 ARG A N 1
ATOM 2843 C CA . ARG A 1 342 ? -23.467 3.473 6.855 1.00 94.88 342 ARG A CA 1
ATOM 2844 C C . ARG A 1 342 ? -22.891 4.202 5.650 1.00 94.88 342 ARG A C 1
ATOM 2846 O O . ARG A 1 342 ? -22.803 3.652 4.554 1.00 94.88 342 ARG A O 1
ATOM 2853 N N . LEU A 1 343 ? -22.460 5.435 5.885 1.00 96.00 343 LEU A N 1
ATOM 2854 C CA . LEU A 1 343 ? -21.814 6.272 4.885 1.00 96.00 343 LEU A CA 1
ATOM 2855 C C . LEU A 1 343 ? -20.506 5.624 4.401 1.00 96.00 343 LEU A C 1
ATOM 2857 O O . LEU A 1 343 ? -19.648 5.288 5.217 1.00 96.00 343 LEU A O 1
ATOM 2861 N N . ALA A 1 344 ? -20.371 5.460 3.086 1.00 93.69 344 ALA A N 1
ATOM 2862 C CA . ALA A 1 344 ? -19.203 4.868 2.436 1.00 93.69 344 ALA A CA 1
ATOM 2863 C C . ALA A 1 344 ? -18.391 5.904 1.653 1.00 93.69 344 ALA A C 1
ATOM 2865 O O . ALA A 1 344 ? -17.168 5.932 1.762 1.00 93.69 344 ALA A O 1
ATOM 2866 N N . LEU A 1 345 ? -19.064 6.756 0.872 1.00 94.69 345 LEU A N 1
ATOM 2867 C CA . LEU A 1 345 ? -18.422 7.764 0.029 1.00 94.69 345 LEU A CA 1
ATOM 2868 C C . LEU A 1 345 ? -19.083 9.127 0.220 1.00 94.69 345 LEU A C 1
ATOM 2870 O O . LEU A 1 345 ? -20.309 9.229 0.286 1.00 94.69 345 LEU A O 1
ATOM 2874 N N . ILE A 1 346 ? -18.250 10.163 0.250 1.00 94.69 346 ILE A N 1
ATOM 2875 C CA . ILE A 1 346 ? -18.645 11.563 0.108 1.00 94.69 346 ILE A CA 1
ATOM 2876 C C . ILE A 1 346 ? -18.000 12.040 -1.186 1.00 94.69 346 ILE A C 1
ATOM 2878 O O . ILE A 1 346 ? -16.785 11.928 -1.348 1.00 94.69 346 ILE A O 1
ATOM 2882 N N . ILE A 1 347 ? -18.824 12.503 -2.113 1.00 92.00 347 ILE A N 1
ATOM 2883 C CA . ILE A 1 347 ? -18.405 13.011 -3.411 1.00 92.00 347 ILE A CA 1
ATOM 2884 C C . ILE A 1 347 ? -18.492 14.524 -3.347 1.00 92.00 347 ILE A C 1
ATOM 2886 O O . ILE A 1 347 ? -19.511 15.066 -2.922 1.00 92.00 347 ILE A O 1
ATOM 2890 N N . ASP A 1 348 ? -17.413 15.183 -3.742 1.00 89.06 348 ASP A N 1
ATOM 2891 C CA . ASP A 1 348 ? -17.320 16.633 -3.779 1.00 89.06 348 ASP A CA 1
ATOM 2892 C C . ASP A 1 348 ? -16.360 17.041 -4.899 1.00 89.06 348 ASP A C 1
ATOM 2894 O O . ASP A 1 348 ? -15.352 16.365 -5.129 1.00 89.06 348 ASP A O 1
ATOM 2898 N N . GLY A 1 349 ? -16.688 18.109 -5.620 1.00 85.31 349 GLY A N 1
ATOM 2899 C CA . GLY A 1 349 ? -15.923 18.552 -6.781 1.00 85.31 349 GLY A CA 1
ATOM 2900 C C . GLY A 1 349 ? -16.459 19.851 -7.373 1.00 85.31 349 GLY A C 1
ATOM 2901 O O . GLY A 1 349 ? -17.584 20.254 -7.101 1.00 85.31 349 GLY A O 1
ATOM 2902 N N . GLU A 1 350 ? -15.650 20.511 -8.201 1.00 86.44 350 GLU A N 1
ATOM 2903 C CA . GLU A 1 350 ? -16.001 21.803 -8.813 1.00 86.44 350 GLU A CA 1
ATOM 2904 C C . GLU A 1 350 ? -17.083 21.688 -9.905 1.00 86.44 350 GLU A C 1
ATOM 2906 O O . GLU A 1 350 ? -17.733 22.675 -10.245 1.00 86.44 350 GLU A O 1
ATOM 2911 N N . ASP A 1 351 ? -17.281 20.489 -10.457 1.00 78.44 351 ASP A N 1
ATOM 2912 C CA . ASP A 1 351 ? -18.227 20.169 -11.532 1.00 78.44 351 ASP A CA 1
ATOM 2913 C C . ASP A 1 351 ? -19.434 19.338 -11.066 1.00 78.44 351 ASP A C 1
ATOM 2915 O O . ASP A 1 351 ? -20.293 18.986 -11.874 1.00 78.44 351 ASP A O 1
ATOM 2919 N N . THR A 1 352 ? -19.536 19.018 -9.772 1.00 75.38 352 THR A N 1
ATOM 2920 C CA . THR A 1 352 ? -20.624 18.189 -9.233 1.00 75.38 352 THR A CA 1
ATOM 2921 C C . THR A 1 352 ? -21.201 18.783 -7.957 1.00 75.38 352 THR A C 1
ATOM 2923 O O . THR A 1 352 ? -20.528 19.478 -7.202 1.00 75.38 352 THR A O 1
ATOM 2926 N N . LYS A 1 353 ? -22.483 18.515 -7.689 1.00 81.62 353 LYS A N 1
ATOM 2927 C CA . LYS A 1 353 ? -23.040 18.797 -6.362 1.00 81.62 353 LYS A CA 1
ATOM 2928 C C . LYS A 1 353 ? -22.513 17.762 -5.380 1.00 81.62 353 LYS A C 1
ATOM 2930 O O . LYS A 1 353 ? -22.394 16.591 -5.734 1.00 81.62 353 LYS A O 1
ATOM 2935 N N . SER A 1 354 ? -22.273 18.195 -4.144 1.00 89.19 354 SER A N 1
ATOM 2936 C CA . SER A 1 354 ? -21.883 17.270 -3.089 1.00 89.19 354 SER A CA 1
ATOM 2937 C C . SER A 1 354 ? -22.961 16.201 -2.891 1.00 89.19 354 SER A C 1
ATOM 2939 O O . SER A 1 354 ? -24.146 16.507 -2.725 1.00 89.19 354 SER A O 1
ATOM 2941 N N . GLU A 1 355 ? -22.544 14.942 -2.938 1.00 93.31 355 GLU A N 1
ATOM 2942 C CA . GLU A 1 355 ? -23.401 13.764 -2.835 1.00 93.31 355 GLU A CA 1
ATOM 2943 C C . GLU A 1 355 ? -22.793 12.758 -1.860 1.00 93.31 355 GLU A C 1
ATOM 2945 O O . GLU A 1 355 ? -21.578 12.692 -1.669 1.00 93.31 355 GLU A O 1
ATOM 2950 N N . THR A 1 356 ? -23.633 11.917 -1.267 1.00 95.44 356 THR A N 1
ATOM 2951 C CA . THR A 1 356 ? -23.193 10.851 -0.367 1.00 95.44 356 THR A CA 1
ATOM 2952 C C . THR A 1 356 ? -23.749 9.503 -0.802 1.00 95.44 356 THR A C 1
ATOM 2954 O O . THR A 1 356 ? -24.859 9.418 -1.325 1.00 95.44 356 THR A O 1
ATOM 2957 N N . TYR A 1 357 ? -22.965 8.444 -0.593 1.00 96.62 357 TYR A N 1
ATOM 2958 C CA . TYR A 1 357 ? -23.368 7.064 -0.867 1.00 96.62 357 TYR A CA 1
ATOM 2959 C C . TYR A 1 357 ? -23.172 6.208 0.376 1.00 96.62 357 TYR A C 1
ATOM 2961 O O . TYR A 1 357 ? -22.098 6.215 0.985 1.00 96.62 357 TYR A O 1
ATOM 2969 N N . THR A 1 358 ? -24.190 5.426 0.725 1.00 97.75 358 THR A N 1
ATOM 2970 C CA . THR A 1 358 ? -24.072 4.369 1.732 1.00 97.75 358 THR A CA 1
ATOM 2971 C C . THR A 1 358 ? -23.346 3.146 1.171 1.00 97.75 358 THR A C 1
ATOM 2973 O O . THR A 1 358 ? -23.211 2.986 -0.047 1.00 97.75 358 THR A O 1
ATOM 2976 N N . PHE A 1 359 ? -22.898 2.239 2.042 1.00 95.81 359 PHE A N 1
ATOM 2977 C CA . PHE A 1 359 ? -22.314 0.962 1.623 1.00 95.81 359 PHE A CA 1
ATOM 2978 C C . PHE A 1 359 ? -23.291 0.127 0.779 1.00 95.81 359 PHE A C 1
ATOM 2980 O O . PHE A 1 359 ? -22.886 -0.450 -0.231 1.00 95.81 359 PHE A O 1
ATOM 2987 N N . ALA A 1 360 ? -24.581 0.107 1.134 1.00 96.75 360 ALA A N 1
ATOM 2988 C CA . ALA A 1 360 ? -25.621 -0.552 0.342 1.00 96.75 360 ALA A CA 1
ATOM 2989 C C . ALA A 1 360 ? -25.744 0.043 -1.074 1.00 96.75 360 ALA A C 1
ATOM 2991 O O . ALA A 1 360 ? -25.783 -0.697 -2.060 1.00 96.75 360 ALA A O 1
ATOM 2992 N N . GLN A 1 361 ? -25.741 1.374 -1.194 1.00 97.12 361 GLN A N 1
ATOM 2993 C CA . GLN A 1 361 ? -25.820 2.060 -2.488 1.00 97.12 361 GLN A CA 1
ATOM 2994 C C . GLN A 1 361 ? -24.557 1.845 -3.332 1.00 97.12 361 GLN A C 1
ATOM 2996 O O . GLN A 1 361 ? -24.658 1.554 -4.524 1.00 97.12 361 GLN A O 1
ATOM 3001 N N . MET A 1 362 ? -23.370 1.931 -2.724 1.00 95.94 362 MET A N 1
ATOM 3002 C CA . MET A 1 362 ? -22.094 1.662 -3.398 1.00 95.94 362 MET A CA 1
ATOM 3003 C C . MET A 1 362 ? -22.025 0.222 -3.926 1.00 95.94 362 MET A C 1
ATOM 3005 O O . MET A 1 362 ? -21.570 -0.006 -5.053 1.00 95.94 362 MET A O 1
ATOM 3009 N N . PHE A 1 363 ? -22.500 -0.752 -3.141 1.00 96.38 363 PHE A N 1
ATOM 3010 C CA . PHE A 1 363 ? -22.597 -2.145 -3.573 1.00 96.38 363 PHE A CA 1
ATOM 3011 C C . PHE A 1 363 ? -23.521 -2.289 -4.786 1.00 96.38 363 PHE A C 1
ATOM 3013 O O . PHE A 1 363 ? -23.145 -2.932 -5.766 1.00 96.38 363 PHE A O 1
ATOM 3020 N N . GLU A 1 364 ? -24.701 -1.665 -4.754 1.00 96.31 364 GLU A N 1
ATOM 3021 C CA . GLU A 1 364 ? -25.667 -1.755 -5.850 1.00 96.31 364 GLU A CA 1
ATOM 3022 C C . GLU A 1 364 ? -25.140 -1.121 -7.145 1.00 96.31 364 GLU A C 1
ATOM 3024 O O . GLU A 1 364 ? -25.215 -1.744 -8.206 1.00 96.31 364 GLU A O 1
ATOM 3029 N N . GLN A 1 365 ? -24.506 0.054 -7.067 1.00 96.50 365 GLN A N 1
ATOM 3030 C CA . GLN A 1 365 ? -23.848 0.670 -8.226 1.00 96.50 365 GLN A CA 1
ATOM 3031 C C . GLN A 1 365 ? -22.749 -0.235 -8.794 1.00 96.50 365 GLN A C 1
ATOM 3033 O O . GLN A 1 365 ? -22.718 -0.518 -9.994 1.00 96.50 365 GLN A O 1
ATOM 3038 N N . THR A 1 366 ? -21.897 -0.786 -7.927 1.00 96.06 366 THR A N 1
ATOM 3039 C CA . THR A 1 366 ? -20.851 -1.732 -8.339 1.00 96.06 366 THR A CA 1
ATOM 3040 C C . THR A 1 366 ? -21.445 -2.968 -9.025 1.00 96.06 366 THR A C 1
ATOM 3042 O O . THR A 1 366 ? -20.9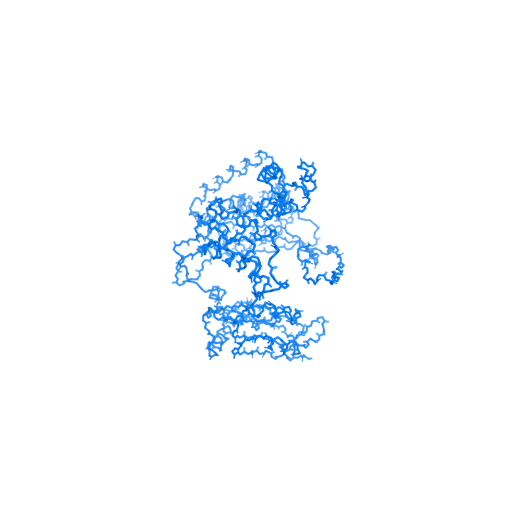32 -3.427 -10.050 1.00 96.06 366 THR A O 1
ATOM 3045 N N . ARG A 1 367 ? -22.553 -3.507 -8.500 1.00 95.56 367 ARG A N 1
ATOM 3046 C CA . ARG A 1 367 ? -23.257 -4.665 -9.068 1.00 95.56 367 ARG A CA 1
ATOM 3047 C C . ARG A 1 367 ? -23.779 -4.371 -10.475 1.00 95.56 367 ARG A C 1
ATOM 3049 O O . ARG A 1 367 ? -23.627 -5.218 -11.360 1.00 95.56 367 ARG A O 1
ATOM 3056 N N . LEU A 1 368 ? -24.367 -3.193 -10.689 1.00 95.50 368 LEU A N 1
ATOM 3057 C CA . LEU A 1 368 ? -24.879 -2.758 -11.992 1.00 95.50 368 LEU A CA 1
ATOM 3058 C C . LEU A 1 368 ? -23.752 -2.609 -13.022 1.00 95.50 368 LEU A C 1
ATOM 3060 O O . LEU A 1 368 ? -23.852 -3.172 -14.114 1.00 95.50 368 LEU A O 1
ATOM 3064 N N . TYR A 1 369 ? -22.647 -1.954 -12.655 1.00 96.62 369 TYR A N 1
ATOM 3065 C CA . TYR A 1 369 ? -21.464 -1.839 -13.517 1.00 96.62 369 TYR A CA 1
ATOM 3066 C C . TYR A 1 369 ? -20.896 -3.219 -13.865 1.00 96.62 369 TYR A C 1
ATOM 3068 O O . TYR A 1 369 ? -20.615 -3.510 -15.028 1.00 96.62 369 TYR A O 1
ATOM 3076 N N . ALA A 1 370 ? -20.789 -4.120 -12.884 1.00 94.81 370 ALA A N 1
ATOM 3077 C CA . ALA A 1 370 ? -20.287 -5.470 -13.120 1.00 94.81 370 ALA A CA 1
ATOM 3078 C C . ALA A 1 370 ? -21.206 -6.272 -14.060 1.00 94.81 370 ALA A C 1
ATOM 3080 O O . ALA A 1 370 ? -20.728 -7.043 -14.894 1.00 94.81 370 ALA A O 1
ATOM 3081 N N . ALA A 1 371 ? -22.527 -6.101 -13.955 1.00 92.56 371 ALA A N 1
ATOM 3082 C CA . ALA A 1 371 ? -23.481 -6.711 -14.878 1.00 92.56 371 ALA A CA 1
ATOM 3083 C C . ALA A 1 371 ? -23.329 -6.156 -16.306 1.00 92.56 371 ALA A C 1
ATOM 3085 O O . ALA A 1 371 ? -23.296 -6.934 -17.262 1.00 92.56 371 ALA A O 1
ATOM 3086 N N . ALA A 1 372 ? -23.167 -4.837 -16.448 1.00 93.00 372 ALA A N 1
ATOM 3087 C CA . ALA A 1 372 ? -22.936 -4.188 -17.735 1.00 93.00 372 ALA A CA 1
ATOM 3088 C C . ALA A 1 372 ? -21.630 -4.666 -18.391 1.00 93.00 372 ALA A C 1
ATOM 3090 O O . ALA A 1 372 ? -21.643 -5.094 -19.546 1.00 93.00 372 ALA A O 1
ATOM 3091 N N . PHE A 1 373 ? -20.522 -4.706 -17.646 1.00 93.88 373 PHE A N 1
ATOM 3092 C CA . PHE A 1 373 ? -19.242 -5.191 -18.165 1.00 93.88 373 PHE A CA 1
ATOM 3093 C C . PHE A 1 373 ? -19.294 -6.658 -18.600 1.00 93.88 373 PHE A C 1
ATOM 3095 O O . PHE A 1 373 ? -18.785 -6.996 -19.670 1.00 93.88 373 PHE A O 1
ATOM 3102 N N . ARG A 1 374 ? -19.966 -7.534 -17.838 1.00 91.56 374 ARG A N 1
ATOM 3103 C CA . ARG A 1 374 ? -20.177 -8.931 -18.259 1.00 91.56 374 ARG A CA 1
ATOM 3104 C C . ARG A 1 374 ? -20.996 -9.024 -19.545 1.00 91.56 374 ARG A C 1
ATOM 3106 O O . ARG A 1 374 ? -20.661 -9.832 -20.405 1.00 91.56 374 ARG A O 1
ATOM 3113 N N . LYS A 1 375 ? -22.029 -8.188 -19.701 1.00 91.31 375 LYS A N 1
ATOM 3114 C CA . LYS A 1 375 ? -22.861 -8.139 -20.916 1.00 91.31 375 LYS A CA 1
ATOM 3115 C C . LYS A 1 375 ? -22.062 -7.706 -22.149 1.00 91.31 375 LYS A C 1
ATOM 3117 O O . LYS A 1 375 ? -22.288 -8.244 -23.226 1.00 91.31 375 LYS A O 1
ATOM 3122 N N . ILE A 1 376 ? -21.114 -6.783 -21.982 1.00 89.56 376 ILE A N 1
ATOM 3123 C CA . ILE A 1 376 ? -20.191 -6.335 -23.042 1.00 89.56 376 ILE A CA 1
ATOM 3124 C C . ILE A 1 376 ? -19.114 -7.400 -23.340 1.00 89.56 376 ILE A C 1
ATOM 3126 O O . ILE A 1 376 ? -18.442 -7.342 -24.364 1.00 89.56 376 ILE A O 1
ATOM 3130 N N . GLY A 1 377 ? -18.987 -8.426 -22.493 1.00 88.75 377 GLY A N 1
ATOM 3131 C CA . GLY A 1 377 ? -18.105 -9.569 -22.716 1.00 88.75 377 GLY A CA 1
ATOM 3132 C C . GLY A 1 377 ? -16.786 -9.513 -21.948 1.00 88.75 377 GLY A C 1
ATOM 3133 O O . GLY A 1 377 ? -15.881 -10.279 -22.280 1.00 88.75 377 GLY A O 1
ATOM 3134 N N . LEU A 1 378 ? -16.672 -8.653 -20.927 1.00 93.56 378 LEU A N 1
ATOM 3135 C CA . LEU A 1 378 ? -15.508 -8.609 -20.041 1.00 93.56 378 LEU A CA 1
ATOM 3136 C C . LEU A 1 378 ? -15.394 -9.910 -19.233 1.00 93.56 378 LEU A C 1
ATOM 3138 O O . LEU A 1 378 ? -16.351 -10.339 -18.580 1.00 93.56 378 LEU A O 1
ATOM 3142 N N . LYS A 1 379 ? -14.212 -10.529 -19.256 1.00 93.94 379 LYS A N 1
ATOM 3143 C CA . LYS A 1 379 ? -13.910 -11.794 -18.574 1.00 93.94 379 LYS A CA 1
ATOM 3144 C C . LYS A 1 379 ? -12.729 -11.646 -17.616 1.00 93.94 379 LYS A C 1
ATOM 3146 O O . LYS A 1 379 ? -11.986 -10.669 -17.642 1.00 93.94 379 LYS A O 1
ATOM 3151 N N . LYS A 1 380 ? -12.542 -12.655 -16.762 1.00 95.69 380 LYS A N 1
ATOM 3152 C CA . LYS A 1 380 ? -11.381 -12.750 -15.868 1.00 95.69 380 LYS A CA 1
ATOM 3153 C C . LYS A 1 380 ? -10.076 -12.666 -16.672 1.00 95.69 380 LYS A C 1
ATOM 3155 O O . LYS A 1 380 ? -9.916 -13.403 -17.641 1.00 95.69 380 LYS A O 1
ATOM 3160 N N . GLY A 1 381 ? -9.148 -11.820 -16.228 1.00 95.69 381 GLY A N 1
ATOM 3161 C CA . GLY A 1 381 ? -7.851 -11.587 -16.873 1.00 95.69 381 GLY A CA 1
ATOM 3162 C C . GLY A 1 381 ? -7.857 -10.537 -17.987 1.00 95.69 381 GLY A C 1
ATOM 3163 O O . GLY A 1 381 ? -6.782 -10.122 -18.411 1.00 95.69 381 GLY A O 1
ATOM 3164 N N . ASP A 1 382 ? -9.026 -10.069 -18.429 1.00 95.94 382 ASP A N 1
ATOM 3165 C CA . ASP A 1 382 ? -9.104 -8.964 -19.386 1.00 95.94 382 ASP A CA 1
ATOM 3166 C C . ASP A 1 382 ? -8.678 -7.648 -18.733 1.00 95.94 382 ASP A C 1
ATOM 3168 O O . ASP A 1 382 ? -8.923 -7.435 -17.546 1.00 95.94 382 ASP A O 1
ATOM 3172 N N . ILE A 1 383 ? -8.068 -6.753 -19.509 1.00 96.06 383 ILE A N 1
ATOM 3173 C CA . ILE A 1 383 ? -7.579 -5.463 -19.015 1.00 96.06 383 ILE A CA 1
ATOM 3174 C C . ILE A 1 383 ? -8.584 -4.358 -19.355 1.00 96.06 383 ILE A C 1
ATOM 3176 O O . ILE A 1 383 ? -9.008 -4.218 -20.508 1.00 96.06 383 ILE A O 1
ATOM 3180 N N . VAL A 1 384 ? -8.928 -3.556 -18.347 1.00 96.38 384 VAL A N 1
ATOM 3181 C CA . VAL A 1 384 ? -9.702 -2.318 -18.466 1.00 96.38 384 VAL A CA 1
ATOM 3182 C C . VAL A 1 384 ? -8.795 -1.150 -18.103 1.00 96.38 384 VAL A C 1
ATOM 3184 O O . VAL A 1 384 ? -8.257 -1.097 -16.995 1.00 96.38 384 VAL A O 1
ATOM 3187 N N . ILE A 1 385 ? -8.619 -0.233 -19.049 1.00 95.44 385 ILE A N 1
ATOM 3188 C CA . ILE A 1 385 ? -7.868 1.008 -18.862 1.00 95.44 385 ILE A CA 1
ATOM 3189 C C . ILE A 1 385 ? -8.848 2.137 -18.528 1.00 95.44 385 ILE A C 1
ATOM 3191 O O . ILE A 1 385 ? -9.932 2.229 -19.104 1.00 95.44 385 ILE A O 1
ATOM 3195 N N . CYS A 1 386 ? -8.472 3.001 -17.593 1.00 95.19 386 CYS A N 1
ATOM 3196 C CA . CYS A 1 386 ? -9.269 4.147 -17.175 1.00 95.19 386 CYS A CA 1
ATOM 3197 C C . CYS A 1 386 ? -8.480 5.448 -17.333 1.00 95.19 386 CYS A C 1
ATOM 3199 O O . CYS A 1 386 ? -7.359 5.581 -16.836 1.00 95.19 386 CYS A O 1
ATOM 3201 N N . HIS A 1 387 ? -9.079 6.410 -18.023 1.00 93.31 387 HIS A N 1
ATOM 3202 C CA . HIS A 1 387 ? -8.572 7.760 -18.202 1.00 93.31 387 HIS A CA 1
ATOM 3203 C C . HIS A 1 387 ? -9.635 8.767 -17.764 1.00 93.31 387 HIS A C 1
ATOM 3205 O O . HIS A 1 387 ? -10.290 9.407 -18.584 1.00 93.31 387 HIS A O 1
ATOM 3211 N N . MET A 1 388 ? -9.843 8.834 -16.451 1.00 90.88 388 MET A N 1
ATOM 3212 C CA . MET A 1 388 ? -10.855 9.669 -15.808 1.00 90.88 388 MET A CA 1
ATOM 3213 C C . MET A 1 388 ? -10.270 10.363 -14.578 1.00 90.88 388 MET A C 1
ATOM 3215 O O . MET A 1 388 ? -9.306 9.877 -13.974 1.00 90.88 388 MET A O 1
ATOM 3219 N N . SER A 1 389 ? -10.873 11.485 -14.205 1.00 89.62 389 SER A N 1
ATOM 3220 C CA . SER A 1 389 ? -10.644 12.205 -12.957 1.00 89.62 389 SER A CA 1
ATOM 3221 C C . SER A 1 389 ? -11.047 11.374 -11.727 1.00 89.62 389 SER A C 1
ATOM 3223 O O . SER A 1 389 ? -11.572 10.259 -11.823 1.00 89.62 389 SER A O 1
ATOM 3225 N N . ASN A 1 390 ? -10.762 11.896 -10.532 1.00 90.75 390 ASN A N 1
ATOM 3226 C CA . ASN A 1 390 ? -11.133 11.243 -9.278 1.00 90.75 390 ASN A CA 1
ATOM 3227 C C . ASN A 1 390 ? -12.639 11.405 -9.004 1.00 90.75 390 ASN A C 1
ATOM 3229 O O . ASN A 1 390 ? -13.047 12.331 -8.310 1.00 90.75 390 ASN A O 1
ATOM 3233 N N . ARG A 1 391 ? -13.456 10.503 -9.557 1.00 89.06 391 ARG A N 1
ATOM 3234 C CA . ARG A 1 391 ? -14.923 10.558 -9.465 1.00 89.06 391 ARG A CA 1
ATOM 3235 C C . ARG A 1 391 ? -15.580 9.226 -9.119 1.00 89.06 391 ARG A C 1
ATOM 3237 O O . ARG A 1 391 ? -14.979 8.155 -9.246 1.00 89.06 391 ARG A O 1
ATOM 3244 N N . LYS A 1 392 ? -16.841 9.298 -8.678 1.00 92.12 392 LYS A N 1
ATOM 3245 C CA . LYS A 1 392 ? -17.630 8.147 -8.203 1.00 92.12 392 LYS A CA 1
ATOM 3246 C C . LYS A 1 392 ? -17.723 7.028 -9.242 1.00 92.12 392 LYS A C 1
ATOM 3248 O O . LYS A 1 392 ? -17.582 5.859 -8.893 1.00 92.12 392 LYS A O 1
ATOM 3253 N N . GLU A 1 393 ? -17.854 7.372 -10.521 1.00 93.31 393 GLU A N 1
ATOM 3254 C CA . GLU A 1 393 ? -17.927 6.422 -11.631 1.00 93.31 393 GLU A CA 1
ATOM 3255 C C . GLU A 1 393 ? -16.652 5.578 -11.724 1.00 93.31 393 GLU A C 1
ATOM 3257 O O . GLU A 1 393 ? -16.735 4.365 -11.921 1.00 93.31 393 GLU A O 1
ATOM 3262 N N . ALA A 1 394 ? -15.478 6.188 -11.522 1.00 94.44 394 ALA A N 1
ATOM 3263 C CA . ALA A 1 394 ? -14.202 5.480 -11.515 1.00 94.44 394 ALA A CA 1
ATOM 3264 C C . ALA A 1 394 ? -14.104 4.525 -10.317 1.00 94.44 394 ALA A C 1
ATOM 3266 O O . ALA A 1 394 ? -13.628 3.397 -10.468 1.00 94.44 394 ALA A O 1
ATOM 3267 N N . VAL A 1 395 ? -14.611 4.926 -9.145 1.00 95.12 395 VAL A N 1
ATOM 3268 C CA . VAL A 1 395 ? -14.676 4.063 -7.956 1.00 95.12 395 VAL A CA 1
ATOM 3269 C C . VAL A 1 395 ? -15.571 2.848 -8.221 1.00 95.12 395 VAL A C 1
ATOM 3271 O O . VAL A 1 395 ? -15.121 1.712 -8.050 1.00 95.12 395 VAL A O 1
ATOM 3274 N N . PHE A 1 396 ? -16.804 3.058 -8.695 1.00 96.25 396 PHE A N 1
ATOM 3275 C CA . PHE A 1 396 ? -17.746 1.973 -8.994 1.00 96.25 396 PHE A CA 1
ATOM 3276 C C . PHE A 1 396 ? -17.220 1.044 -10.093 1.00 96.25 396 PHE A C 1
ATOM 3278 O O . PHE A 1 396 ? -17.271 -0.180 -9.951 1.00 96.25 396 PHE A O 1
ATOM 3285 N N . ALA A 1 397 ? -16.647 1.609 -11.159 1.00 96.75 397 ALA A N 1
ATOM 3286 C CA . ALA A 1 397 ? -16.066 0.839 -12.248 1.00 96.75 397 ALA A CA 1
ATOM 3287 C C . ALA A 1 397 ? -14.870 -0.003 -11.790 1.00 96.75 397 ALA A C 1
ATOM 3289 O O . ALA A 1 397 ? -14.800 -1.183 -12.135 1.00 96.75 397 ALA A O 1
ATOM 3290 N N . THR A 1 398 ? -13.975 0.555 -10.968 1.00 97.31 398 THR A N 1
ATOM 3291 C CA . THR A 1 398 ? -12.816 -0.177 -10.434 1.00 97.31 398 THR A CA 1
ATOM 3292 C C . THR A 1 398 ? -13.271 -1.405 -9.650 1.00 97.31 398 THR A C 1
ATOM 3294 O O . THR A 1 398 ? -12.820 -2.520 -9.920 1.00 97.31 398 THR A O 1
ATOM 3297 N N . GLN A 1 399 ? -14.217 -1.231 -8.721 1.00 97.44 399 GLN A N 1
ATOM 3298 C CA . GLN A 1 399 ? -14.729 -2.347 -7.923 1.00 97.44 399 GLN A CA 1
ATOM 3299 C C . GLN A 1 399 ? -15.463 -3.378 -8.785 1.00 97.44 399 GLN A C 1
ATOM 3301 O O . GLN A 1 399 ? -15.314 -4.583 -8.574 1.00 97.44 399 GLN A O 1
ATOM 3306 N N . ALA A 1 400 ? -16.194 -2.936 -9.808 1.00 97.56 400 ALA A N 1
ATOM 3307 C CA . ALA A 1 400 ? -16.895 -3.823 -10.725 1.00 97.56 400 ALA A CA 1
ATOM 3308 C C . ALA A 1 400 ? -15.926 -4.684 -11.552 1.00 97.56 400 ALA A C 1
ATOM 3310 O O . ALA A 1 400 ? -16.102 -5.903 -11.621 1.00 97.56 400 ALA A O 1
ATOM 3311 N N . VAL A 1 401 ? -14.879 -4.078 -12.120 1.00 98.00 401 VAL A N 1
ATOM 3312 C CA . VAL A 1 401 ? -13.818 -4.770 -12.873 1.00 98.00 401 VAL A CA 1
ATOM 3313 C C . VAL A 1 401 ? -13.118 -5.803 -11.986 1.00 98.00 401 VAL A C 1
ATOM 3315 O O . VAL A 1 401 ? -13.020 -6.977 -12.357 1.00 98.00 401 VAL A O 1
ATOM 3318 N N . ILE A 1 402 ? -12.732 -5.406 -10.770 1.00 97.75 402 ILE A N 1
ATOM 3319 C CA . ILE A 1 402 ? -12.101 -6.294 -9.785 1.00 97.75 402 ILE A CA 1
ATOM 3320 C C . ILE A 1 402 ? -13.044 -7.443 -9.384 1.00 97.75 402 ILE A C 1
ATOM 3322 O O . ILE A 1 402 ? -12.603 -8.590 -9.280 1.00 97.75 402 ILE A O 1
ATOM 3326 N N . SER A 1 403 ? -14.348 -7.191 -9.220 1.00 97.38 403 SER A N 1
ATOM 3327 C CA . SER A 1 403 ? -15.337 -8.228 -8.867 1.00 97.38 403 SER A CA 1
ATOM 3328 C C . SER A 1 403 ? -15.467 -9.334 -9.927 1.00 97.38 403 SER A C 1
ATOM 3330 O O . SER A 1 403 ? -15.794 -10.477 -9.608 1.00 97.38 403 SER A O 1
ATOM 3332 N N . ILE A 1 404 ? -15.186 -9.018 -11.196 1.00 97.31 404 ILE A N 1
ATOM 3333 C CA . ILE A 1 404 ? -15.190 -9.973 -12.318 1.00 97.31 404 ILE A CA 1
ATOM 3334 C C . ILE A 1 404 ? -13.867 -10.762 -12.380 1.00 97.31 404 ILE A C 1
ATOM 3336 O O . ILE A 1 404 ? -13.798 -11.825 -13.000 1.00 97.31 404 ILE A O 1
ATOM 3340 N N . GLY A 1 405 ? -12.816 -10.273 -11.715 1.00 96.19 405 GLY A N 1
ATOM 3341 C CA . GLY A 1 405 ? -11.450 -10.778 -11.841 1.00 96.19 405 GLY A CA 1
ATOM 3342 C C . GLY A 1 405 ? -10.734 -10.262 -13.092 1.00 96.19 405 GLY A C 1
ATOM 3343 O O . GLY A 1 405 ? -9.763 -10.876 -13.536 1.00 96.19 405 GLY A O 1
ATOM 3344 N N . ALA A 1 406 ? -11.240 -9.181 -13.688 1.00 97.06 406 ALA A N 1
ATOM 3345 C CA . ALA A 1 406 ? -10.536 -8.411 -14.705 1.00 97.06 406 ALA A CA 1
ATOM 3346 C C . ALA A 1 406 ? -9.492 -7.490 -14.039 1.00 97.06 406 ALA A C 1
ATOM 3348 O O . ALA A 1 406 ? -9.513 -7.271 -12.826 1.00 97.06 406 ALA A O 1
ATOM 3349 N N . ILE A 1 407 ? -8.549 -6.990 -14.830 1.00 97.25 407 ILE A N 1
ATOM 3350 C CA . ILE A 1 407 ? -7.416 -6.185 -14.377 1.00 97.25 407 ILE A CA 1
ATOM 3351 C C . ILE A 1 407 ? -7.734 -4.715 -14.634 1.00 97.25 407 ILE A C 1
ATOM 3353 O O . ILE A 1 407 ? -8.017 -4.322 -15.764 1.00 97.25 407 ILE A O 1
ATOM 3357 N N . TRP A 1 408 ? -7.664 -3.907 -13.582 1.00 97.00 408 TRP A N 1
ATOM 3358 C CA . TRP A 1 408 ? -7.827 -2.462 -13.659 1.00 97.00 408 TRP A CA 1
ATOM 3359 C C . TRP A 1 408 ? -6.474 -1.764 -13.763 1.00 97.00 408 TRP A C 1
ATOM 3361 O O . TRP A 1 408 ? -5.540 -2.090 -13.030 1.00 97.00 408 TRP A O 1
ATOM 3371 N N . THR A 1 409 ? -6.388 -0.760 -14.625 1.00 95.00 409 THR A N 1
ATOM 3372 C CA . THR A 1 409 ? -5.269 0.181 -14.669 1.00 95.00 409 THR A CA 1
ATOM 3373 C C . THR A 1 409 ? -5.791 1.570 -15.005 1.00 95.00 409 THR A C 1
ATOM 3375 O O . THR A 1 409 ? -6.782 1.707 -15.721 1.00 95.00 409 THR A O 1
ATOM 3378 N N . ALA A 1 410 ? -5.147 2.612 -14.489 1.00 94.00 410 ALA A N 1
ATOM 3379 C CA . ALA A 1 410 ? -5.610 3.978 -14.678 1.00 94.00 410 ALA A CA 1
ATOM 3380 C C . ALA A 1 410 ? -4.457 4.954 -14.913 1.00 94.00 410 ALA A C 1
ATOM 3382 O O . ALA A 1 410 ? -3.354 4.779 -14.393 1.00 94.00 410 ALA A O 1
ATOM 3383 N N . ALA A 1 411 ? -4.737 6.007 -15.674 1.00 91.38 411 ALA A N 1
ATOM 3384 C CA . ALA A 1 411 ? -3.861 7.152 -15.868 1.00 91.38 411 ALA A CA 1
ATOM 3385 C C . ALA A 1 411 ? -4.694 8.426 -15.730 1.00 91.38 411 ALA A C 1
ATOM 3387 O O . ALA A 1 411 ? -5.704 8.577 -16.413 1.00 91.38 411 ALA A O 1
ATOM 3388 N N . LEU A 1 412 ? -4.262 9.343 -14.863 1.00 88.62 412 LEU A N 1
ATOM 3389 C CA . LEU A 1 412 ? -4.988 10.586 -14.611 1.00 88.62 412 LEU A CA 1
ATOM 3390 C C . LEU A 1 412 ? -5.106 11.444 -15.884 1.00 88.62 412 LEU A C 1
ATOM 3392 O O . LEU A 1 412 ? -4.162 11.479 -16.685 1.00 88.62 412 LEU A O 1
ATOM 3396 N N . PRO A 1 413 ? -6.210 12.194 -16.039 1.00 84.94 413 PRO A N 1
ATOM 3397 C CA . PRO A 1 413 ? -6.494 12.986 -17.230 1.00 84.94 413 PRO A CA 1
ATOM 3398 C C . PRO A 1 413 ? -5.513 14.146 -17.428 1.00 84.94 413 PRO A C 1
ATOM 3400 O O . PRO A 1 413 ? -5.394 14.659 -18.532 1.00 84.94 413 PRO A O 1
ATOM 3403 N N . MET A 1 414 ? -4.713 14.499 -16.418 1.00 84.25 414 MET A N 1
ATOM 3404 C CA . MET A 1 414 ? -3.673 15.529 -16.525 1.00 84.25 414 MET A CA 1
ATOM 3405 C C . MET A 1 414 ? -2.460 15.117 -17.377 1.00 84.25 414 MET A C 1
ATOM 3407 O O . MET A 1 414 ? -1.727 15.968 -17.871 1.00 84.25 414 MET A O 1
ATOM 3411 N N . LEU A 1 415 ? -2.225 13.818 -17.583 1.00 86.50 415 LEU A N 1
ATOM 3412 C CA . LEU A 1 415 ? -1.064 13.330 -18.338 1.00 86.50 415 LEU A CA 1
ATOM 3413 C C . LEU A 1 415 ? -1.279 13.480 -19.841 1.00 86.50 415 LEU A C 1
ATOM 3415 O O . LEU A 1 415 ? -2.277 12.974 -20.334 1.00 86.50 415 LEU A O 1
ATOM 3419 N N . GLY A 1 416 ? -0.361 14.109 -20.584 1.00 87.50 416 GLY A N 1
ATOM 3420 C CA . GLY A 1 416 ? -0.463 14.245 -22.049 1.00 87.50 416 GLY A CA 1
ATOM 3421 C C . GLY A 1 416 ? -0.677 12.909 -22.783 1.00 87.50 416 GLY A C 1
ATOM 3422 O O . GLY A 1 416 ? -0.251 11.861 -22.295 1.00 87.50 416 GLY A O 1
ATOM 3423 N N . ALA A 1 417 ? -1.327 12.940 -23.954 1.00 88.88 417 ALA A N 1
ATOM 3424 C CA . ALA A 1 417 ? -1.746 11.740 -24.694 1.00 88.88 417 ALA A CA 1
ATOM 3425 C C . ALA A 1 417 ? -0.603 10.741 -24.929 1.00 88.88 417 ALA A C 1
ATOM 3427 O O . ALA A 1 417 ? -0.740 9.566 -24.601 1.00 88.88 417 ALA A O 1
ATOM 3428 N N . GLN A 1 418 ? 0.566 11.207 -25.373 1.00 88.56 418 GLN A N 1
ATOM 3429 C CA . GLN A 1 418 ? 1.740 10.350 -25.586 1.00 88.56 418 GLN A CA 1
ATOM 3430 C C . GLN A 1 418 ? 2.219 9.643 -24.309 1.00 88.56 418 GLN A C 1
ATOM 3432 O O . GLN A 1 418 ? 2.598 8.472 -24.337 1.00 88.56 418 GLN A O 1
ATOM 3437 N N . ALA A 1 419 ? 2.147 10.314 -23.157 1.00 88.88 419 ALA A N 1
ATOM 3438 C CA . ALA A 1 419 ? 2.494 9.699 -21.880 1.00 88.88 419 ALA A CA 1
ATOM 3439 C C . ALA A 1 419 ? 1.473 8.619 -21.480 1.00 88.88 419 ALA A C 1
ATOM 3441 O O . ALA A 1 419 ? 1.837 7.618 -20.858 1.00 88.88 419 ALA A O 1
ATOM 3442 N N . VAL A 1 420 ? 0.197 8.814 -21.815 1.00 90.38 420 VAL A N 1
ATOM 3443 C CA . VAL A 1 420 ? -0.861 7.817 -21.604 1.00 90.38 420 VAL A CA 1
ATOM 3444 C C . VAL A 1 420 ? -0.650 6.618 -22.532 1.00 90.38 420 VAL A C 1
ATOM 3446 O O . VAL A 1 420 ? -0.608 5.482 -22.059 1.00 90.38 420 VAL A O 1
ATOM 3449 N N . LEU A 1 421 ? -0.416 6.864 -23.822 1.00 90.56 421 LEU A N 1
ATOM 3450 C CA . LEU A 1 421 ? -0.156 5.834 -24.828 1.00 90.56 421 LEU A CA 1
ATOM 3451 C C . LEU A 1 421 ? 1.063 4.981 -24.481 1.00 90.56 421 LEU A C 1
ATOM 3453 O O . LEU A 1 421 ? 0.962 3.757 -24.490 1.00 90.56 421 LEU A O 1
ATOM 3457 N N . GLY A 1 422 ? 2.165 5.595 -24.041 1.00 89.06 422 GLY A N 1
ATOM 3458 C CA . GLY A 1 422 ? 3.359 4.865 -23.607 1.00 89.06 422 GLY A CA 1
ATOM 3459 C C . GLY A 1 422 ? 3.105 3.863 -22.472 1.00 89.06 422 GLY A C 1
ATOM 3460 O O . GLY A 1 422 ? 3.873 2.914 -22.318 1.00 89.06 422 GLY A O 1
ATOM 3461 N N . ARG A 1 423 ? 2.021 4.030 -21.698 1.00 90.19 423 ARG A N 1
ATOM 3462 C CA . ARG A 1 423 ? 1.575 3.076 -20.669 1.00 90.19 423 ARG A CA 1
ATOM 3463 C C . ARG A 1 423 ? 0.568 2.072 -21.219 1.00 90.19 423 ARG A C 1
ATOM 3465 O O . ARG A 1 423 ? 0.699 0.884 -20.951 1.00 90.19 423 ARG A O 1
ATOM 3472 N N . PHE A 1 424 ? -0.443 2.543 -21.945 1.00 91.38 424 PHE A N 1
ATOM 3473 C CA . PHE A 1 424 ? -1.592 1.725 -22.336 1.00 91.38 424 PHE A CA 1
ATOM 3474 C C . PHE A 1 424 ? -1.353 0.868 -23.576 1.00 91.38 424 PHE A C 1
ATOM 3476 O O . PHE A 1 424 ? -1.897 -0.224 -23.636 1.00 91.38 424 PHE A O 1
ATOM 3483 N N . GLN A 1 425 ? -0.496 1.277 -24.514 1.00 89.50 425 GLN A N 1
ATOM 3484 C CA . GLN A 1 425 ? -0.202 0.491 -25.724 1.00 89.50 425 GLN A CA 1
ATOM 3485 C C . GLN A 1 425 ? 0.440 -0.868 -25.431 1.00 89.50 425 GLN A C 1
ATOM 3487 O O . GLN A 1 425 ? 0.311 -1.806 -26.209 1.00 89.50 425 GLN A O 1
ATOM 3492 N N . GLN A 1 426 ? 1.129 -0.984 -24.297 1.00 87.44 426 GLN A N 1
ATOM 3493 C CA . GLN A 1 426 ? 1.758 -2.232 -23.864 1.00 87.44 426 GLN A CA 1
ATOM 3494 C C . GLN A 1 426 ? 0.743 -3.216 -23.264 1.00 87.44 426 GLN A C 1
ATOM 3496 O O . GLN A 1 426 ? 1.058 -4.380 -23.019 1.00 87.44 426 GLN A O 1
ATOM 3501 N N . LEU A 1 427 ? -0.467 -2.736 -22.980 1.00 86.25 427 LEU A N 1
ATOM 3502 C CA . LEU A 1 427 ? -1.519 -3.461 -22.300 1.00 86.25 427 LEU A CA 1
ATOM 3503 C C . LEU A 1 427 ? -2.570 -3.773 -23.359 1.00 86.25 427 LEU A C 1
ATOM 3505 O O . LEU A 1 427 ? -3.206 -2.863 -23.875 1.00 86.25 427 LEU A O 1
ATOM 3509 N N . ASN A 1 428 ? -2.756 -5.047 -23.700 1.00 87.69 428 ASN A N 1
ATOM 3510 C CA . ASN A 1 428 ? -3.805 -5.494 -24.624 1.00 87.69 428 ASN A CA 1
ATOM 3511 C C . ASN A 1 428 ? -5.198 -5.284 -23.994 1.00 87.69 428 ASN A C 1
ATOM 3513 O O . ASN A 1 428 ? -5.859 -6.231 -23.559 1.00 87.69 428 ASN A O 1
ATOM 3517 N N . ALA A 1 429 ? -5.598 -4.021 -23.860 1.00 91.94 429 ALA A N 1
ATOM 3518 C CA . ALA A 1 429 ? -6.792 -3.580 -23.171 1.00 91.94 429 ALA A CA 1
ATOM 3519 C C . ALA A 1 429 ? -8.025 -3.809 -24.036 1.00 91.94 429 ALA A C 1
ATOM 3521 O O . ALA A 1 429 ? -8.022 -3.559 -25.237 1.00 91.94 429 ALA A O 1
ATOM 3522 N N . LYS A 1 430 ? -9.106 -4.263 -23.401 1.00 91.62 430 LYS A N 1
ATOM 3523 C CA . LYS A 1 430 ? -10.387 -4.476 -24.080 1.00 91.62 430 LYS A CA 1
ATOM 3524 C C . LYS A 1 430 ? -11.334 -3.304 -23.918 1.00 91.62 430 LYS A C 1
ATOM 3526 O O . LYS A 1 430 ? -12.137 -3.058 -24.809 1.00 91.62 430 LYS A O 1
ATOM 3531 N N . ILE A 1 431 ? -11.282 -2.614 -22.786 1.00 93.44 431 ILE A N 1
ATOM 3532 C CA . ILE A 1 431 ? -12.206 -1.520 -22.492 1.00 93.44 431 ILE A CA 1
ATOM 3533 C C . ILE A 1 431 ? -11.409 -0.292 -22.082 1.00 93.44 431 ILE A C 1
ATOM 3535 O O . ILE A 1 431 ? -10.557 -0.392 -21.199 1.00 93.44 431 ILE A O 1
ATOM 3539 N N . LEU A 1 432 ? -11.731 0.846 -22.697 1.00 94.12 432 LEU A N 1
ATOM 3540 C CA . LEU A 1 432 ? -11.333 2.172 -22.236 1.00 94.12 432 LEU A CA 1
ATOM 3541 C C . LEU A 1 432 ? -12.514 2.849 -21.548 1.00 94.12 432 LEU A C 1
ATOM 3543 O O . LEU A 1 432 ? -13.584 2.963 -22.140 1.00 94.12 432 LEU A O 1
ATOM 3547 N N . LEU A 1 433 ? -12.307 3.299 -20.314 1.00 94.50 433 LEU A N 1
ATOM 3548 C CA . LEU A 1 433 ? -13.212 4.209 -19.618 1.00 94.50 433 LEU A CA 1
ATOM 3549 C C . LEU A 1 433 ? -12.637 5.619 -19.662 1.00 94.50 433 LEU A C 1
ATOM 3551 O O . LEU A 1 433 ? -11.466 5.809 -19.330 1.00 94.50 433 LEU A O 1
ATOM 3555 N N . SER A 1 434 ? -13.443 6.593 -20.061 1.00 93.69 434 SER A N 1
ATOM 3556 C CA . SER A 1 434 ? -13.022 7.988 -20.176 1.00 93.69 434 SER A CA 1
ATOM 3557 C C . SER A 1 434 ? -14.140 8.970 -19.839 1.00 93.69 434 SER A C 1
ATOM 3559 O O . SER A 1 434 ? -15.298 8.587 -19.700 1.00 93.69 434 SER A O 1
ATOM 3561 N N . GLU A 1 435 ? -13.792 10.244 -19.706 1.00 90.88 435 GLU A N 1
ATOM 3562 C CA . GLU A 1 435 ? -14.720 11.364 -19.509 1.00 90.88 435 GLU A CA 1
ATOM 3563 C C . GLU A 1 435 ? -14.516 12.406 -20.615 1.00 90.88 435 GLU A C 1
ATOM 3565 O O . GLU A 1 435 ? -13.400 12.581 -21.099 1.00 90.88 435 GLU A O 1
ATOM 3570 N N . ASP A 1 436 ? -15.577 13.078 -21.049 1.00 90.00 436 ASP A N 1
ATOM 3571 C CA . ASP A 1 436 ? -15.496 14.144 -22.061 1.00 90.00 436 ASP A CA 1
ATOM 3572 C C . ASP A 1 436 ? -14.791 15.418 -21.562 1.00 90.00 436 ASP A C 1
ATOM 3574 O O . ASP A 1 436 ? -14.167 16.123 -22.360 1.00 90.00 436 ASP A O 1
ATOM 3578 N N . GLY A 1 437 ? -14.815 15.665 -20.254 1.00 90.00 437 GLY A N 1
ATOM 3579 C CA . GLY A 1 437 ? -14.089 16.739 -19.596 1.00 90.00 437 GLY A CA 1
ATOM 3580 C C . GLY A 1 437 ? -14.195 16.706 -18.071 1.00 90.00 437 GLY A C 1
ATOM 3581 O O . GLY A 1 437 ? -14.806 15.814 -17.477 1.00 90.00 437 GLY A O 1
ATOM 3582 N N . TYR A 1 438 ? -13.550 17.678 -17.437 1.00 89.12 438 TYR A N 1
ATOM 3583 C CA . TYR A 1 438 ? -13.603 17.915 -15.992 1.00 89.12 438 TYR A CA 1
ATOM 3584 C C . TYR A 1 438 ? -13.324 19.392 -15.700 1.00 89.12 438 TYR A C 1
ATOM 3586 O O . TYR A 1 438 ? -12.787 20.097 -16.556 1.00 89.12 438 TYR A O 1
ATOM 3594 N N . ARG A 1 439 ? -13.664 19.857 -14.495 1.00 87.62 439 ARG A N 1
ATOM 3595 C CA . ARG A 1 439 ? -13.344 21.215 -14.035 1.00 87.62 439 ARG A CA 1
ATOM 3596 C C . ARG A 1 439 ? -12.161 21.204 -13.073 1.00 87.62 439 ARG A C 1
ATOM 3598 O O . ARG A 1 439 ? -12.073 20.326 -12.214 1.00 87.62 439 ARG A O 1
ATOM 3605 N N . LEU A 1 440 ? -11.233 22.138 -13.253 1.00 86.50 440 LEU A N 1
ATOM 3606 C CA . LEU A 1 440 ? -10.052 22.281 -12.407 1.00 86.50 440 LEU A CA 1
ATOM 3607 C C . LEU A 1 440 ? -9.695 23.757 -12.260 1.00 86.50 440 LEU A C 1
ATOM 3609 O O . LEU A 1 440 ? -9.521 24.449 -13.258 1.00 86.50 440 LEU A O 1
ATOM 3613 N N . GLU A 1 441 ? -9.557 24.220 -11.017 1.00 88.25 441 GLU A N 1
ATOM 3614 C CA . GLU A 1 441 ? -9.240 25.619 -10.700 1.00 88.25 441 GLU A CA 1
ATOM 3615 C C . GLU A 1 441 ? -10.258 26.605 -11.308 1.00 88.25 441 GLU A C 1
ATOM 3617 O O . GLU A 1 441 ? -9.934 27.737 -11.665 1.00 88.25 441 GLU A O 1
ATOM 3622 N N . GLY A 1 442 ? -11.519 26.176 -11.412 1.00 86.19 442 GLY A N 1
ATOM 3623 C CA . GLY A 1 442 ? -12.609 26.960 -11.983 1.00 86.19 442 GLY A CA 1
ATOM 3624 C C . GLY A 1 442 ? -12.698 26.939 -13.512 1.00 86.19 442 GLY A C 1
ATOM 3625 O O . GLY A 1 442 ? -13.693 27.455 -14.032 1.00 86.19 442 GLY A O 1
ATOM 3626 N N . GLU A 1 443 ? -11.753 26.312 -14.218 1.00 86.94 443 GLU A N 1
ATOM 3627 C CA . GLU A 1 443 ? -11.730 26.209 -15.683 1.00 86.94 443 GLU A CA 1
ATOM 3628 C C . GLU A 1 443 ? -12.216 24.843 -16.188 1.00 86.94 443 GLU A C 1
ATOM 3630 O O . GLU A 1 443 ? -11.898 23.799 -15.612 1.00 86.94 443 GLU A O 1
ATOM 3635 N N . ASP A 1 444 ? -12.964 24.852 -17.294 1.00 90.12 444 ASP A N 1
ATOM 3636 C CA . ASP A 1 444 ? -13.462 23.637 -17.941 1.00 90.12 444 ASP A CA 1
ATOM 3637 C C . ASP A 1 444 ? -12.402 23.065 -18.891 1.00 90.12 444 ASP A C 1
ATOM 3639 O O . ASP A 1 444 ? -11.969 23.707 -19.854 1.00 90.12 444 ASP A O 1
ATOM 3643 N N . VAL A 1 445 ? -11.996 21.821 -18.645 1.00 89.50 445 VAL A N 1
ATOM 3644 C CA . VAL A 1 445 ? -10.991 21.116 -19.441 1.00 89.50 445 VAL A CA 1
ATOM 3645 C C . VAL A 1 445 ? -11.678 20.155 -20.403 1.00 89.50 445 VAL A C 1
ATOM 3647 O O . VAL A 1 445 ? -12.256 19.148 -19.996 1.00 89.50 445 VAL A O 1
ATOM 3650 N N . ASN A 1 446 ? -11.567 20.434 -21.703 1.00 90.62 446 ASN A N 1
ATOM 3651 C CA . ASN A 1 446 ? -12.071 19.555 -22.757 1.00 90.62 446 ASN A CA 1
ATOM 3652 C C . ASN A 1 446 ? -11.087 18.409 -23.042 1.00 90.62 446 ASN A C 1
ATOM 3654 O O . ASN A 1 446 ? -9.978 18.631 -23.536 1.00 90.62 446 ASN A O 1
ATOM 3658 N N . MET A 1 447 ? -11.520 17.174 -22.792 1.00 90.44 447 MET A N 1
ATOM 3659 C CA . MET A 1 447 ? -10.711 15.972 -22.992 1.00 90.44 447 MET A CA 1
ATOM 3660 C C . MET A 1 447 ? -10.920 15.317 -24.359 1.00 90.44 447 MET A C 1
ATOM 3662 O O . MET A 1 447 ? -10.107 14.482 -24.753 1.00 90.44 447 MET A O 1
ATOM 3666 N N . LEU A 1 448 ? -11.946 15.699 -25.126 1.00 90.88 448 LEU A N 1
ATOM 3667 C CA . LEU A 1 448 ? -12.288 15.047 -26.396 1.00 90.88 448 LEU A CA 1
ATOM 3668 C C . LEU A 1 448 ? -11.143 15.017 -27.427 1.00 90.88 448 LEU A C 1
ATOM 3670 O O . LEU A 1 448 ? -10.905 13.937 -27.974 1.00 90.88 448 LEU A O 1
ATOM 3674 N N . PRO A 1 449 ? -10.395 16.115 -27.686 1.00 91.06 449 PRO A N 1
ATOM 3675 C CA . PRO A 1 449 ? -9.302 16.085 -28.664 1.00 91.06 449 PRO A CA 1
ATOM 3676 C C . PRO A 1 449 ? -8.210 15.089 -28.268 1.00 91.06 449 PRO A C 1
ATOM 3678 O O . PRO A 1 449 ? -7.703 14.325 -29.083 1.00 91.06 449 PRO A O 1
ATOM 3681 N N . LYS A 1 450 ? -7.898 15.058 -26.975 1.00 89.94 450 LYS A N 1
ATOM 3682 C CA . LYS A 1 450 ? -6.889 14.179 -26.395 1.00 89.94 450 LYS A CA 1
ATOM 3683 C C . LYS A 1 450 ? -7.339 12.721 -26.362 1.00 89.94 450 LYS A C 1
ATOM 3685 O O . LYS A 1 450 ? -6.538 11.820 -26.588 1.00 89.94 450 LYS A O 1
ATOM 3690 N N . LEU A 1 451 ? -8.618 12.477 -26.086 1.00 89.94 451 LEU A N 1
ATOM 3691 C CA . LEU A 1 451 ? -9.196 11.140 -26.129 1.00 89.94 451 LEU A CA 1
ATOM 3692 C C . LEU A 1 451 ? -9.189 10.560 -27.537 1.00 89.94 451 LEU A C 1
ATOM 3694 O O . LEU A 1 451 ? -8.945 9.365 -27.667 1.00 89.94 451 LEU A O 1
ATOM 3698 N N . ALA A 1 452 ? -9.421 11.375 -28.569 1.00 89.69 452 ALA A N 1
ATOM 3699 C CA . ALA A 1 452 ? -9.316 10.923 -29.953 1.00 89.69 452 ALA A CA 1
ATOM 3700 C C . ALA A 1 452 ? -7.907 10.378 -30.245 1.00 89.69 452 ALA A C 1
ATOM 3702 O O . ALA A 1 452 ? -7.779 9.241 -30.692 1.00 89.69 452 ALA A O 1
ATOM 3703 N N . GLU A 1 453 ? -6.863 11.121 -29.861 1.00 90.56 453 GLU A N 1
ATOM 3704 C CA . GLU A 1 453 ? -5.466 10.680 -29.998 1.00 90.56 453 GLU A CA 1
ATOM 3705 C C . GLU A 1 453 ? -5.187 9.378 -29.220 1.00 90.56 453 GLU A C 1
ATOM 3707 O O . GLU A 1 453 ? -4.541 8.460 -29.728 1.00 90.56 453 GLU A O 1
ATOM 3712 N N . ILE A 1 454 ? -5.703 9.260 -27.991 1.00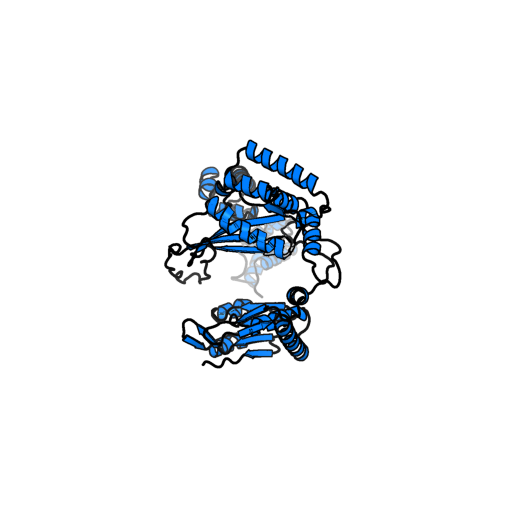 89.56 454 ILE A N 1
ATOM 3713 C CA . ILE A 1 454 ? -5.524 8.054 -27.168 1.00 89.56 454 ILE A CA 1
ATOM 3714 C C . ILE A 1 454 ? -6.236 6.845 -27.791 1.00 89.56 454 ILE A C 1
ATOM 3716 O O . ILE A 1 454 ? -5.665 5.759 -27.830 1.00 89.56 454 ILE A O 1
ATOM 3720 N N . VAL A 1 455 ? -7.472 7.009 -28.267 1.00 89.44 455 VAL A N 1
ATOM 3721 C CA . VAL A 1 455 ? -8.256 5.918 -28.867 1.00 89.44 455 VAL A CA 1
ATOM 3722 C C . VAL A 1 455 ? -7.615 5.439 -30.167 1.00 89.44 455 VAL A C 1
ATOM 3724 O O . VAL A 1 455 ? -7.505 4.232 -30.366 1.00 89.44 455 VAL A O 1
ATOM 3727 N N . GLU A 1 456 ? -7.141 6.354 -31.017 1.00 87.50 456 GLU A N 1
ATOM 3728 C CA . GLU A 1 456 ? -6.412 6.004 -32.244 1.00 87.50 456 GLU A CA 1
ATOM 3729 C C . GLU A 1 456 ? -5.123 5.230 -31.950 1.00 87.50 456 GLU A C 1
ATOM 3731 O O . GLU A 1 456 ? -4.764 4.302 -32.676 1.00 87.50 456 GLU A O 1
ATOM 3736 N N . GLY A 1 457 ? -4.433 5.583 -30.864 1.00 85.31 457 GLY A N 1
ATOM 3737 C CA . GLY A 1 457 ? -3.176 4.951 -30.490 1.00 85.31 457 GLY A CA 1
ATOM 3738 C C . GLY A 1 457 ? -3.308 3.583 -29.812 1.00 85.31 457 GLY A C 1
ATOM 3739 O O . GLY A 1 457 ? -2.278 2.932 -29.629 1.00 85.31 457 GLY A O 1
ATOM 3740 N N . ILE A 1 458 ? -4.506 3.123 -29.429 1.00 85.19 458 ILE A N 1
ATOM 3741 C CA . ILE A 1 458 ? -4.704 1.843 -28.726 1.00 85.19 458 ILE A CA 1
ATOM 3742 C C . ILE A 1 458 ? -5.373 0.825 -29.650 1.00 85.19 458 ILE A C 1
ATOM 3744 O O . ILE A 1 458 ? -6.569 0.870 -29.931 1.00 85.19 458 ILE A O 1
ATOM 3748 N N . LEU A 1 459 ? -4.585 -0.159 -30.077 1.00 69.25 459 LEU A N 1
ATOM 3749 C CA . LEU A 1 459 ? -5.060 -1.276 -30.886 1.00 69.25 459 LEU A CA 1
ATOM 3750 C C . LEU A 1 459 ? -5.851 -2.278 -30.021 1.00 69.25 459 LEU A C 1
ATOM 3752 O O . LEU A 1 459 ? -5.532 -2.493 -28.855 1.00 69.25 459 LEU A O 1
ATOM 3756 N N . HIS A 1 460 ? -6.846 -2.941 -30.619 1.00 71.25 460 HIS A N 1
ATOM 3757 C CA . HIS A 1 460 ? -7.625 -4.047 -30.023 1.00 71.25 460 HIS A CA 1
ATOM 3758 C C . HIS A 1 460 ? -8.654 -3.694 -28.932 1.00 71.25 460 HIS A C 1
ATOM 3760 O O . HIS A 1 460 ? -9.144 -4.600 -28.249 1.00 71.25 460 HIS A O 1
ATOM 3766 N N . LEU A 1 461 ? -9.065 -2.426 -28.815 1.00 77.00 461 LEU A N 1
ATOM 3767 C CA . LEU A 1 461 ? -10.210 -2.064 -27.976 1.00 77.00 461 LEU A CA 1
ATOM 3768 C C . LEU A 1 461 ? -11.489 -2.761 -28.467 1.00 77.00 461 LEU A C 1
ATOM 3770 O O . LEU A 1 461 ? -11.884 -2.639 -29.625 1.00 77.00 461 LEU A O 1
ATOM 3774 N N . LEU A 1 462 ? -12.162 -3.466 -27.558 1.00 70.69 462 LEU A N 1
ATOM 3775 C CA . LEU A 1 462 ? -13.503 -4.009 -27.771 1.00 70.69 462 LEU A CA 1
ATOM 3776 C C . LEU A 1 462 ? -14.555 -2.896 -27.678 1.00 70.69 462 LEU A C 1
ATOM 3778 O O . LEU A 1 462 ? -15.539 -2.910 -28.411 1.00 70.69 462 LEU A O 1
ATOM 3782 N N . CYS A 1 463 ? -14.370 -1.955 -26.749 1.00 82.06 463 CYS A N 1
ATOM 3783 C CA . CYS A 1 463 ? -15.291 -0.846 -26.526 1.00 82.06 463 CYS A CA 1
ATOM 3784 C C . CYS A 1 463 ? -14.587 0.334 -25.835 1.00 82.06 463 CYS A C 1
ATOM 3786 O O . CYS A 1 463 ? -13.725 0.136 -24.977 1.00 82.06 463 CYS A O 1
ATOM 3788 N N . SER A 1 464 ? -14.993 1.559 -26.174 1.00 82.50 464 SER A N 1
ATOM 3789 C CA . SER A 1 464 ? -14.685 2.770 -25.410 1.00 82.50 464 SER A CA 1
ATOM 3790 C C . SER A 1 464 ? -15.980 3.292 -24.794 1.00 82.50 464 SER A C 1
ATOM 3792 O O . SER A 1 464 ? -16.925 3.598 -25.519 1.00 82.50 464 SER A O 1
ATOM 3794 N N . ILE A 1 465 ? -16.026 3.385 -23.468 1.00 82.50 465 ILE A N 1
ATOM 3795 C CA . ILE A 1 465 ? -17.163 3.908 -22.710 1.00 82.50 465 ILE A CA 1
ATOM 3796 C C . ILE A 1 465 ? -16.764 5.284 -22.197 1.00 82.50 465 ILE A C 1
ATOM 3798 O O . ILE A 1 465 ? -15.832 5.415 -21.403 1.00 82.50 465 ILE A O 1
ATOM 3802 N N . ARG A 1 466 ? -17.483 6.301 -22.661 1.00 84.88 466 ARG A N 1
ATOM 3803 C CA . ARG A 1 466 ? -17.275 7.687 -22.263 1.00 84.88 466 ARG A CA 1
ATOM 3804 C C . ARG A 1 466 ? -18.416 8.130 -21.358 1.00 84.88 466 ARG A C 1
ATOM 3806 O O . ARG A 1 466 ? -19.578 7.938 -21.708 1.00 84.88 466 ARG A O 1
ATOM 3813 N N . PHE A 1 467 ? -18.074 8.717 -20.222 1.00 80.88 467 PHE A N 1
ATOM 3814 C CA . PHE A 1 467 ? -19.014 9.397 -19.343 1.00 80.88 467 PHE A CA 1
ATOM 3815 C C . PHE A 1 467 ? -19.157 10.845 -19.808 1.00 80.88 467 PHE A C 1
ATOM 3817 O O . PHE A 1 467 ? -18.150 11.523 -20.010 1.00 80.88 467 PHE A O 1
ATOM 3824 N N . GLU A 1 468 ? -20.398 11.274 -20.028 1.00 79.00 468 GLU A N 1
ATOM 3825 C CA . GLU A 1 468 ? -20.710 12.648 -20.419 1.00 79.00 468 GLU A CA 1
ATOM 3826 C C . GLU A 1 468 ? -20.884 13.518 -19.180 1.00 79.00 468 GLU A C 1
ATOM 3828 O O . GLU A 1 468 ? -21.651 13.171 -18.275 1.00 79.00 468 GLU A O 1
ATOM 3833 N N . ILE A 1 469 ? -20.171 14.640 -19.143 1.00 73.00 469 ILE A N 1
ATOM 3834 C CA . ILE A 1 469 ? -20.176 15.584 -18.034 1.00 73.00 469 ILE A CA 1
ATOM 3835 C C . ILE A 1 469 ? -20.887 16.848 -18.481 1.00 73.00 469 ILE A C 1
ATOM 3837 O O . ILE A 1 469 ? -20.458 17.573 -19.376 1.00 73.00 469 ILE A O 1
ATOM 3841 N N . SER A 1 470 ? -22.018 17.110 -17.835 1.00 61.16 470 SER A N 1
ATOM 3842 C CA . SER A 1 470 ? -22.725 18.374 -17.994 1.00 61.16 470 SER A CA 1
ATOM 3843 C C . SER A 1 470 ? -22.084 19.406 -17.076 1.00 61.16 470 SER A C 1
ATOM 3845 O O . SER A 1 470 ? -22.211 19.305 -15.856 1.00 61.16 470 SER A O 1
ATOM 3847 N N . PHE A 1 471 ? -21.397 20.384 -17.661 1.00 59.16 471 PHE A N 1
ATOM 3848 C CA . PHE A 1 471 ? -20.922 21.548 -16.921 1.00 59.16 471 PHE A CA 1
ATOM 3849 C C . PHE A 1 471 ? -22.127 22.400 -16.468 1.00 59.16 471 PHE A C 1
ATOM 3851 O O . PHE A 1 471 ? -23.097 22.512 -17.227 1.00 59.16 471 PHE A O 1
ATOM 3858 N N . PRO A 1 472 ? -22.115 22.931 -15.232 1.00 53.94 472 PRO A N 1
ATOM 3859 C CA . PRO A 1 472 ? -23.206 23.740 -14.687 1.00 53.94 472 PRO A CA 1
ATOM 3860 C C . PRO A 1 472 ? -23.384 25.102 -15.365 1.00 53.94 472 PRO A C 1
ATOM 3862 O O . PRO A 1 472 ? -22.375 25.680 -15.833 1.00 53.94 472 PRO A O 1
#

InterPro domains:
  IPR000873 AMP-dependent synthetase/ligase domain [PF00501] (339-438)
  IPR001888 Transposase, type 1 [PF01359] (169-229)
  IPR009057 Homedomain-like superfamily [SSF46689] (6-111)
  IPR032387 Acetyl-coenzyme A synthetase, N-terminal domain [PF16177] (277-334)
  IPR036397 Ribonuclease H superfamily [G3DSA:3.30.420.10] (123-351)
  IPR041426 Mos1 transposase, HTH domain [PF17906] (5-53)
  IPR052709 Transposase-Methyltransferase Hybrid [PTHR46060] (1-271)

Sequence (472 aa):
MELNREHFRAIIFHNFRRGLSRQECFDELNSLYSDKAPSYSTVKNWYNEFNRGRCSIQDESRAGRPKSVVVPEKINAVRELIKQDRHVTYREIEASLDISMTSINKILHEHLIVKKICSRWIPHNLTNAQKKARVDWCKEMLEKYIQGTSKAVYNIYTGDESWIYAYEPETKQQSTVWVFQDEAKPTKVVRGRSTSKQMIACFFGINGHVATVALEQRRTVNSEWYTTICLPEVIGEIRKKQKNRRIILHHDNASSHTSTQTKAFLTERKIELMDGYEDLYKWSVENICEFWAELWDFLEIIYSRRFDKVVDLNVPMSDLPKWFEGAKLNHAENLLKYRDDRLALIIDGEDTKSETYTFAQMFEQTRLYAAAFRKIGLKKGDIVICHMSNRKEAVFATQAVISIGAIWTAALPMLGAQAVLGRFQQLNAKILLSEDGYRLEGEDVNMLPKLAEIVEGILHLLCSIRFEISFP

Foldseek 3Di:
DDDDQLNLLVQLVVCVVVVDDLVRSQVVQCVVPPPPGDDSVVSVVSNVVVVVVDPDSDDDDDDDDDPAPDDVVLLVVLVVVCVVPVPDDLVNSCVVRVDDSVNSVCSQCVPVVDDDDDDDDDPDDDDPVRVVVQVVLLVVVCVVCPPVPDPCLQQEKEKEKDKDFPDDWDDPVRPDDDDDPPDDDDDDDGDDTDPDIWMWMWMAGLVGGQDIHTPPPDDDDALCCCLPPVVVSSVVSVCVVPVDDAHEYEYDPDCSCVDPSNVVSCVVVNYHYDDHPVSLVVCCVVVVFSNVVVVCVSLVADWPWFAPGQWDPVDDPVDDIDGSHPTGHFPLCSVLVDQDQQWDDWDDAPQDDTDTDGSNRLVVLLVVLLVVCVVLPQAAAAEEEEAEAPGSNCVSNVSSCSVRNYHYDYDYNPDALVVVLVPQQVHLHAEYEEEQWGDDPNDIGGCVVSVVSNVVSHPNHSYYHYDYGDGD

pLDDT: mean 84.76, std 10.34, range [45.38, 98.0]